Protein 4M1N (pdb70)

Structure (mmCIF, N/CA/C/O backbone):
data_4M1N
#
_entry.id   4M1N
#
_cell.length_a   85.190
_cell.length_b   90.770
_cell.length_c   122.740
_cell.angle_alpha   90.00
_cell.angle_beta   90.00
_cell.angle_gamma   90.00
#
_symmetry.space_group_name_H-M   'C 2 2 21'
#
loop_
_entity.id
_entity.type
_entity.pdbx_description
1 polymer 'Ubiquitin conjugating enzyme UBC9'
2 non-polymer 'SODIUM ION'
3 water water
#
loop_
_atom_site.group_PDB
_atom_site.id
_atom_site.type_symbol
_atom_site.label_atom_id
_atom_site.label_alt_id
_atom_site.label_comp_id
_atom_site.label_asym_id
_atom_site.label_entity_id
_atom_site.label_seq_id
_atom_site.pdbx_PDB_ins_code
_atom_site.Cartn_x
_atom_site.Cartn_y
_atom_site.Cartn_z
_atom_site.occupancy
_atom_site.B_iso_or_equiv
_atom_site.auth_seq_id
_atom_site.auth_comp_id
_atom_site.auth_asym_id
_atom_site.auth_atom_id
_atom_site.pdbx_PDB_model_num
ATOM 1 N N . SER A 1 3 ? -1.589 -8.974 26.330 1.00 47.92 2 SER A N 1
ATOM 2 C CA . SER A 1 3 ? -2.337 -10.222 26.462 1.00 41.46 2 SER A CA 1
ATOM 3 C C . SER A 1 3 ? -1.510 -11.413 25.987 1.00 33.62 2 SER A C 1
ATOM 4 O O . SER A 1 3 ? -1.169 -11.500 24.802 1.00 31.06 2 SER A O 1
ATOM 7 N N . ILE A 1 4 ? -1.183 -12.321 26.906 1.00 33.03 3 ILE A N 1
ATOM 8 C CA . ILE A 1 4 ? -0.430 -13.520 26.550 1.00 30.68 3 ILE A CA 1
ATOM 9 C C . ILE A 1 4 ? -1.247 -14.343 25.562 1.00 24.69 3 ILE A C 1
ATOM 10 O O . ILE A 1 4 ? -0.708 -14.865 24.585 1.00 25.34 3 ILE A O 1
ATOM 15 N N . ALA A 1 5 ? -2.559 -14.401 25.789 1.00 23.58 4 ALA A N 1
ATOM 16 C CA . ALA A 1 5 ? -3.443 -15.187 24.937 1.00 19.68 4 ALA A CA 1
ATOM 17 C C . ALA A 1 5 ? -3.443 -14.668 23.502 1.00 19.20 4 ALA A C 1
ATOM 18 O O . ALA A 1 5 ? -3.275 -15.442 22.555 1.00 19.17 4 ALA A O 1
ATOM 20 N N . LYS A 1 6 ? -3.614 -13.361 23.335 1.00 19.78 5 LYS A N 1
ATOM 21 C CA . LYS A 1 6 ? -3.673 -12.795 21.992 1.00 19.48 5 LYS A CA 1
ATOM 22 C C . LYS A 1 6 ? -2.316 -12.815 21.292 1.00 19.85 5 LYS A C 1
ATOM 23 O O . LYS A 1 6 ? -2.256 -12.969 20.070 1.00 21.72 5 LYS A O 1
ATOM 29 N N . LYS A 1 7 ? -1.233 -12.678 22.050 1.00 21.69 6 LYS A N 1
ATOM 30 C CA . LYS A 1 7 ? 0.105 -12.790 21.470 1.00 22.11 6 LYS A CA 1
ATOM 31 C C . LYS A 1 7 ? 0.343 -14.187 20.914 1.00 21.61 6 LYS A C 1
ATOM 32 O O . LYS A 1 7 ? 0.863 -14.351 19.808 1.00 23.51 6 LYS A O 1
ATOM 38 N N . ARG A 1 8 ? -0.058 -15.193 21.684 1.00 20.31 7 ARG A N 1
ATOM 39 C CA . ARG A 1 8 ? 0.098 -16.578 21.268 1.00 20.73 7 ARG A CA 1
ATOM 40 C C . ARG A 1 8 ? -0.788 -16.898 20.075 1.00 21.63 7 ARG A C 1
ATOM 41 O O . ARG A 1 8 ? -0.367 -17.594 19.152 1.00 18.86 7 ARG A O 1
ATOM 49 N N . LEU A 1 9 ? -2.018 -16.394 20.104 1.00 17.63 8 LEU A N 1
ATOM 50 C CA . LEU A 1 9 ? -2.964 -16.642 19.023 1.00 17.32 8 LEU A CA 1
ATOM 51 C C . LEU A 1 9 ? -2.493 -16.006 17.727 1.00 17.41 8 LEU A C 1
ATOM 52 O O . LEU A 1 9 ? -2.643 -16.584 16.656 1.00 16.29 8 LEU A O 1
ATOM 57 N N . ALA A 1 10 ? -1.908 -14.822 17.820 1.00 17.87 9 ALA A N 1
ATOM 58 C CA . ALA A 1 10 ? -1.365 -14.190 16.626 1.00 18.31 9 ALA A CA 1
ATOM 59 C C . ALA A 1 10 ? -0.197 -14.997 16.076 1.00 18.54 9 ALA A C 1
ATOM 60 O O . ALA A 1 10 ? -0.056 -15.150 14.862 1.00 19.08 9 ALA A O 1
ATOM 62 N N . GLN A 1 11 ? 0.632 -15.529 16.972 1.00 18.98 10 GLN A N 1
ATOM 63 C CA . GLN A 1 11 ? 1.738 -16.388 16.563 1.00 19.80 10 GLN A CA 1
ATOM 64 C C . GLN A 1 11 ? 1.238 -17.687 15.931 1.00 18.30 10 GLN A C 1
ATOM 65 O O . GLN A 1 11 ? 1.780 -18.131 14.918 1.00 20.94 10 GLN A O 1
ATOM 71 N N . GLU A 1 12 ? 0.213 -18.297 16.527 1.00 17.35 11 GLU A N 1
ATOM 72 C CA . GLU A 1 12 ? -0.374 -19.520 15.971 1.00 16.37 11 GLU A CA 1
ATOM 73 C C . GLU A 1 12 ? -0.935 -19.271 14.580 1.00 19.59 11 GLU A C 1
ATOM 74 O O . GLU A 1 12 ? -0.713 -20.068 13.666 1.00 17.67 11 GLU A O 1
ATOM 80 N N . ARG A 1 13 ? -1.659 -18.163 14.422 1.00 15.89 12 ARG A N 1
ATOM 81 C CA . ARG A 1 13 ? -2.225 -17.804 13.121 1.00 15.63 12 ARG A CA 1
ATOM 82 C C . ARG A 1 13 ? -1.150 -17.556 12.072 1.00 17.49 12 ARG A C 1
ATOM 83 O O . ARG A 1 13 ? -1.269 -18.026 10.938 1.00 17.51 12 ARG A O 1
ATOM 91 N N . ALA A 1 14 ? -0.099 -16.833 12.448 1.00 17.53 13 ALA A N 1
ATOM 92 C CA . ALA A 1 14 ? 0.985 -16.556 11.517 1.00 18.55 13 ALA A CA 1
ATOM 93 C C . ALA A 1 14 ? 1.691 -17.830 11.092 1.00 18.61 13 ALA A C 1
ATOM 94 O O . ALA A 1 14 ? 1.983 -18.029 9.913 1.00 21.28 13 ALA A O 1
ATOM 96 N N . GLU A 1 15 ? 1.962 -18.699 12.055 1.00 18.77 14 GLU A N 1
ATOM 97 C CA . GLU A 1 15 ? 2.637 -19.946 11.746 1.00 19.09 14 GLU A CA 1
ATOM 98 C C . GLU A 1 15 ? 1.735 -20.870 10.929 1.00 22.53 14 GLU A C 1
ATOM 99 O O . GLU A 1 15 ? 2.217 -21.566 10.034 1.00 21.08 14 GLU A O 1
ATOM 105 N N . TRP A 1 16 ? 0.435 -20.874 11.225 1.00 18.53 15 TRP A N 1
ATOM 106 C CA . TRP A 1 16 ? -0.524 -21.627 10.427 1.00 16.99 15 TRP A CA 1
ATOM 107 C C . TRP A 1 16 ? -0.535 -21.193 8.959 1.00 18.25 15 TRP A C 1
ATOM 108 O O . TRP A 1 16 ? -0.496 -22.037 8.061 1.00 17.28 15 TRP A O 1
ATOM 119 N N . ARG A 1 17 ? -0.562 -19.885 8.713 1.00 16.35 16 ARG A N 1
ATOM 120 C CA . ARG A 1 17 ? -0.545 -19.378 7.340 1.00 17.18 16 ARG A CA 1
ATOM 121 C C . ARG A 1 17 ? 0.722 -19.763 6.582 1.00 26.57 16 ARG A C 1
ATOM 122 O O . ARG A 1 17 ? 0.688 -19.949 5.370 1.00 27.48 16 ARG A O 1
ATOM 130 N N . LYS A 1 18 ? 1.838 -19.874 7.292 1.00 23.91 17 LYS A N 1
ATOM 131 C CA . LYS A 1 18 ? 3.096 -20.275 6.670 1.00 26.52 17 LYS A CA 1
ATOM 132 C C . LYS A 1 18 ? 3.111 -21.734 6.250 1.00 26.21 17 LYS A C 1
ATOM 133 O O . LYS A 1 18 ? 3.620 -22.087 5.180 1.00 27.02 17 LYS A O 1
ATOM 139 N N . ASP A 1 19 ? 2.522 -22.574 7.090 1.00 18.80 18 ASP A N 1
ATOM 140 C CA . ASP A 1 19 ? 2.589 -24.012 6.896 1.00 20.71 18 ASP A CA 1
ATOM 141 C C . ASP A 1 19 ? 1.458 -24.701 7.645 1.00 26.05 18 ASP A C 1
ATOM 142 O O . ASP A 1 19 ? 1.425 -24.725 8.881 1.00 22.44 18 ASP A O 1
ATOM 147 N N . HIS A 1 20 ? 0.531 -25.269 6.881 1.00 16.47 19 HIS A N 1
ATOM 148 C CA . HIS A 1 20 ? -0.568 -26.031 7.448 1.00 15.11 19 HIS A CA 1
ATOM 149 C C . HIS A 1 20 ? -0.955 -27.177 6.524 1.00 16.21 19 HIS A C 1
ATOM 150 O O . HIS A 1 20 ? -0.650 -27.147 5.327 1.00 17.14 19 HIS A O 1
ATOM 157 N N . PRO A 1 21 ? -1.618 -28.202 7.072 1.00 16.62 20 PRO A N 1
ATOM 158 C CA . PRO A 1 21 ? -1.996 -29.336 6.227 1.00 17.13 20 PRO A CA 1
ATOM 159 C C . PRO A 1 21 ? -3.054 -28.963 5.187 1.00 17.64 20 PRO A C 1
ATOM 160 O O . PRO A 1 21 ? -3.974 -28.189 5.465 1.00 14.67 20 PRO A O 1
ATOM 164 N N . ALA A 1 22 ? -2.907 -29.511 3.987 1.00 15.80 21 ALA A N 1
ATOM 165 C CA . ALA A 1 22 ? -3.829 -29.235 2.889 1.00 15.79 21 ALA A CA 1
ATOM 166 C C . ALA A 1 22 ? -5.260 -29.596 3.244 1.00 14.16 21 ALA A C 1
ATOM 167 O O . ALA A 1 22 ? -5.514 -30.620 3.890 1.00 12.83 21 ALA A O 1
ATOM 169 N N . GLY A 1 23 ? -6.191 -28.739 2.842 1.00 14.44 22 GLY A N 1
ATOM 170 C CA . GLY A 1 23 ? -7.599 -29.024 3.012 1.00 14.02 22 GLY A CA 1
ATOM 171 C C . GLY A 1 23 ? -8.155 -28.540 4.336 1.00 11.92 22 GLY A C 1
ATOM 172 O O . GLY A 1 23 ? -9.371 -28.560 4.537 1.00 14.64 22 GLY A O 1
ATOM 173 N N . PHE A 1 24 ? -7.270 -28.109 5.232 1.00 11.33 23 PHE A N 1
ATOM 174 C CA . PHE A 1 24 ? -7.679 -27.539 6.517 1.00 10.77 23 PHE A CA 1
ATOM 175 C C . PHE A 1 24 ? -7.780 -26.016 6.441 1.00 11.44 23 PHE A C 1
ATOM 176 O O . PHE A 1 24 ? -7.075 -25.363 5.661 1.00 13.84 23 PHE A O 1
ATOM 184 N N . SER A 1 25 ? -8.630 -25.450 7.289 1.00 10.34 24 SER A N 1
ATOM 185 C CA . SER A 1 25 ? -8.732 -23.997 7.419 1.00 9.74 24 SER A CA 1
ATOM 186 C C . SER A 1 25 ? -8.779 -23.634 8.890 1.00 9.37 24 SER A C 1
ATOM 187 O O . SER A 1 25 ? -9.334 -24.382 9.697 1.00 10.05 24 SER A O 1
ATOM 190 N N . ALA A 1 26 ? -8.168 -22.504 9.245 1.00 11.56 25 ALA A N 1
ATOM 191 C CA . ALA A 1 26 ? -8.213 -22.006 10.619 1.00 9.46 25 ALA A CA 1
ATOM 192 C C . ALA A 1 26 ? -8.047 -20.495 10.594 1.00 10.87 25 ALA A C 1
ATOM 193 O O . ALA A 1 26 ? -6.930 -19.992 10.458 1.00 15.68 25 ALA A O 1
ATOM 195 N N . LYS A 1 27 ? -9.155 -19.781 10.782 1.00 9.72 26 LYS A N 1
ATOM 196 C CA . LYS A 1 27 ? -9.191 -18.324 10.626 1.00 13.64 26 LYS A CA 1
ATOM 197 C C . LYS A 1 27 ? -9.852 -17.662 11.822 1.00 11.19 26 LYS A C 1
ATOM 198 O O . LYS A 1 27 ? -10.661 -18.295 12.491 1.00 12.27 26 LYS A O 1
ATOM 204 N N . TYR A 1 28 ? -9.573 -16.379 12.051 1.00 12.29 27 TYR A N 1
ATOM 205 C CA . TYR A 1 28 ? -10.365 -15.605 12.996 1.00 13.15 27 TYR A CA 1
ATOM 206 C C . TYR A 1 28 ? -11.780 -15.473 12.440 1.00 17.93 27 TYR A C 1
ATOM 207 O O . TYR A 1 28 ? -11.963 -15.280 11.233 1.00 16.96 27 TYR A O 1
ATOM 216 N N . SER A 1 29 ? -12.777 -15.584 13.309 1.00 15.91 28 SER A N 1
ATOM 217 C CA . SER A 1 29 ? -14.162 -15.449 12.879 1.00 15.58 28 SER A CA 1
ATOM 218 C C . SER A 1 29 ? -14.541 -13.971 12.854 1.00 20.87 28 SER A C 1
ATOM 219 O O . SER A 1 29 ? -13.962 -13.161 13.579 1.00 25.82 28 SER A O 1
ATOM 222 N N . PRO A 1 30 ? -15.504 -13.606 12.001 1.00 20.50 29 PRO A N 1
ATOM 223 C CA . PRO A 1 30 ? -15.925 -12.203 11.926 1.00 25.22 29 PRO A CA 1
ATOM 224 C C . PRO A 1 30 ? -16.556 -11.720 13.229 1.00 31.30 29 PRO A C 1
ATOM 225 O O . PRO A 1 30 ? -17.316 -12.476 13.829 1.00 31.31 29 PRO A O 1
ATOM 229 N N . MET A 1 31 ? -16.216 -10.507 13.667 1.00 26.59 30 MET A N 1
ATOM 230 C CA . MET A 1 31 ? -16.922 -9.856 14.770 1.00 33.39 30 MET A CA 1
ATOM 231 C C . MET A 1 31 ? -18.416 -9.779 14.490 1.00 38.94 30 MET A C 1
ATOM 232 O O . MET A 1 31 ? -18.836 -9.624 13.341 1.00 43.37 30 MET A O 1
ATOM 237 N N . SER A 1 32 ? -19.220 -9.912 15.539 1.00 40.85 31 SER A N 1
ATOM 238 C CA . SER A 1 32 ? -20.663 -9.941 15.359 1.00 45.97 31 SER A CA 1
ATOM 239 C C . SER A 1 32 ? -21.204 -8.595 14.878 1.00 53.45 31 SER A C 1
ATOM 240 O O . SER A 1 32 ? -22.214 -8.549 14.172 1.00 55.36 31 SER A O 1
ATOM 243 N N . ASP A 1 33 ? -20.523 -7.506 15.231 1.00 55.12 32 ASP A N 1
ATOM 244 C CA . ASP A 1 33 ? -20.948 -6.178 14.798 1.00 58.19 32 ASP A CA 1
ATOM 245 C C . ASP A 1 33 ? -20.468 -5.845 13.384 1.00 54.54 32 ASP A C 1
ATOM 246 O O . ASP A 1 33 ? -20.862 -4.827 12.815 1.00 56.74 32 ASP A O 1
ATOM 251 N N . GLY A 1 34 ? -19.624 -6.703 12.817 1.00 48.92 33 GLY A N 1
ATOM 252 C CA . GLY A 1 34 ? -19.189 -6.521 11.444 1.00 47.77 33 GLY A CA 1
ATOM 253 C C . GLY A 1 34 ? -17.833 -5.852 11.295 1.00 50.01 33 GLY A C 1
ATOM 254 O O . GLY A 1 34 ? -17.280 -5.795 10.196 1.00 55.91 33 GLY A O 1
ATOM 255 N N . LYS A 1 35 ? -17.291 -5.336 12.393 1.00 46.41 34 LYS A N 1
ATOM 256 C CA . LYS A 1 35 ? -16.035 -4.591 12.332 1.00 44.99 34 LYS A CA 1
ATOM 257 C C . LYS A 1 35 ? -14.862 -5.408 12.844 1.00 41.56 34 LYS A C 1
ATOM 258 O O . LYS A 1 35 ? -14.674 -5.566 14.052 1.00 40.61 34 LYS A O 1
ATOM 264 N N . GLY A 1 36 ? -14.061 -5.909 11.912 1.00 36.72 35 GLY A N 1
ATOM 265 C CA . GLY A 1 36 ? -12.853 -6.619 12.267 1.00 30.13 35 GLY A CA 1
ATOM 266 C C . GLY A 1 36 ? -13.086 -8.084 12.564 1.00 30.38 35 GLY A C 1
ATOM 267 O O . GLY A 1 36 ? -14.156 -8.650 12.314 1.00 25.40 35 GLY A O 1
ATOM 268 N N . LEU A 1 37 ? -12.045 -8.712 13.083 1.00 22.15 36 LEU A N 1
ATOM 269 C CA . LEU A 1 37 ? -12.037 -10.149 13.283 1.00 20.13 36 LEU A CA 1
ATOM 270 C C . LEU A 1 37 ? -11.863 -10.452 14.759 1.00 20.74 36 LEU A C 1
ATOM 271 O O . LEU A 1 37 ? -11.281 -9.645 15.490 1.00 23.39 36 LEU A O 1
ATOM 276 N N . ASP A 1 38 ? -12.343 -11.616 15.190 1.00 20.58 37 ASP A N 1
ATOM 277 C CA . ASP A 1 38 ? -12.298 -11.986 16.601 1.00 22.83 37 ASP A CA 1
ATOM 278 C C . ASP A 1 38 ? -11.222 -13.024 16.787 1.00 19.64 37 ASP A C 1
ATOM 279 O O . ASP A 1 38 ? -11.401 -14.200 16.449 1.00 16.80 37 ASP A O 1
ATOM 284 N N . ILE A 1 39 ? -10.096 -12.576 17.324 1.00 17.12 38 ILE A N 1
ATOM 285 C CA . ILE A 1 39 ? -8.954 -13.446 17.539 1.00 16.73 38 ILE A CA 1
ATOM 286 C C . ILE A 1 39 ? -9.284 -14.539 18.556 1.00 18.66 38 ILE A C 1
ATOM 287 O O . ILE A 1 39 ? -8.633 -15.574 18.573 1.00 15.74 38 ILE A O 1
ATOM 292 N N . MET A 1 40 ? -10.311 -14.323 19.376 1.00 19.34 39 MET A N 1
ATOM 293 C CA . MET A 1 40 ? -10.636 -15.280 20.442 1.00 16.08 39 MET A CA 1
ATOM 294 C C . MET A 1 40 ? -11.582 -16.380 19.982 1.00 18.52 39 MET A C 1
ATOM 295 O O . MET A 1 40 ? -11.804 -17.359 20.694 1.00 15.38 39 MET A O 1
ATOM 300 N N . LYS A 1 41 ? -12.120 -16.248 18.781 1.00 14.75 40 LYS A N 1
ATOM 301 C CA . LYS A 1 41 ? -13.000 -17.272 18.253 1.00 14.79 40 LYS A CA 1
ATOM 302 C C . LYS A 1 41 ? -12.652 -17.562 16.807 1.00 12.89 40 LYS A C 1
ATOM 303 O O . LYS A 1 41 ? -12.831 -16.721 15.934 1.00 15.19 40 LYS A O 1
ATOM 309 N N . TRP A 1 42 ? -12.108 -18.744 16.565 1.00 11.61 41 TRP A N 1
ATOM 310 C CA . TRP A 1 42 ? -11.714 -19.116 15.228 1.00 10.93 41 TRP A CA 1
ATOM 311 C C . TRP A 1 42 ? -12.761 -19.977 14.543 1.00 10.94 41 TRP A C 1
ATOM 312 O O . TRP A 1 42 ? -13.414 -20.800 15.186 1.00 10.13 41 TRP A O 1
ATOM 323 N N . ILE A 1 43 ? -12.899 -19.798 13.235 1.00 10.25 42 ILE A N 1
ATOM 324 C CA . ILE A 1 43 ? -13.697 -20.698 12.411 1.00 9.82 42 ILE A CA 1
ATOM 325 C C . ILE A 1 43 ? -12.732 -21.550 11.592 1.00 8.85 42 ILE A C 1
ATOM 326 O O . ILE A 1 43 ? -11.835 -21.044 10.904 1.00 9.55 42 ILE A O 1
ATOM 331 N N . CYS A 1 44 ? -12.887 -22.865 11.731 1.00 9.14 43 CYS A N 1
ATOM 332 C CA . CYS A 1 44 ? -11.964 -23.828 11.143 1.00 10.19 43 CYS A CA 1
ATOM 333 C C . CYS A 1 44 ? -12.694 -24.835 10.270 1.00 10.00 43 CYS A C 1
ATOM 334 O O . CYS A 1 44 ? -13.922 -24.944 10.322 1.00 9.87 43 CYS A O 1
ATOM 337 N N . LYS A 1 45 ? -11.938 -25.541 9.439 1.00 8.25 44 LYS A N 1
ATOM 338 C CA . LYS A 1 45 ? -12.505 -26.618 8.626 1.00 9.42 44 LYS A CA 1
ATOM 339 C C . LYS A 1 45 ? -11.546 -27.799 8.632 1.00 10.74 44 LYS A C 1
ATOM 340 O O . LYS A 1 45 ? -10.330 -27.629 8.498 1.00 11.04 44 LYS A O 1
ATOM 346 N N . ILE A 1 46 ? -12.101 -28.987 8.843 1.00 8.02 45 ILE A N 1
ATOM 347 C CA . ILE A 1 46 ? -11.331 -30.225 8.839 1.00 8.26 45 ILE A CA 1
ATOM 348 C C . ILE A 1 46 ? -11.792 -31.112 7.683 1.00 7.35 45 ILE A C 1
ATOM 349 O O . ILE A 1 46 ? -12.979 -31.414 7.569 1.00 8.53 45 ILE A O 1
ATOM 354 N N . PRO A 1 47 ? -10.864 -31.524 6.809 1.00 6.99 46 PRO A N 1
ATOM 355 C CA . PRO A 1 47 ? -11.220 -32.500 5.769 1.00 8.88 46 PRO A CA 1
ATOM 356 C C . PRO A 1 47 ? -11.227 -33.914 6.335 1.00 7.10 46 PRO A C 1
ATOM 357 O O . PRO A 1 47 ? -10.415 -34.231 7.213 1.00 8.54 46 PRO A O 1
ATOM 361 N N . GLY A 1 48 ? -12.138 -34.761 5.864 1.00 8.66 47 GLY A N 1
ATOM 362 C CA . GLY A 1 48 ? -12.067 -36.166 6.241 1.00 8.71 47 GLY A CA 1
ATOM 363 C C . GLY A 1 48 ? -10.748 -36.770 5.776 1.00 9.17 47 GLY A C 1
ATOM 364 O O . GLY A 1 48 ? -10.299 -36.529 4.653 1.00 11.14 47 GLY A O 1
ATOM 365 N N . LYS A 1 49 ? -10.117 -37.566 6.638 1.00 9.69 48 LYS A N 1
ATOM 366 C 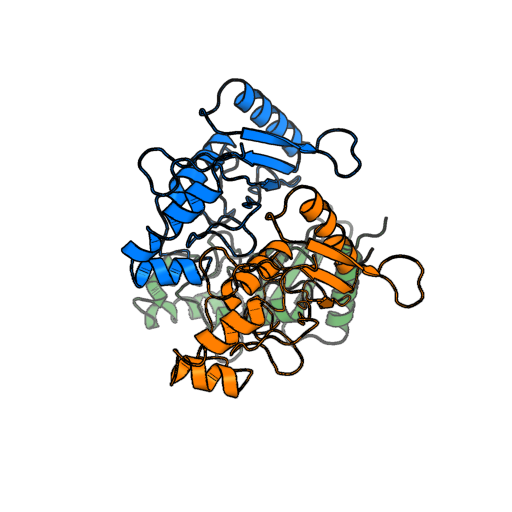CA . LYS A 1 49 ? -8.857 -38.201 6.261 1.00 10.46 48 LYS A CA 1
ATOM 367 C C . LYS A 1 49 ? -9.049 -39.211 5.129 1.00 14.84 48 LYS A C 1
ATOM 368 O O . LYS A 1 49 ? -9.992 -40.010 5.137 1.00 13.80 48 LYS A O 1
ATOM 374 N N . LYS A 1 50 ? -8.149 -39.175 4.152 1.00 13.39 49 LYS A N 1
ATOM 375 C CA . LYS A 1 50 ? -8.243 -40.100 3.033 1.00 15.93 49 LYS A CA 1
ATOM 376 C C . LYS A 1 50 ? -8.207 -41.550 3.496 1.00 15.07 49 LYS A C 1
ATOM 377 O O . LYS A 1 50 ? -7.412 -41.912 4.367 1.00 17.10 49 LYS A O 1
ATOM 383 N N . GLY A 1 51 ? -9.098 -42.370 2.938 1.00 13.51 50 GLY A N 1
ATOM 384 C CA . GLY A 1 51 ? -9.128 -43.790 3.260 1.00 15.46 50 GLY A CA 1
ATOM 385 C C . GLY A 1 51 ? -10.071 -44.143 4.395 1.00 13.85 50 GLY A C 1
ATOM 386 O O . GLY A 1 51 ? -10.352 -45.327 4.629 1.00 17.30 50 GLY A O 1
ATOM 387 N N . GLY A 1 52 ? -10.553 -43.128 5.107 1.00 11.54 51 GLY A N 1
ATOM 388 C CA . GLY A 1 52 ? -11.469 -43.349 6.214 1.00 12.55 51 GLY A CA 1
ATOM 389 C C . GLY A 1 52 ? -12.912 -43.039 5.853 1.00 10.27 51 GLY A C 1
ATOM 390 O O . GLY A 1 52 ? -13.195 -42.574 4.741 1.00 12.84 51 GLY A O 1
ATOM 391 N N . LEU A 1 53 ? -13.821 -43.260 6.803 1.00 8.99 52 LEU A N 1
ATOM 392 C CA . LEU A 1 53 ? -15.259 -43.123 6.548 1.00 8.94 52 LEU A CA 1
ATOM 393 C C . LEU A 1 53 ? -15.704 -41.708 6.241 1.00 7.41 52 LEU A C 1
ATOM 394 O O . LEU A 1 53 ? -16.762 -41.513 5.632 1.00 8.23 52 LEU A O 1
ATOM 399 N N . TRP A 1 54 ? -14.910 -40.723 6.663 1.00 8.81 53 TRP A N 1
ATOM 400 C CA . TRP A 1 54 ? -15.306 -39.319 6.562 1.00 7.91 53 TRP A CA 1
ATOM 401 C C . TRP A 1 54 ? -14.726 -38.657 5.312 1.00 7.84 53 TRP A C 1
ATOM 402 O O . TRP A 1 54 ? -14.926 -37.448 5.080 1.00 8.75 53 TRP A O 1
ATOM 413 N N . GLU A 1 55 ? -14.008 -39.440 4.500 1.00 8.48 54 GLU A N 1
ATOM 414 C CA . GLU A 1 55 ? -13.347 -38.896 3.314 1.00 9.47 54 GLU A CA 1
ATOM 415 C C . GLU A 1 55 ? -14.324 -38.168 2.391 1.00 11.30 54 GLU A C 1
ATOM 416 O O . GLU A 1 55 ? -15.448 -38.632 2.161 1.00 11.39 54 GLU A O 1
ATOM 422 N N . GLY A 1 56 ? -13.886 -37.022 1.868 1.00 11.32 55 GLY A N 1
ATOM 423 C CA . GLY A 1 56 ? -14.672 -36.227 0.937 1.00 11.13 55 GLY A CA 1
ATOM 424 C C . GLY A 1 56 ? -15.435 -35.101 1.598 1.00 10.40 55 GLY A C 1
ATOM 425 O O . GLY A 1 56 ? -15.751 -34.087 0.968 1.00 12.24 55 GLY A O 1
ATOM 426 N N . GLY A 1 57 ? -15.711 -35.251 2.883 1.00 10.07 56 GLY A N 1
ATOM 427 C CA . GLY A 1 57 ? -16.429 -34.223 3.610 1.00 9.92 56 GLY A CA 1
ATOM 428 C C . GLY A 1 57 ? -15.495 -33.149 4.122 1.00 10.08 56 GLY A C 1
ATOM 429 O O . GLY A 1 57 ? -14.293 -33.372 4.307 1.00 10.20 56 GLY A O 1
ATOM 430 N N . GLU A 1 58 ? -16.066 -31.967 4.316 1.00 8.67 57 GLU A N 1
ATOM 431 C CA . GLU A 1 58 ? -15.390 -30.841 4.924 1.00 9.41 57 GLU A CA 1
ATOM 432 C C . GLU A 1 58 ? -16.214 -30.441 6.136 1.00 7.90 57 GLU A C 1
ATOM 433 O O . GLU A 1 58 ? -17.380 -30.090 5.982 1.00 12.37 57 GLU A O 1
ATOM 439 N N . TYR A 1 59 ? -15.613 -30.501 7.323 1.00 6.94 58 TYR A N 1
ATOM 440 C CA . TYR A 1 59 ? -16.368 -30.386 8.577 1.00 6.73 58 TYR A CA 1
ATOM 441 C C . TYR A 1 59 ? -16.002 -29.111 9.308 1.00 7.12 58 TYR A C 1
ATOM 442 O O . TYR A 1 59 ? -14.902 -28.993 9.852 1.00 9.17 58 TYR A O 1
ATOM 451 N N . PRO A 1 60 ? -16.910 -28.119 9.306 1.00 6.24 59 PRO A N 1
ATOM 452 C CA . PRO A 1 60 ? -16.620 -26.845 9.970 1.00 8.74 59 PRO A CA 1
ATOM 453 C C . PRO A 1 60 ? -16.691 -26.936 11.482 1.00 7.02 59 PRO A C 1
ATOM 454 O O . PRO A 1 60 ? -17.541 -27.637 12.051 1.00 6.90 59 PRO A O 1
ATOM 458 N N . LEU A 1 61 ? -15.794 -26.209 12.135 1.00 6.93 60 LEU A N 1
ATOM 459 C CA A LEU A 1 61 ? -15.806 -26.182 13.585 0.45 6.45 60 LEU A CA 1
ATOM 460 C CA B LEU A 1 61 ? -15.666 -26.251 13.582 0.55 6.50 60 LEU A CA 1
ATOM 461 C C . LEU A 1 61 ? -15.203 -24.901 14.111 1.00 6.95 60 LEU A C 1
ATOM 462 O O . LEU A 1 61 ? -14.340 -24.266 13.487 1.00 10.15 60 LEU A O 1
ATOM 471 N N . THR A 1 62 ? -15.724 -24.487 15.257 1.00 6.95 61 THR A N 1
ATOM 472 C CA . THR A 1 62 ? -15.204 -23.310 15.910 1.00 8.61 61 THR A CA 1
ATOM 473 C C . THR A 1 62 ? -14.241 -23.685 17.030 1.00 7.28 61 THR A C 1
ATOM 474 O O . THR A 1 62 ? -14.352 -24.755 17.635 1.00 7.85 61 THR A O 1
ATOM 478 N N . MET A 1 63 ? -13.297 -22.785 17.292 1.00 7.82 62 MET A N 1
ATOM 479 C CA . MET A 1 63 ? -12.418 -22.862 18.452 1.00 8.54 62 MET A CA 1
ATOM 480 C C . MET A 1 63 ? -12.574 -21.595 19.253 1.00 10.26 62 MET A C 1
ATOM 481 O O . MET A 1 63 ? -12.279 -20.509 18.758 1.00 11.45 62 MET A O 1
ATOM 486 N N . GLU A 1 64 ? -13.014 -21.733 20.500 1.00 10.56 63 GLU A N 1
ATOM 487 C CA . GLU A 1 64 ? -13.222 -20.585 21.369 1.00 10.76 63 GLU A CA 1
ATOM 488 C C . GLU A 1 64 ? -12.183 -20.547 22.467 1.00 13.74 63 GLU A C 1
ATOM 489 O O . GLU A 1 64 ? -12.075 -21.487 23.257 1.00 12.73 63 GLU A O 1
ATOM 495 N N . PHE A 1 65 ? -11.436 -19.453 22.508 1.00 11.85 64 PHE A N 1
ATOM 496 C CA . PHE A 1 65 ? -10.361 -19.250 23.470 1.00 11.70 64 PHE A CA 1
ATOM 497 C C . PHE A 1 65 ? -10.801 -18.244 24.512 1.00 17.51 64 PHE A C 1
ATOM 498 O O . PHE A 1 65 ? -11.696 -17.437 24.264 1.00 18.01 64 PHE A O 1
ATOM 506 N N . THR A 1 66 ? -10.172 -18.293 25.681 1.00 16.04 65 THR A N 1
ATOM 507 C CA . THR A 1 66 ? -10.349 -17.254 26.692 1.00 17.40 65 THR A CA 1
ATOM 508 C C . THR A 1 66 ? -9.003 -16.617 27.012 1.00 18.81 65 THR A C 1
ATOM 509 O O . THR A 1 66 ? -7.972 -17.037 26.480 1.00 18.09 65 THR A O 1
ATOM 513 N N . GLU A 1 67 ? -9.002 -15.615 27.883 1.00 19.93 66 GLU A N 1
ATOM 514 C CA . GLU A 1 67 ? -7.747 -14.980 28.271 1.00 22.29 66 GLU A CA 1
ATOM 515 C C . GLU A 1 67 ? -6.838 -15.882 29.100 1.00 23.11 66 GLU A C 1
ATOM 516 O O . GLU A 1 67 ? -5.683 -15.534 29.353 1.00 24.50 66 GLU A O 1
ATOM 522 N N . ASP A 1 68 ? -7.349 -17.038 29.519 1.00 19.34 67 ASP A N 1
ATOM 523 C CA . ASP A 1 68 ? -6.520 -18.014 30.211 1.00 26.38 67 ASP A CA 1
ATOM 524 C C . ASP A 1 68 ? -5.779 -18.938 29.246 1.00 17.99 67 ASP A C 1
ATOM 525 O O . ASP A 1 68 ? -4.973 -19.765 29.665 1.00 23.64 67 ASP A O 1
ATOM 530 N N . TYR A 1 69 ? -6.054 -18.806 27.955 1.00 16.29 68 TYR A N 1
ATOM 531 C CA . TYR A 1 69 ? -5.265 -19.507 26.957 1.00 18.81 68 TYR A CA 1
ATOM 532 C C . TYR A 1 69 ? -3.852 -18.922 27.015 1.00 23.87 68 TYR A C 1
ATOM 533 O O . TYR A 1 69 ? -3.697 -17.708 27.107 1.00 20.32 68 TYR A O 1
ATOM 542 N N . PRO A 1 70 ? -2.810 -19.771 26.955 1.00 16.22 69 PRO A N 1
ATOM 543 C CA . PRO A 1 70 ? -2.799 -21.214 26.681 1.00 17.73 69 PRO A CA 1
ATOM 544 C C . PRO A 1 70 ? -2.828 -22.155 27.887 1.00 17.09 69 PRO A C 1
ATOM 545 O O . PRO A 1 70 ? -2.627 -23.363 27.699 1.00 17.03 69 PRO A O 1
ATOM 549 N N . SER A 1 71 ? -3.064 -21.641 29.088 1.00 18.13 70 SER A N 1
ATOM 550 C CA . SER A 1 71 ? -3.231 -22.528 30.233 1.00 21.22 70 SER A CA 1
ATOM 551 C C . SER A 1 71 ? -4.503 -23.354 30.110 1.00 19.22 70 SER A C 1
ATOM 552 O O . SER A 1 71 ? -4.551 -24.500 30.552 1.00 25.63 70 SER A O 1
ATOM 555 N N . LYS A 1 72 ? -5.536 -22.738 29.547 1.00 16.34 71 LYS A N 1
ATOM 556 C CA . LYS A 1 72 ? -6.825 -23.374 29.309 1.00 22.12 71 LYS A CA 1
ATOM 557 C C . LYS A 1 72 ? -6.994 -23.699 27.833 1.00 17.53 71 LYS A C 1
ATOM 558 O O . LYS A 1 72 ? -6.760 -22.840 26.981 1.00 17.25 71 LYS A O 1
ATOM 564 N N . PRO A 1 73 ? -7.409 -24.934 27.517 1.00 14.70 72 PRO A N 1
ATOM 565 C CA . PRO A 1 73 ? -7.614 -25.277 26.104 1.00 14.98 72 PRO A CA 1
ATOM 566 C C . PRO A 1 73 ? -8.827 -24.570 25.512 1.00 12.02 72 PRO A C 1
ATOM 567 O O . PRO A 1 73 ? -9.743 -24.210 26.255 1.00 15.94 72 PRO A O 1
ATOM 571 N N . PRO A 1 74 ? -8.853 -24.395 24.188 1.00 10.82 73 PRO A N 1
ATOM 572 C CA . PRO A 1 74 ? -10.068 -23.893 23.536 1.00 11.03 73 PRO A CA 1
ATOM 573 C C . PRO A 1 74 ? -11.207 -24.903 23.614 1.00 7.95 73 PRO A C 1
ATOM 574 O O . PRO A 1 74 ? -10.967 -26.125 23.696 1.00 10.64 73 PRO A O 1
ATOM 578 N N . LYS A 1 75 ? -12.439 -24.407 23.604 1.00 10.03 74 LYS A N 1
ATOM 579 C CA . LYS A 1 75 ? -13.578 -25.274 23.344 1.00 9.46 74 LYS A CA 1
ATOM 580 C C . LYS A 1 75 ? -13.730 -25.439 21.830 1.00 8.69 74 LYS A C 1
ATOM 581 O O . LYS A 1 75 ? -13.860 -24.448 21.100 1.00 9.54 74 LYS A O 1
ATOM 587 N N . CYS A 1 76 ? -13.690 -26.682 21.360 1.00 6.83 75 CYS A N 1
ATOM 588 C CA . CYS A 1 76 ? -13.752 -26.982 19.936 1.00 6.60 75 CYS A CA 1
ATOM 589 C C . CYS A 1 76 ? -15.100 -27.593 19.645 1.00 8.06 75 CYS A C 1
ATOM 590 O O . CYS A 1 76 ? -15.458 -28.607 20.238 1.00 7.77 75 CYS A O 1
ATOM 593 N N A LYS A 1 77 ? -15.836 -26.989 18.718 0.56 5.04 76 LYS A N 1
ATOM 594 N N B LYS A 1 77 ? -15.857 -26.966 18.748 0.44 7.29 76 LYS A N 1
ATOM 595 C CA A LYS A 1 77 ? -17.224 -27.369 18.490 0.56 7.24 76 LYS A CA 1
ATOM 596 C CA B LYS A 1 77 ? -17.232 -27.384 18.478 0.44 6.86 76 LYS A CA 1
ATOM 597 C C A LYS A 1 77 ? -17.570 -27.452 17.009 0.56 7.38 76 LYS A C 1
ATOM 598 C C B LYS A 1 77 ? -17.527 -27.470 16.997 0.44 7.41 76 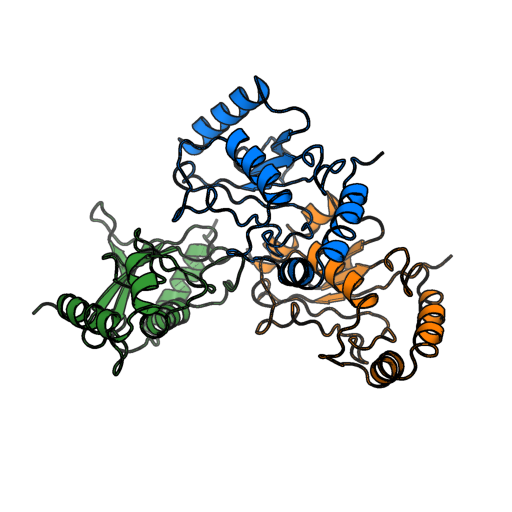LYS A C 1
ATOM 599 O O A LYS A 1 77 ? -17.498 -26.454 16.292 0.56 8.33 76 LYS A O 1
ATOM 600 O O B LYS A 1 77 ? -17.370 -26.492 16.267 0.44 7.98 76 LYS A O 1
ATOM 611 N N . PHE A 1 78 ? -17.980 -28.631 16.551 1.00 5.10 77 PHE A N 1
ATOM 612 C CA . PHE A 1 78 ? -18.473 -28.733 15.187 1.00 6.19 77 PHE A CA 1
ATOM 613 C C . PHE A 1 78 ? -19.780 -27.956 15.075 1.00 6.60 77 PHE A C 1
ATOM 614 O O . PHE A 1 78 ? -20.658 -28.062 15.944 1.00 7.68 77 PHE A O 1
ATOM 622 N N . THR A 1 79 ? -19.913 -27.147 14.028 1.00 6.62 78 THR A N 1
ATOM 623 C CA . THR A 1 79 ? -21.065 -26.263 13.909 1.00 7.00 78 THR A CA 1
ATOM 624 C C . THR A 1 79 ? -22.313 -27.005 13.445 1.00 9.03 78 THR A C 1
ATOM 625 O O . THR A 1 79 ? -23.436 -26.520 13.632 1.00 11.91 78 THR A O 1
ATOM 629 N N . THR A 1 80 ? -22.115 -28.163 12.825 1.00 10.10 79 THR A N 1
ATOM 630 C CA . THR A 1 80 ? -23.197 -29.129 12.663 1.00 10.68 79 THR A CA 1
ATOM 631 C C . THR A 1 80 ? -22.714 -30.387 13.354 1.00 10.07 79 THR A C 1
ATOM 632 O O . THR A 1 80 ? -21.576 -30.837 13.128 1.00 12.06 79 THR A O 1
ATOM 636 N N . VAL A 1 81 ? -23.539 -30.922 14.246 1.00 9.44 80 VAL A N 1
ATOM 637 C CA . VAL A 1 81 ? -23.142 -32.097 14.999 1.00 9.94 80 VAL A CA 1
ATOM 638 C C . VAL A 1 81 ? -22.938 -33.269 14.041 1.00 11.04 80 VAL A C 1
ATOM 639 O O . VAL A 1 81 ? -23.771 -33.542 13.166 1.00 15.43 80 VAL A O 1
ATOM 643 N N . LEU A 1 82 ? -21.830 -33.972 14.219 1.00 7.50 81 LEU A N 1
ATOM 644 C CA . LEU A 1 82 ? -21.529 -35.117 13.378 1.00 6.27 81 LEU A CA 1
ATOM 645 C C . LEU A 1 82 ? -21.993 -36.376 14.069 1.00 6.97 81 LEU A C 1
ATOM 646 O O . LEU A 1 82 ? -22.058 -36.432 15.296 1.00 6.43 81 LEU A O 1
ATOM 651 N N . PHE A 1 83 ? -22.315 -37.384 13.270 1.00 6.50 82 PHE A N 1
ATOM 652 C CA . PHE A 1 83 ? -22.736 -38.689 13.793 1.00 6.14 82 PHE A CA 1
ATOM 653 C C . PHE A 1 83 ? -21.518 -39.504 14.229 1.00 6.59 82 PHE A C 1
ATOM 654 O O . PHE A 1 83 ? -21.028 -40.366 13.498 1.00 7.36 82 PHE A O 1
ATOM 662 N N . HIS A 1 84 ? -21.033 -39.200 15.430 1.00 6.05 83 HIS A N 1
ATOM 663 C CA . HIS A 1 84 ? -19.790 -39.753 15.941 1.00 5.54 83 HIS A CA 1
ATOM 664 C C . HIS A 1 84 ? -19.894 -39.903 17.458 1.00 6.11 83 HIS A C 1
ATOM 665 O O . HIS A 1 84 ? -20.389 -38.992 18.129 1.00 5.49 83 HIS A O 1
ATOM 672 N N . PRO A 1 85 ? -19.410 -41.029 18.007 1.00 6.21 84 PRO A N 1
ATOM 673 C CA . PRO A 1 85 ? -19.600 -41.288 19.442 1.00 6.07 84 PRO A CA 1
ATOM 674 C C . PRO A 1 85 ? -18.970 -40.260 20.383 1.00 7.47 84 PRO A C 1
ATOM 675 O O . PRO A 1 85 ? -19.413 -40.169 21.526 1.00 8.87 84 PRO A O 1
ATOM 679 N N . ASN A 1 86 ? -17.959 -39.523 19.934 1.00 6.69 85 ASN A N 1
ATOM 680 C CA . ASN A 1 86 ? -17.227 -38.640 20.840 1.00 5.52 85 ASN A CA 1
ATOM 681 C C . ASN A 1 86 ? -17.495 -37.166 20.588 1.00 7.12 85 ASN A C 1
ATOM 682 O O . ASN A 1 86 ? -16.739 -36.312 21.059 1.00 7.37 85 ASN A O 1
ATOM 687 N N . ILE A 1 87 ? -18.556 -36.862 19.844 1.00 4.99 86 ILE A N 1
ATOM 688 C CA . ILE A 1 87 ? -18.992 -35.480 19.634 1.00 5.68 86 ILE A CA 1
ATOM 689 C C . ILE A 1 87 ? -20.276 -35.246 20.411 1.00 5.60 86 ILE A C 1
ATOM 690 O O . ILE A 1 87 ? -21.276 -35.926 20.171 1.00 7.36 86 ILE A O 1
ATOM 695 N N . TYR A 1 88 ? -20.247 -34.327 21.370 1.00 5.54 87 TYR A N 1
ATOM 696 C CA . TYR A 1 88 ? -21.427 -34.035 22.172 1.00 7.31 87 TYR A CA 1
ATOM 697 C C . TYR A 1 88 ? -22.568 -33.483 21.317 1.00 7.31 87 TYR A C 1
ATOM 698 O O . TYR A 1 88 ? -22.331 -32.954 20.224 1.00 7.66 87 TYR A O 1
ATOM 707 N N . PRO A 1 89 ? -23.816 -33.588 21.810 1.00 9.33 88 PRO A N 1
ATOM 708 C CA . PRO A 1 89 ? -24.961 -33.025 21.088 1.00 9.16 88 PRO A CA 1
ATOM 709 C C . PRO A 1 89 ? -24.854 -31.530 20.859 1.00 10.64 88 PRO A C 1
ATOM 710 O O . PRO A 1 89 ? -25.607 -30.983 20.065 1.00 11.19 88 PRO A O 1
ATOM 714 N N . SER A 1 90 ? -23.995 -30.864 21.623 1.00 7.68 89 SER A N 1
ATOM 715 C CA . SER A 1 90 ? -23.685 -29.460 21.422 1.00 7.00 89 SER A CA 1
ATOM 716 C C . SER A 1 90 ? -22.765 -29.224 20.235 1.00 7.99 89 SER A C 1
ATOM 717 O O . SER A 1 90 ? -22.639 -28.093 19.753 1.00 7.82 89 SER A O 1
ATOM 720 N N . GLY A 1 91 ? -22.081 -30.283 19.814 1.00 6.83 90 GLY A N 1
ATOM 721 C CA . GLY A 1 91 ? -21.024 -30.161 18.822 1.00 7.56 90 GLY A CA 1
ATOM 722 C C . GLY A 1 91 ? -19.628 -30.226 19.419 1.00 4.94 90 GLY A C 1
ATOM 723 O O . GLY A 1 91 ? -18.647 -30.413 18.701 1.00 5.96 90 GLY A O 1
ATOM 724 N N . THR A 1 92 ? -19.529 -30.097 20.740 1.00 5.78 91 THR A N 1
ATOM 725 C CA . THR A 1 92 ? -18.225 -30.095 21.378 1.00 5.03 91 THR A CA 1
ATOM 726 C C . THR A 1 92 ? -17.501 -31.422 21.210 1.00 4.86 91 THR A C 1
ATOM 727 O O . THR A 1 92 ? -18.077 -32.495 21.390 1.00 5.99 91 THR A O 1
ATOM 731 N N . VAL A 1 93 ? -16.231 -31.318 20.852 1.00 5.70 92 VAL A N 1
ATOM 732 C CA . VAL A 1 93 ? -15.361 -32.463 20.696 1.00 5.67 92 VAL A CA 1
ATOM 733 C C . VAL A 1 93 ? -14.884 -32.959 22.062 1.00 6.63 92 VAL A C 1
ATOM 734 O O . VAL A 1 93 ? -14.338 -32.198 22.867 1.00 8.98 92 VAL A O 1
ATOM 738 N N . CYS A 1 94 ? -15.099 -34.245 22.332 1.00 7.54 93 CYS A N 1
ATOM 739 C CA . CYS A 1 94 ? -14.612 -34.878 23.547 1.00 9.75 93 CYS A CA 1
ATOM 740 C C . CYS A 1 94 ? -13.314 -35.606 23.216 1.00 8.80 93 CYS A C 1
ATOM 741 O O . CYS A 1 94 ? -13.321 -36.604 22.505 1.00 12.18 93 CYS A O 1
ATOM 744 N N . LEU A 1 95 ? -12.203 -35.065 23.710 1.00 9.65 94 LEU A N 1
ATOM 745 C CA . LEU A 1 95 ? -10.854 -35.515 23.352 1.00 8.44 94 LEU A CA 1
ATOM 746 C C . LEU A 1 95 ? -9.891 -35.141 24.469 1.00 10.47 94 LEU A C 1
ATOM 747 O O . LEU A 1 95 ? -9.904 -34.004 24.935 1.00 10.49 94 LEU A O 1
ATOM 752 N N . SER A 1 96 ? -9.058 -36.090 24.890 1.00 13.10 95 SER A N 1
ATOM 753 C CA . SER A 1 96 ? -8.224 -35.903 26.075 1.00 9.76 95 SER A CA 1
ATOM 754 C C . SER A 1 96 ? -7.237 -34.737 25.951 1.00 10.59 95 SER A C 1
ATOM 755 O O . SER A 1 96 ? -7.014 -34.028 26.936 1.00 12.33 95 SER A O 1
ATOM 758 N N . ILE A 1 97 ? -6.683 -34.476 24.764 1.00 11.50 96 ILE A N 1
ATOM 759 C CA . ILE A 1 97 ? -5.797 -33.308 24.654 1.00 15.16 96 ILE A CA 1
ATOM 760 C C . ILE A 1 97 ? -6.533 -31.976 24.764 1.00 15.13 96 ILE A C 1
ATOM 761 O O . ILE A 1 97 ? -5.893 -30.929 24.879 1.00 13.99 96 ILE A O 1
ATOM 766 N N . LEU A 1 98 ? -7.863 -32.001 24.746 1.00 10.57 97 LEU A N 1
ATOM 767 C CA . LEU A 1 98 ? -8.645 -30.770 24.899 1.00 10.04 97 LEU A CA 1
ATOM 768 C C . LEU A 1 98 ? -9.203 -30.603 26.314 1.00 11.71 97 LEU A C 1
ATOM 769 O O . LEU A 1 98 ? -10.036 -29.737 26.575 1.00 13.92 97 LEU A O 1
ATOM 774 N N . ASN A 1 99 ? -8.731 -31.444 27.227 1.00 9.55 98 ASN A N 1
ATOM 775 C CA . ASN A 1 99 ? -9.192 -31.436 28.610 1.00 10.55 98 ASN A CA 1
ATOM 776 C C . ASN A 1 99 ? -8.075 -30.992 29.529 1.00 12.26 98 ASN A C 1
ATOM 777 O O . ASN A 1 99 ? -7.025 -31.627 29.580 1.00 14.17 98 ASN A O 1
ATOM 782 N N . GLU A 1 100 ? -8.302 -29.875 30.228 1.00 11.47 99 GLU A N 1
ATOM 783 C CA . GLU A 1 100 ? -7.329 -29.264 31.115 1.00 14.40 99 GLU A CA 1
ATOM 784 C C . GLU A 1 100 ? -6.793 -30.246 32.159 1.00 15.22 99 GLU A C 1
ATOM 785 O O . GLU A 1 100 ? -5.620 -30.189 32.530 1.00 17.33 99 GLU A O 1
ATOM 791 N N . ASP A 1 101 ? -7.654 -31.154 32.610 1.00 14.80 100 ASP A N 1
ATOM 792 C CA . ASP A 1 101 ? -7.313 -32.032 33.718 1.00 15.24 100 ASP A CA 1
ATOM 793 C C . ASP A 1 101 ? -6.797 -33.370 33.224 1.00 21.11 100 ASP A C 1
ATOM 794 O O . ASP A 1 101 ? -6.454 -34.240 34.022 1.00 22.20 100 ASP A O 1
ATOM 799 N N . GLU A 1 102 ? -6.729 -33.514 31.906 1.00 18.12 101 GLU A N 1
ATOM 800 C CA . GLU A 1 102 ? -6.203 -34.720 31.280 1.00 16.13 101 GLU A CA 1
ATOM 801 C C . GLU A 1 102 ? -4.938 -34.423 30.479 1.00 16.63 101 GLU A C 1
ATOM 802 O O . GLU A 1 102 ? -3.867 -34.276 31.070 1.00 23.15 101 GLU A O 1
ATOM 808 N N . ASP A 1 103 ? -5.036 -34.340 29.154 1.00 15.78 102 ASP A N 1
ATOM 809 C CA . ASP A 1 103 ? -3.830 -34.246 28.335 1.00 13.88 102 ASP A CA 1
ATOM 810 C C . ASP A 1 103 ? -3.565 -32.895 27.642 1.00 16.27 102 ASP A C 1
ATOM 811 O O . ASP A 1 103 ? -2.639 -32.792 26.836 1.00 18.04 102 ASP A O 1
ATOM 816 N N . TRP A 1 104 ? -4.337 -31.855 27.944 1.00 13.45 103 TRP A N 1
ATOM 817 C CA . TRP A 1 104 ? -3.983 -30.526 27.436 1.00 14.10 103 TRP A CA 1
ATOM 818 C C . TRP A 1 104 ? -2.633 -30.050 27.979 1.00 15.63 103 TRP A C 1
ATOM 819 O O . TRP A 1 104 ? -2.333 -30.226 29.155 1.00 17.74 103 TRP A O 1
ATOM 830 N N . LYS A 1 105 ? -1.841 -29.446 27.096 1.00 15.55 104 LYS A N 1
ATOM 831 C CA . LYS A 1 105 ? -0.594 -28.761 27.438 1.00 20.68 104 LYS A CA 1
ATOM 832 C C . LYS A 1 105 ? -0.575 -27.430 26.736 1.00 16.53 104 LYS A C 1
ATOM 833 O O . LYS A 1 105 ? -1.017 -27.351 25.600 1.00 15.32 104 LYS A O 1
ATOM 839 N N . PRO A 1 106 ? -0.097 -26.374 27.412 1.00 16.48 105 PRO A N 1
ATOM 840 C CA . PRO A 1 106 ? -0.005 -25.059 26.761 1.00 17.09 105 PRO A CA 1
ATOM 841 C C . PRO A 1 106 ? 0.746 -25.068 25.420 1.00 18.82 105 PRO A C 1
ATOM 842 O O . PRO A 1 106 ? 0.484 -24.215 24.575 1.00 18.12 105 PRO A O 1
ATOM 846 N N . SER A 1 107 ? 1.666 -26.010 25.238 1.00 16.28 106 SER A N 1
ATOM 847 C CA . SER A 1 107 ? 2.479 -26.062 24.022 1.00 18.85 106 SER A CA 1
ATOM 848 C C . SER A 1 107 ? 1.755 -26.683 22.829 1.00 19.45 106 SER A C 1
ATOM 849 O O . SER A 1 107 ? 2.280 -26.682 21.712 1.00 20.37 106 SER A O 1
ATOM 852 N N . ILE A 1 108 ? 0.571 -27.240 23.054 1.00 14.71 107 ILE A N 1
ATOM 853 C CA . ILE A 1 108 ? -0.168 -27.815 21.936 1.00 16.05 107 ILE A CA 1
ATOM 854 C C . ILE A 1 108 ? -0.580 -26.713 20.952 1.00 19.38 107 ILE A C 1
ATOM 855 O O . ILE A 1 108 ? -1.083 -25.658 21.339 1.00 16.22 107 ILE A O 1
ATOM 860 N N . THR A 1 109 ? -0.334 -26.963 19.671 1.00 14.63 108 THR A N 1
ATOM 861 C CA . THR A 1 109 ? -0.624 -25.994 18.615 1.00 13.25 108 THR A CA 1
ATOM 862 C C . THR A 1 109 ? -1.998 -26.189 17.983 1.00 12.32 108 THR A C 1
ATOM 863 O O . THR A 1 109 ? -2.635 -27.231 18.166 1.00 12.53 108 THR A O 1
ATOM 867 N N . ILE A 1 110 ? -2.446 -25.185 17.235 1.00 13.27 109 ILE A N 1
ATOM 868 C CA . ILE A 1 110 ? -3.710 -25.290 16.511 1.00 16.62 109 ILE A CA 1
ATOM 869 C C . ILE A 1 110 ? -3.675 -26.454 15.526 1.00 11.75 109 ILE A C 1
ATOM 870 O O . ILE A 1 110 ? -4.629 -27.228 15.435 1.00 10.72 109 ILE A O 1
ATOM 875 N N . LYS A 1 111 ? -2.560 -26.601 14.814 1.00 12.18 110 LYS A N 1
ATOM 876 C CA . LYS A 1 111 ? -2.396 -27.724 13.904 1.00 10.18 110 LYS A CA 1
ATOM 877 C C . LYS A 1 111 ? -2.499 -29.052 14.653 1.00 10.73 110 LYS A C 1
ATOM 878 O O . LYS A 1 111 ? -3.154 -29.982 14.183 1.00 10.64 110 LYS A O 1
ATOM 884 N N . GLN A 1 112 ? -1.884 -29.146 15.825 1.00 10.35 111 GLN A N 1
ATOM 885 C CA . GLN A 1 112 ? -1.967 -30.412 16.546 1.00 10.16 111 GLN A CA 1
ATOM 886 C C . GLN A 1 112 ? -3.404 -30.701 16.983 1.00 10.24 111 GLN A C 1
ATOM 887 O O . GLN A 1 112 ? -3.855 -31.847 16.943 1.00 8.79 111 GLN A O 1
ATOM 893 N N . ILE A 1 113 ? -4.136 -29.667 17.376 1.00 9.41 112 ILE A N 1
ATOM 894 C CA . ILE A 1 113 ? -5.545 -29.846 17.714 1.00 7.62 112 ILE A CA 1
ATOM 895 C C . ILE A 1 113 ? -6.375 -30.332 16.524 1.00 7.95 112 ILE A C 1
ATOM 896 O O . ILE A 1 113 ? -7.137 -31.292 16.650 1.00 7.82 112 ILE A O 1
ATOM 901 N N . LEU A 1 114 ? -6.238 -29.674 15.372 1.00 7.02 113 LEU A N 1
ATOM 902 C CA . LEU A 1 114 ? -7.046 -30.034 14.217 1.00 7.29 113 LEU A CA 1
ATOM 903 C C . LEU A 1 114 ? -6.687 -31.431 13.694 1.00 8.26 113 LEU A C 1
ATOM 904 O O . LEU A 1 114 ? -7.573 -32.193 13.294 1.00 7.73 113 LEU A O 1
ATOM 909 N N . LEU A 1 115 ? -5.400 -31.770 13.713 1.00 8.32 114 LEU A N 1
ATOM 910 C CA . LEU A 1 115 ? -4.991 -33.108 13.301 1.00 9.03 114 LEU A CA 1
ATOM 911 C C . LEU A 1 115 ? -5.502 -34.149 14.285 1.00 8.71 114 LEU A C 1
ATOM 912 O O . LEU A 1 115 ? -5.914 -35.242 13.879 1.00 8.75 114 LEU A O 1
ATOM 917 N N . GLY A 1 116 ? -5.499 -33.810 15.574 1.00 7.27 115 GLY A N 1
ATOM 918 C CA . GLY A 1 116 ? -6.015 -34.720 16.584 1.00 7.42 115 GLY A CA 1
ATOM 919 C C . GLY A 1 116 ? -7.502 -34.971 16.429 1.00 8.30 115 GLY A C 1
ATOM 920 O O . GLY A 1 116 ? -7.975 -36.101 16.600 1.00 8.90 115 GLY A O 1
ATOM 921 N N . ILE A 1 117 ? -8.245 -33.922 16.112 1.00 6.49 116 ILE A N 1
ATOM 922 C CA . ILE A 1 117 ? -9.679 -34.071 15.868 1.00 5.86 116 ILE A CA 1
ATOM 923 C C . ILE A 1 117 ? -9.942 -34.867 14.590 1.00 6.79 116 ILE A C 1
ATOM 924 O O . ILE A 1 117 ? -10.814 -35.744 14.585 1.00 6.61 116 ILE A O 1
ATOM 929 N N . GLN A 1 118 ? -9.174 -34.609 13.530 1.00 6.35 117 GLN A N 1
ATOM 930 C CA . GLN A 1 118 ? -9.306 -35.403 12.304 1.00 5.18 117 GLN A CA 1
ATOM 931 C C . GLN A 1 118 ? -9.098 -36.891 12.591 1.00 7.64 117 GLN A C 1
ATOM 932 O O . GLN A 1 118 ? -9.839 -37.751 12.077 1.00 8.97 117 GLN A O 1
ATOM 938 N N . ASP A 1 119 ? -8.089 -37.194 13.401 1.00 8.17 118 ASP A N 1
ATOM 939 C CA . ASP A 1 119 ? -7.804 -38.580 13.731 1.00 10.59 118 ASP A CA 1
ATOM 940 C C . ASP A 1 119 ? -8.919 -39.185 14.565 1.00 7.87 118 ASP A C 1
ATOM 941 O O . ASP A 1 119 ? -9.267 -40.354 14.368 1.00 8.87 118 ASP A O 1
ATOM 946 N N . LEU A 1 120 ? -9.473 -38.403 15.487 1.00 6.20 119 LEU A N 1
ATOM 947 C CA . LEU A 1 120 ? -10.593 -38.860 16.310 1.00 6.67 119 LEU A CA 1
ATOM 948 C C . LEU A 1 120 ? -11.765 -39.303 15.450 1.00 6.62 119 LEU A C 1
ATOM 949 O O . LEU A 1 120 ? -12.409 -40.315 15.754 1.00 6.73 119 LEU A O 1
ATOM 954 N N . LEU A 1 121 ? -12.041 -38.566 14.376 1.00 7.84 120 LEU A N 1
ATOM 955 C CA . LEU A 1 121 ? -13.146 -38.937 13.504 1.00 8.00 120 LEU A CA 1
ATOM 956 C C . LEU A 1 121 ? -13.022 -40.378 13.046 1.00 8.96 120 LEU A C 1
ATOM 957 O O . LEU A 1 121 ? -13.997 -41.126 13.096 1.00 8.77 120 LEU A O 1
ATOM 962 N N . ASP A 1 122 ? -11.815 -40.770 12.633 1.00 8.52 121 ASP A N 1
ATOM 963 C CA . ASP A 1 122 ? -11.568 -42.135 12.151 1.00 8.27 121 ASP A CA 1
ATOM 964 C C . ASP A 1 122 ? -11.391 -43.164 13.257 1.00 13.78 121 ASP A C 1
ATOM 965 O O . ASP A 1 122 ? -11.436 -44.375 13.000 1.00 15.32 121 ASP A O 1
ATOM 970 N N . ASN A 1 123 ? -11.145 -42.694 14.473 1.00 9.87 122 ASN A N 1
ATOM 971 C CA A ASN A 1 123 ? -10.839 -43.576 15.593 0.73 10.89 122 ASN A CA 1
ATOM 972 C CA B ASN A 1 123 ? -10.841 -43.580 15.590 0.27 12.61 122 ASN A CA 1
ATOM 973 C C . ASN A 1 123 ? -11.664 -43.266 16.834 1.00 12.10 122 ASN A C 1
ATOM 974 O O . ASN A 1 123 ? -11.142 -42.714 17.807 1.00 14.11 122 ASN A O 1
ATOM 983 N N . PRO A 1 124 ? -12.957 -43.624 16.811 1.00 10.35 123 PRO A N 1
ATOM 984 C CA . PRO A 1 124 ? -13.809 -43.367 17.977 1.00 11.78 123 PRO A CA 1
ATOM 985 C C . PRO A 1 124 ? -13.258 -44.056 19.220 1.00 12.58 123 PRO A C 1
ATOM 986 O O . PRO A 1 124 ? -12.675 -45.147 19.157 1.00 14.88 123 PRO A O 1
ATOM 990 N N . ASN A 1 125 ? -13.482 -43.410 20.355 1.00 13.53 124 ASN A N 1
ATOM 991 C CA . ASN A 1 125 ? -13.003 -43.896 21.646 1.00 13.78 124 ASN A CA 1
ATOM 992 C C . ASN A 1 125 ? -14.149 -44.414 22.493 1.00 17.75 124 ASN A C 1
ATOM 993 O O . ASN A 1 125 ? -14.970 -43.643 22.956 1.00 14.08 124 ASN A O 1
ATOM 998 N N . PRO A 1 126 ? -14.208 -45.732 22.704 1.00 23.78 125 PRO A N 1
ATOM 999 C CA . PRO A 1 126 ? -15.346 -46.335 23.403 1.00 25.09 125 PRO A CA 1
ATOM 1000 C C . PRO A 1 126 ? -15.405 -45.971 24.878 1.00 22.06 125 PRO A C 1
ATOM 1001 O O . PRO A 1 126 ? -16.438 -46.206 25.502 1.00 23.55 125 PRO A O 1
ATOM 1005 N N . ASN A 1 127 ? -14.329 -45.400 25.418 1.00 20.49 126 ASN A N 1
ATOM 1006 C CA . ASN A 1 127 ? -14.266 -45.063 26.841 1.00 27.55 126 ASN A CA 1
ATOM 1007 C C . ASN A 1 127 ? -14.788 -43.668 27.141 1.00 25.58 126 ASN A C 1
ATOM 1008 O O . ASN A 1 127 ? -15.026 -43.319 28.302 1.00 29.22 126 ASN A O 1
ATOM 1013 N N . SER A 1 128 ? -14.982 -42.877 26.090 1.00 21.61 127 SER A N 1
ATOM 1014 C CA . SER A 1 128 ? -15.466 -41.514 26.258 1.00 18.31 127 SER A CA 1
ATOM 1015 C C . SER A 1 128 ? -16.724 -41.232 25.443 1.00 15.37 127 SER A C 1
ATOM 1016 O O . SER A 1 128 ? -16.724 -40.325 24.605 1.00 18.46 127 SER A O 1
ATOM 1019 N N . PRO A 1 129 ? -17.814 -41.985 25.696 1.00 16.81 128 PRO A N 1
ATOM 1020 C CA . PRO A 1 129 ? -19.014 -41.707 24.897 1.00 15.86 128 PRO A CA 1
ATOM 1021 C C . PRO A 1 129 ? -19.592 -40.339 25.215 1.00 16.46 128 PRO A C 1
ATOM 1022 O O . PRO A 1 129 ? -19.715 -39.959 26.393 1.00 18.40 128 PRO A O 1
ATOM 1026 N N . ALA A 1 130 ? -19.910 -39.598 24.166 1.00 9.47 129 ALA A N 1
ATOM 1027 C CA . ALA A 1 130 ? -20.468 -38.263 24.308 1.00 8.98 129 ALA A CA 1
ATOM 1028 C C . ALA A 1 130 ? -21.809 -38.095 23.614 1.00 10.06 129 ALA A C 1
ATOM 1029 O O . ALA A 1 130 ? -22.523 -37.128 23.876 1.00 12.98 129 ALA A O 1
ATOM 1031 N N . GLN A 1 131 ? -22.142 -39.016 22.708 1.00 8.52 130 GLN A N 1
ATOM 1032 C CA . GLN A 1 131 ? -23.386 -38.925 21.938 1.00 8.30 130 GLN A CA 1
ATOM 1033 C C . GLN A 1 131 ? -24.039 -40.290 21.871 1.00 9.08 130 GLN A C 1
ATOM 1034 O O . GLN A 1 131 ? -23.473 -41.235 21.319 1.00 10.76 130 GLN A O 1
ATOM 1040 N N . ALA A 1 132 ? -25.230 -40.399 22.437 1.00 11.54 131 ALA A N 1
ATOM 1041 C CA . ALA A 1 132 ? -25.861 -41.689 22.614 1.00 10.68 131 ALA A CA 1
ATOM 1042 C C . ALA A 1 132 ? -26.086 -42.477 21.323 1.00 8.47 131 ALA A C 1
ATOM 1043 O O . ALA A 1 132 ? -25.706 -43.650 21.253 1.00 10.32 131 ALA A O 1
ATOM 1045 N N . GLU A 1 133 ? -26.703 -41.867 20.313 1.00 9.81 132 GLU A N 1
ATOM 1046 C CA . GLU A 1 133 ? -27.101 -42.652 19.150 1.00 11.40 132 GLU A CA 1
ATOM 1047 C C . GLU A 1 133 ? -25.899 -43.232 18.378 1.00 10.35 132 GLU A C 1
ATOM 1048 O O . GLU A 1 133 ? -25.894 -44.420 18.068 1.00 10.62 132 GLU A O 1
ATOM 1054 N N . PRO A 1 134 ? -24.879 -42.417 18.062 1.00 8.91 133 PRO A N 1
ATOM 1055 C CA . PRO A 1 134 ? -23.758 -43.063 17.355 1.00 8.48 133 PRO A CA 1
ATOM 1056 C C . PRO A 1 134 ? -22.984 -44.038 18.238 1.00 8.73 133 PRO A C 1
ATOM 1057 O O . PRO A 1 134 ? -22.487 -45.037 17.726 1.00 8.08 133 PRO A O 1
ATOM 1061 N N . PHE A 1 135 ? -22.892 -43.774 19.536 1.00 8.09 134 PHE A N 1
ATOM 1062 C CA . PHE A 1 135 ? -22.224 -44.710 20.431 1.00 7.57 134 PHE A CA 1
ATOM 1063 C C . PHE A 1 135 ? -22.950 -46.048 20.413 1.00 11.40 134 PHE A C 1
ATOM 1064 O O . PHE A 1 135 ? -22.312 -47.111 20.353 1.00 10.68 134 PHE A O 1
ATOM 1072 N N . LEU A 1 136 ? -24.278 -46.004 20.486 1.00 8.08 135 LEU A N 1
ATOM 1073 C CA . LEU A 1 136 ? -25.065 -47.227 20.468 1.00 9.03 135 LEU A CA 1
ATOM 1074 C C . LEU A 1 136 ? -24.990 -47.934 19.112 1.00 10.38 135 LEU A C 1
ATOM 1075 O O . LEU A 1 136 ? -24.814 -49.146 19.065 1.00 9.31 135 LEU A O 1
ATOM 1080 N N . LEU A 1 137 ? -25.100 -47.195 18.010 1.00 9.75 136 LEU A N 1
ATOM 1081 C CA . LEU A 1 137 ? -25.077 -47.833 16.684 1.00 9.21 136 LEU A CA 1
ATOM 1082 C C . LEU A 1 137 ? -23.732 -48.462 16.382 1.00 8.83 136 LEU A C 1
ATOM 1083 O O . LEU A 1 137 ? -23.672 -49.545 15.781 1.00 8.58 136 LEU A O 1
ATOM 1088 N N . TYR A 1 138 ? -22.662 -47.786 16.786 1.00 7.99 137 TYR A N 1
ATOM 1089 C CA . TYR A 1 138 ? -21.310 -48.314 16.621 1.00 7.57 137 TYR A CA 1
ATOM 1090 C C . TYR A 1 138 ? -21.206 -49.718 17.201 1.00 8.69 137 TYR A C 1
ATOM 1091 O O . TYR A 1 138 ? -20.554 -50.607 16.634 1.00 11.04 137 TYR A O 1
ATOM 1100 N N . GLN A 1 139 ? -21.868 -49.915 18.331 1.00 8.58 138 GLN A N 1
ATOM 1101 C CA . GLN A 1 139 ? -21.883 -51.209 19.006 1.00 9.85 138 GLN A CA 1
ATOM 1102 C C . GLN A 1 139 ? -22.907 -52.189 18.468 1.00 11.04 138 GLN A C 1
ATOM 1103 O O . GLN A 1 139 ? -22.648 -53.388 18.422 1.00 11.68 138 GLN A O 1
ATOM 1109 N N . GLN A 1 140 ? -24.077 -51.684 18.089 1.00 10.04 139 GLN A N 1
ATOM 1110 C CA . GLN A 1 140 ? -25.175 -52.555 17.652 1.00 11.36 139 GLN A CA 1
ATOM 1111 C C . GLN A 1 140 ? -24.871 -53.209 16.299 1.00 10.96 139 GLN A C 1
ATOM 1112 O O . GLN A 1 140 ? -25.179 -54.380 16.072 1.00 12.29 139 GLN A O 1
ATOM 1118 N N . ASP A 1 141 ? -24.330 -52.413 15.380 1.00 9.95 140 ASP A N 1
ATOM 1119 C CA . ASP A 1 141 ? -24.042 -52.871 14.023 1.00 9.23 140 ASP A CA 1
ATOM 1120 C C . ASP A 1 141 ? -23.074 -51.927 13.330 1.00 8.08 140 ASP A C 1
ATOM 1121 O O . ASP A 1 141 ? -23.501 -50.914 12.772 1.00 8.15 140 ASP A O 1
ATOM 1126 N N . ARG A 1 142 ? -21.784 -52.228 13.391 1.00 9.15 141 ARG A N 1
ATOM 1127 C CA . ARG A 1 142 ? -20.766 -51.339 12.843 1.00 8.16 141 ARG A CA 1
ATOM 1128 C C . ARG A 1 142 ? -20.987 -51.126 11.341 1.00 11.01 141 ARG A C 1
ATOM 1129 O O . ARG A 1 142 ? -20.635 -50.065 10.816 1.00 9.84 141 ARG A O 1
ATOM 1137 N N . ASP A 1 143 ? -21.559 -52.115 10.644 1.00 10.06 142 ASP A N 1
ATOM 1138 C CA . ASP A 1 143 ? -21.842 -51.915 9.216 1.00 11.05 142 ASP A CA 1
ATOM 1139 C C . ASP A 1 143 ? -22.819 -50.768 9.030 1.00 11.73 142 ASP A C 1
ATOM 1140 O O . ASP A 1 143 ? -22.693 -49.964 8.097 1.00 10.84 142 ASP A O 1
ATOM 1145 N N . SER A 1 144 ? -23.824 -50.715 9.895 1.00 8.77 143 SER A N 1
ATOM 1146 C CA . SER A 1 144 ? -24.830 -49.656 9.811 1.00 8.25 143 SER A CA 1
ATOM 1147 C C . SER A 1 144 ? -24.264 -48.289 10.210 1.00 8.09 143 SER A C 1
ATOM 1148 O O . SER A 1 144 ? -24.619 -47.264 9.624 1.00 8.42 143 SER A O 1
ATOM 1151 N N . TYR A 1 145 ? -23.382 -48.284 11.205 1.00 8.51 144 TYR A N 1
ATOM 1152 C CA . TYR A 1 145 ? -22.648 -47.087 11.581 1.00 6.65 144 TYR A CA 1
ATOM 1153 C C . TYR A 1 145 ? -21.877 -46.558 10.368 1.00 7.30 144 TYR A C 1
ATOM 1154 O O . TYR A 1 145 ? -21.938 -45.356 10.048 1.00 8.71 144 TYR A O 1
ATOM 1163 N N . GLU A 1 146 ? -21.165 -47.454 9.687 1.00 7.84 145 GLU A N 1
ATOM 1164 C CA . GLU A 1 146 ? -20.389 -47.050 8.511 1.00 9.52 145 GLU A CA 1
ATOM 1165 C C . GLU A 1 146 ? -21.283 -46.477 7.415 1.00 10.40 145 GLU A C 1
ATOM 1166 O O . GLU A 1 146 ? -20.919 -45.493 6.758 1.00 9.05 145 GLU A O 1
ATOM 1172 N N . LYS A 1 147 ? -22.451 -47.074 7.222 1.00 7.59 146 LYS A N 1
ATOM 1173 C CA A LYS A 1 147 ? -23.385 -46.611 6.202 0.68 8.20 146 LYS A CA 1
ATOM 1174 C CA B LYS A 1 147 ? -23.387 -46.606 6.204 0.32 8.44 146 LYS A CA 1
ATOM 1175 C C . LYS A 1 147 ? -23.845 -45.188 6.520 1.00 10.11 146 LYS A C 1
ATOM 1176 O O . LYS A 1 147 ? -23.889 -44.317 5.630 1.00 10.77 146 LYS A O 1
ATOM 1187 N N . LYS A 1 148 ? -24.159 -44.936 7.791 1.00 9.19 147 LYS A N 1
ATOM 1188 C CA . LYS A 1 148 ? -24.614 -43.602 8.168 1.00 7.01 147 LYS A CA 1
ATOM 1189 C C . LYS A 1 148 ? -23.523 -42.560 8.054 1.00 7.80 147 LYS A C 1
ATOM 1190 O O . LYS A 1 148 ? -23.788 -41.442 7.588 1.00 9.22 147 LYS A O 1
ATOM 1196 N N . VAL A 1 149 ? -22.299 -42.910 8.440 1.00 8.42 148 VAL A N 1
ATOM 1197 C CA . VAL A 1 149 ? -21.207 -41.946 8.375 1.00 7.03 148 VAL A CA 1
ATOM 1198 C C . VAL A 1 149 ? -20.864 -41.627 6.922 1.00 6.67 148 VAL A C 1
ATOM 1199 O O . VAL A 1 149 ? -20.675 -40.449 6.567 1.00 9.36 148 VAL A O 1
ATOM 1203 N N . LYS A 1 150 ? -20.808 -42.640 6.062 1.00 8.06 149 LYS A N 1
ATOM 1204 C CA . LYS A 1 150 ? -20.500 -42.390 4.650 1.00 7.28 149 LYS A CA 1
ATOM 1205 C C . LYS A 1 150 ? -21.529 -41.466 4.005 1.00 8.86 149 LYS A C 1
ATOM 1206 O O . LYS A 1 150 ? -21.191 -40.632 3.139 1.00 9.62 149 LYS A O 1
ATOM 1212 N N . LYS A 1 151 ? -22.787 -41.629 4.407 1.00 9.63 150 LYS A N 1
ATOM 1213 C CA . LYS A 1 151 ? -23.870 -40.802 3.883 1.00 8.19 150 LYS A CA 1
ATOM 1214 C C . LYS A 1 151 ? -23.710 -39.365 4.354 1.00 8.91 150 LYS A C 1
ATOM 1215 O O . LYS A 1 151 ? -23.896 -38.422 3.581 1.00 11.04 150 LYS A O 1
ATOM 1221 N N . GLN A 1 152 ? -23.341 -39.193 5.617 1.00 8.21 151 GLN A N 1
ATOM 1222 C CA . GLN A 1 152 ? -23.129 -37.852 6.144 1.00 8.07 151 GLN A CA 1
ATOM 1223 C C . GLN A 1 152 ? -21.910 -37.196 5.490 1.00 8.53 151 GLN A C 1
ATOM 1224 O O . GLN A 1 152 ? -21.897 -35.966 5.255 1.00 9.86 151 GLN A O 1
ATOM 1230 N N . ALA A 1 153 ? -20.883 -37.992 5.199 1.00 8.21 152 ALA A N 1
ATOM 1231 C CA . ALA A 1 153 ? -19.692 -37.451 4.554 1.00 8.44 152 ALA A CA 1
ATOM 1232 C C . ALA A 1 153 ? -20.027 -36.852 3.193 1.00 8.67 152 ALA A C 1
ATOM 1233 O O . ALA A 1 153 ? -19.478 -35.811 2.810 1.00 11.51 152 ALA A O 1
ATOM 1235 N N . ILE A 1 154 ? -20.930 -37.499 2.458 1.00 8.69 153 ILE A N 1
ATOM 1236 C CA . ILE A 1 154 ? -21.360 -36.950 1.179 1.00 10.22 153 ILE A CA 1
ATOM 1237 C C . ILE A 1 154 ? -22.104 -35.631 1.382 1.00 10.30 153 ILE A C 1
ATOM 1238 O O . ILE A 1 154 ? -21.902 -34.672 0.625 1.00 10.93 153 ILE A O 1
ATOM 1243 N N . GLU A 1 155 ? -22.914 -35.551 2.434 1.00 10.49 154 GLU A N 1
ATOM 1244 C CA . GLU A 1 155 ? -23.652 -34.328 2.719 1.00 10.98 154 GLU A CA 1
ATOM 1245 C C . GLU A 1 155 ? -22.723 -33.176 3.100 1.00 10.45 154 GLU A C 1
ATOM 1246 O O . GLU A 1 155 ? -23.057 -32.002 2.868 1.00 11.93 154 GLU A O 1
ATOM 1252 N N . PHE A 1 156 ? -21.542 -33.514 3.616 1.00 11.64 155 PHE A N 1
ATOM 1253 C CA . PHE A 1 156 ? -20.567 -32.505 4.007 1.00 9.23 155 PHE A CA 1
ATOM 1254 C C . PHE A 1 156 ? -19.515 -32.236 2.940 1.00 10.09 155 PHE A C 1
ATOM 1255 O O . PHE A 1 156 ? -18.561 -31.502 3.193 1.00 11.15 155 PHE A O 1
ATOM 1263 N N . ARG A 1 157 ? -19.705 -32.760 1.735 1.00 11.30 156 ARG A N 1
ATOM 1264 C CA . ARG A 1 157 ? -18.828 -32.369 0.644 1.00 8.68 156 ARG A CA 1
ATOM 1265 C C . ARG A 1 157 ? -19.004 -30.869 0.434 1.00 12.39 156 ARG A C 1
ATOM 1266 O O . ARG A 1 157 ? -20.104 -30.344 0.621 1.00 12.66 156 ARG A O 1
ATOM 1274 N N . PRO A 1 158 ? -17.913 -30.170 0.076 1.00 12.44 157 PRO A N 1
ATOM 1275 C CA . PRO A 1 158 ? -18.059 -28.724 -0.112 1.00 17.87 157 PRO A CA 1
ATOM 1276 C C . PRO A 1 158 ? -19.198 -28.420 -1.076 1.00 12.74 157 PRO A C 1
ATOM 1277 O O . PRO A 1 158 ? -19.336 -29.082 -2.112 1.00 16.17 157 PRO A O 1
ATOM 1281 N N . LYS A 1 159 ? -19.999 -27.407 -0.755 1.00 18.57 158 LYS A N 1
ATOM 1282 C CA . LYS A 1 159 ? -21.150 -27.112 -1.596 1.00 16.90 158 LYS A CA 1
ATOM 1283 C C . LYS A 1 159 ? -20.729 -26.599 -2.957 1.00 18.77 158 LYS A C 1
ATOM 1284 O O . LYS A 1 159 ? -19.841 -25.748 -3.078 1.00 19.30 158 LYS A O 1
ATOM 1290 N N . ASP A 1 160 ? -21.401 -27.130 -3.973 1.00 17.17 159 ASP A N 1
ATOM 1291 C CA . ASP A 1 160 ? -21.181 -26.738 -5.355 1.00 17.69 159 ASP A CA 1
ATOM 1292 C C . ASP A 1 160 ? -21.983 -25.495 -5.681 1.00 19.77 159 ASP A C 1
ATOM 1293 O O . ASP A 1 160 ? -22.997 -25.213 -5.038 1.00 21.02 159 ASP A O 1
ATOM 1299 N N . ALA B 1 2 ? -28.669 -7.673 28.575 1.00 36.48 1 ALA B N 1
ATOM 1300 C CA . ALA B 1 2 ? -29.221 -8.422 29.703 1.00 46.92 1 ALA B CA 1
ATOM 1301 C C . ALA B 1 2 ? -30.145 -9.552 29.243 1.00 48.37 1 ALA B C 1
ATOM 1302 O O . ALA B 1 2 ? -30.668 -9.510 28.129 1.00 52.94 1 ALA B O 1
ATOM 1304 N N . SER B 1 3 ? -30.300 -10.551 30.119 1.00 42.03 2 SER B N 1
ATOM 1305 C CA . SER B 1 3 ? -31.110 -11.771 29.939 1.00 24.08 2 SER B CA 1
ATOM 1306 C C . SER B 1 3 ? -30.277 -12.786 29.177 1.00 16.23 2 SER B C 1
ATOM 1307 O O . SER B 1 3 ? -30.085 -12.666 27.961 1.00 14.60 2 SER B O 1
ATOM 1310 N N . ILE B 1 4 ? -29.815 -13.817 29.881 1.00 15.55 3 ILE B N 1
ATOM 1311 C CA . ILE B 1 4 ? -29.021 -14.836 29.210 1.00 15.28 3 ILE B CA 1
ATOM 1312 C C . ILE B 1 4 ? -29.903 -15.524 28.173 1.00 14.59 3 ILE B C 1
ATOM 1313 O O . ILE B 1 4 ? -29.408 -15.935 27.129 1.00 14.33 3 ILE B O 1
ATOM 1318 N N . ALA B 1 5 ? -31.198 -15.674 28.457 1.00 13.01 4 ALA B N 1
ATOM 1319 C CA . ALA B 1 5 ? -32.082 -16.331 27.506 1.00 10.96 4 ALA B CA 1
ATOM 1320 C C . ALA B 1 5 ? -32.155 -15.551 26.192 1.00 9.66 4 ALA B C 1
ATOM 1321 O O . ALA B 1 5 ? -31.999 -16.131 25.124 1.00 8.98 4 ALA B O 1
ATOM 1323 N N . LYS B 1 6 ? -32.371 -14.239 26.258 1.00 10.90 5 LYS B N 1
ATOM 1324 C CA . LYS B 1 6 ? -32.486 -13.472 25.026 1.00 10.50 5 LYS B CA 1
ATOM 1325 C C . LYS B 1 6 ? -31.142 -13.318 24.324 1.00 11.89 5 LYS B C 1
ATOM 1326 O O . LYS B 1 6 ? -31.085 -13.354 23.093 1.00 11.39 5 LYS B O 1
ATOM 1332 N N . LYS B 1 7 ? -30.059 -13.213 25.085 1.00 12.92 6 LYS B N 1
ATOM 1333 C CA . LYS B 1 7 ? -28.747 -13.157 24.455 1.00 13.53 6 LYS B CA 1
ATOM 1334 C C . LYS B 1 7 ? -28.460 -14.466 23.710 1.00 13.00 6 LYS B C 1
ATOM 1335 O O . LYS B 1 7 ? -27.948 -14.441 22.587 1.00 13.56 6 LYS B O 1
ATOM 1341 N N . ARG B 1 8 ? -28.796 -15.603 24.314 1.00 12.17 7 ARG B N 1
ATOM 1342 C CA . ARG B 1 8 ? -28.561 -16.888 23.653 1.00 11.48 7 ARG B CA 1
ATOM 1343 C C . ARG B 1 8 ? -29.428 -17.037 22.416 1.00 10.03 7 ARG B C 1
ATOM 1344 O O . ARG B 1 8 ? -28.951 -17.461 21.364 1.00 10.55 7 ARG B O 1
ATOM 1352 N N . LEU B 1 9 ? -30.698 -16.666 22.525 1.00 8.90 8 LEU B N 1
ATOM 1353 C CA . LEU B 1 9 ? -31.605 -16.778 21.387 1.00 9.04 8 LEU B CA 1
ATOM 1354 C C . LEU B 1 9 ? -31.209 -15.878 20.223 1.00 11.49 8 LEU B C 1
ATOM 1355 O O . LEU B 1 9 ? -31.276 -16.304 19.072 1.00 9.26 8 LEU B O 1
ATOM 1360 N N . ALA B 1 10 ? -30.753 -14.665 20.516 1.00 10.42 9 ALA B N 1
ATOM 1361 C CA . ALA B 1 10 ? -30.293 -13.763 19.461 1.00 10.32 9 ALA B CA 1
ATOM 1362 C C . ALA B 1 10 ? -29.072 -14.351 18.766 1.00 12.02 9 ALA B C 1
ATOM 1363 O O . ALA B 1 10 ? -28.921 -14.256 17.548 1.00 11.78 9 ALA B O 1
ATOM 1365 N N . GLN B 1 11 ? -28.214 -14.983 19.554 1.00 11.80 10 GLN B N 1
ATOM 1366 C CA A GLN B 1 11 ? -27.024 -15.637 19.033 0.03 18.32 10 GLN B CA 1
ATOM 1367 C CA B GLN B 1 11 ? -27.020 -15.643 19.031 0.97 12.93 10 GLN B CA 1
ATOM 1368 C C . GLN B 1 11 ? -27.400 -16.823 18.147 1.00 11.98 10 GLN B C 1
ATOM 1369 O O . GLN B 1 11 ? -26.835 -17.003 17.061 1.00 13.43 10 GLN B O 1
ATOM 1380 N N . GLU B 1 12 ? -28.358 -17.617 18.610 1.00 11.63 11 GLU B N 1
ATOM 1381 C CA . GLU B 1 12 ? -28.835 -18.773 17.842 1.00 12.59 11 GLU B CA 1
ATOM 1382 C C . GLU B 1 12 ? -29.398 -18.333 16.492 1.00 12.45 11 GLU B C 1
ATOM 1383 O O . GLU B 1 12 ? -29.083 -18.915 15.442 1.00 11.88 11 GLU B O 1
ATOM 1389 N N . ARG B 1 13 ? -30.211 -17.285 16.520 1.00 10.12 12 ARG B N 1
ATOM 1390 C CA . ARG B 1 13 ? -30.791 -16.736 15.297 1.00 10.05 12 ARG B CA 1
ATOM 1391 C C . ARG B 1 13 ? -29.746 -16.186 14.329 1.00 11.46 12 ARG B C 1
ATOM 1392 O O . ARG B 1 13 ? -29.831 -16.418 13.118 1.00 11.47 12 ARG B O 1
ATOM 1400 N N . ALA B 1 14 ? -28.758 -15.464 14.851 1.00 12.32 13 ALA B N 1
ATOM 1401 C CA . ALA B 1 14 ? -27.708 -14.914 14.001 1.00 13.53 13 ALA B CA 1
ATOM 1402 C C . ALA B 1 14 ? -26.894 -16.015 13.326 1.00 16.84 13 ALA B C 1
ATOM 1403 O O . ALA B 1 14 ? -26.607 -15.942 12.123 1.00 16.56 13 ALA B O 1
ATOM 1405 N N . GLU B 1 15 ? -26.541 -17.045 14.088 1.00 14.86 14 GLU B N 1
ATOM 1406 C CA . GLU B 1 15 ? -25.778 -18.164 13.537 1.00 16.70 14 GLU B CA 1
ATOM 1407 C C . GLU B 1 15 ? -26.611 -18.963 12.540 1.00 14.30 14 GLU B C 1
ATOM 1408 O O . GLU B 1 15 ? -26.081 -19.435 11.527 1.00 15.56 14 GLU B O 1
ATOM 1414 N N . TRP B 1 16 ? -27.902 -19.105 12.832 1.00 14.20 15 TRP B N 1
ATOM 1415 C CA . TRP B 1 16 ? -28.824 -19.774 11.920 1.00 11.75 15 TRP B CA 1
ATOM 1416 C C . TRP B 1 16 ? -28.833 -19.085 10.555 1.00 14.37 15 TRP B C 1
ATOM 1417 O O . TRP B 1 16 ? -28.740 -19.747 9.515 1.00 14.31 15 TRP B O 1
ATOM 1428 N N . ARG B 1 17 ? -28.905 -17.756 10.543 1.00 12.92 16 ARG B N 1
ATOM 1429 C CA . ARG B 1 17 ? -28.906 -17.044 9.270 1.00 14.44 16 ARG B CA 1
ATOM 1430 C C . ARG B 1 17 ? -27.627 -17.276 8.477 1.00 22.47 16 ARG B C 1
ATOM 1431 O O . ARG B 1 17 ? -27.648 -17.354 7.247 1.00 26.16 16 ARG B O 1
ATOM 1439 N N . LYS B 1 18 ? -26.515 -17.400 9.189 1.00 18.57 17 LYS B N 1
ATOM 1440 C CA . LYS B 1 18 ? -25.215 -17.582 8.555 1.00 23.66 17 LYS B CA 1
ATOM 1441 C C . LYS B 1 18 ? -25.013 -18.998 7.991 1.00 21.79 17 LYS B C 1
ATOM 1442 O O . LYS B 1 18 ? -24.327 -19.178 6.984 1.00 23.30 17 LYS B O 1
ATOM 1448 N N . ASP B 1 19 ? -25.583 -19.998 8.666 1.00 17.19 18 ASP B N 1
ATOM 1449 C CA . ASP B 1 19 ? -25.424 -21.403 8.272 1.00 18.11 18 ASP B CA 1
ATOM 1450 C C . ASP B 1 19 ? -26.539 -22.234 8.863 1.00 14.28 18 ASP B C 1
ATOM 1451 O O . ASP B 1 19 ? -26.616 -22.424 10.075 1.00 15.65 18 ASP B O 1
ATOM 1456 N N . HIS B 1 20 ? -27.396 -22.750 7.990 1.00 12.20 19 HIS B N 1
ATOM 1457 C CA . HIS B 1 20 ? -28.463 -23.641 8.410 1.00 13.07 19 HIS B CA 1
ATOM 1458 C C . HIS B 1 20 ? -28.736 -24.706 7.353 1.00 11.78 19 HIS B C 1
ATOM 1459 O O . HIS B 1 20 ?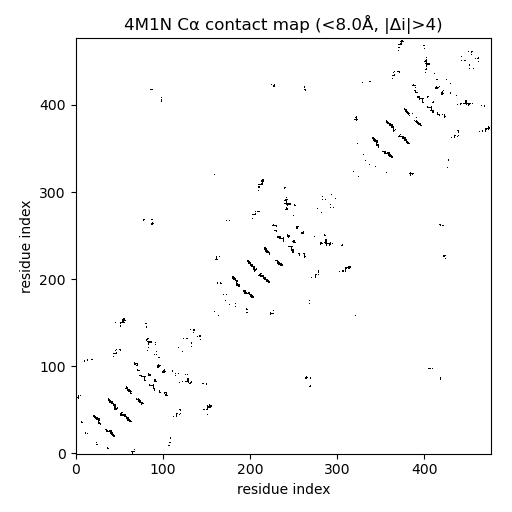 -28.368 -24.542 6.188 1.00 14.32 19 HIS B O 1
ATOM 1466 N N . PRO B 1 21 ? -29.347 -25.826 7.764 1.00 13.65 20 PRO B N 1
ATOM 1467 C CA . PRO B 1 21 ? -29.605 -26.874 6.773 1.00 13.31 20 PRO B CA 1
ATOM 1468 C C . PRO B 1 21 ? -30.647 -26.442 5.750 1.00 13.24 20 PRO B C 1
ATOM 1469 O O . PRO B 1 21 ? -31.638 -25.789 6.111 1.00 12.45 20 PRO B O 1
ATOM 1473 N N . ALA B 1 22 ? -30.418 -26.810 4.494 1.00 16.18 21 ALA B N 1
ATOM 1474 C CA . ALA B 1 22 ? -31.323 -26.469 3.407 1.00 15.71 21 ALA B CA 1
ATOM 1475 C C . ALA B 1 22 ? -32.738 -26.977 3.661 1.00 12.29 21 ALA B C 1
ATOM 1476 O O . ALA B 1 22 ? -32.940 -28.101 4.126 1.00 13.55 21 ALA B O 1
ATOM 1478 N N . GLY B 1 23 ? -33.717 -26.130 3.358 1.00 12.54 22 GLY B N 1
ATOM 1479 C CA . GLY B 1 23 ? -35.110 -26.522 3.441 1.00 12.75 22 GLY B CA 1
ATOM 1480 C C . GLY B 1 23 ? -35.723 -26.273 4.804 1.00 14.09 22 GLY B C 1
ATOM 1481 O O . GLY B 1 23 ? -36.941 -26.424 4.961 1.00 12.55 22 GLY B O 1
ATOM 1482 N N . PHE B 1 24 ? -34.885 -25.923 5.783 1.00 11.87 23 PHE B N 1
ATOM 1483 C CA . PHE B 1 24 ? -35.350 -25.577 7.126 1.00 10.20 23 PHE B CA 1
ATOM 1484 C C . PHE B 1 24 ? -35.536 -24.069 7.243 1.00 10.77 23 PHE B C 1
ATOM 1485 O O . PHE B 1 24 ? -34.847 -23.287 6.577 1.00 11.32 23 PHE B O 1
ATOM 1493 N N . SER B 1 25 ? -36.447 -23.668 8.123 1.00 9.53 24 SER B N 1
ATOM 1494 C CA . SER B 1 25 ? -36.633 -22.265 8.465 1.00 8.59 24 SER B CA 1
ATOM 1495 C C . SER B 1 25 ? -36.728 -22.151 9.983 1.00 7.68 24 SER B C 1
ATOM 1496 O O . SER B 1 25 ? -37.280 -23.037 10.644 1.00 8.68 24 SER B O 1
ATOM 1499 N N . ALA B 1 26 ? -36.188 -21.067 10.540 1.00 7.78 25 ALA B N 1
ATOM 1500 C CA . ALA B 1 26 ? -36.287 -20.820 11.978 1.00 7.85 25 ALA B CA 1
ATOM 1501 C C . ALA B 1 26 ? -36.278 -19.322 12.189 1.00 10.08 25 ALA B C 1
ATOM 1502 O O . ALA B 1 26 ? -35.225 -18.701 12.086 1.00 12.01 25 ALA B O 1
ATOM 1504 N N . LYS B 1 27 ? -37.446 -18.755 12.493 1.00 9.12 26 LYS B N 1
ATOM 1505 C CA . LYS B 1 27 ? -37.609 -17.308 12.616 1.00 11.07 26 LYS B CA 1
ATOM 1506 C C . LYS B 1 27 ? -38.327 -16.947 13.908 1.00 10.35 26 LYS B C 1
ATOM 1507 O O . LYS B 1 27 ? -39.048 -17.773 14.472 1.00 8.39 26 LYS B O 1
ATOM 1513 N N . TYR B 1 28 ? -38.165 -15.712 14.365 1.00 8.69 27 TYR B N 1
ATOM 1514 C CA . TYR B 1 28 ? -39.038 -15.190 15.422 1.00 8.68 27 TYR B CA 1
ATOM 1515 C C . TYR B 1 28 ? -40.455 -15.105 14.866 1.00 10.85 27 TYR B C 1
ATOM 1516 O O . TYR B 1 28 ? -40.648 -14.654 13.733 1.00 12.76 27 TYR B O 1
ATOM 1525 N N . SER B 1 29 ? -41.454 -15.499 15.654 1.00 10.71 28 SER B N 1
ATOM 1526 C CA . SER B 1 29 ? -42.832 -15.442 15.171 1.00 12.06 28 SER B CA 1
ATOM 1527 C C . SER B 1 29 ? -43.393 -14.021 15.346 1.00 18.07 28 SER B C 1
ATOM 1528 O O . SER B 1 29 ? -42.946 -13.245 16.211 1.00 16.36 28 SER B O 1
ATOM 1531 N N . PRO B 1 30 ? -44.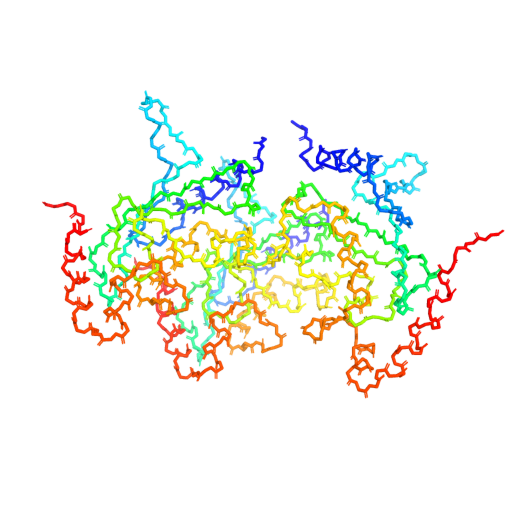347 -13.648 14.486 1.00 16.05 29 PRO B N 1
ATOM 1532 C CA . PRO B 1 30 ? -44.916 -12.306 14.589 1.00 21.97 29 PRO B CA 1
ATOM 1533 C C . PRO B 1 30 ? -45.696 -12.128 15.877 1.00 30.58 29 PRO B C 1
ATOM 1534 O O . PRO B 1 30 ? -46.439 -13.039 16.260 1.00 29.67 29 PRO B O 1
ATOM 1538 N N . MET B 1 31 ? -45.501 -10.994 16.547 1.00 26.50 30 MET B N 1
ATOM 1539 C CA . MET B 1 31 ? -46.368 -10.618 17.651 1.00 36.25 30 MET B CA 1
ATOM 1540 C C . MET B 1 31 ? -47.799 -10.580 17.123 1.00 39.62 30 MET B C 1
ATOM 1541 O O . MET B 1 31 ? -48.045 -10.132 15.997 1.00 40.12 30 MET B O 1
ATOM 1546 N N . SER B 1 32 ? -48.739 -11.058 17.931 1.00 42.25 31 SER B N 1
ATOM 1547 C CA . SER B 1 32 ? -50.136 -11.130 17.519 1.00 50.92 31 SER B CA 1
ATOM 1548 C C . SER B 1 32 ? -50.730 -9.735 17.405 1.00 53.62 31 SER B C 1
ATOM 1549 O O . SER B 1 32 ? -51.701 -9.519 16.677 1.00 52.11 31 SER B O 1
ATOM 1552 N N . ASP B 1 33 ? -50.134 -8.792 18.132 1.00 53.82 32 ASP B N 1
ATOM 1553 C CA . ASP B 1 33 ? -50.613 -7.417 18.142 1.00 56.31 32 ASP B CA 1
ATOM 1554 C C . ASP B 1 33 ? -50.168 -6.681 16.883 1.00 58.26 32 ASP B C 1
ATOM 1555 O O . ASP B 1 33 ? -50.583 -5.549 16.637 1.00 63.10 32 ASP B O 1
ATOM 1560 N N . GLY B 1 34 ? -49.323 -7.338 16.092 1.00 52.33 33 GLY B N 1
ATOM 1561 C CA . GLY B 1 34 ? -48.931 -6.834 14.789 1.00 50.81 33 GLY B CA 1
ATOM 1562 C C . GLY B 1 34 ? -47.615 -6.081 14.724 1.00 49.62 33 GLY B C 1
ATOM 1563 O O . GLY B 1 34 ? -47.090 -5.848 13.634 1.00 51.52 33 GLY B O 1
ATOM 1564 N N . LYS B 1 35 ? -47.058 -5.713 15.873 1.00 40.55 34 LYS B N 1
ATOM 1565 C CA . LYS B 1 35 ? -45.844 -4.909 15.852 1.00 43.15 34 LYS B CA 1
ATOM 1566 C C . LYS B 1 35 ? -44.605 -5.713 16.208 1.00 38.82 34 LYS B C 1
ATOM 1567 O O . LYS B 1 35 ? -44.345 -5.994 17.380 1.00 38.56 34 LYS B O 1
ATOM 1573 N N . GLY B 1 36 ? -43.835 -6.070 15.190 1.00 29.50 35 GLY B N 1
ATOM 1574 C CA . GLY B 1 36 ? -42.554 -6.699 15.423 1.00 21.19 35 GLY B CA 1
ATOM 1575 C C . GLY B 1 36 ? -42.677 -8.181 15.679 1.00 22.34 35 GLY B C 1
ATOM 1576 O O . GLY B 1 36 ? -43.760 -8.762 15.564 1.00 24.52 35 GLY B O 1
ATOM 1577 N N . LEU B 1 37 ? -41.556 -8.783 16.057 1.00 13.45 36 LEU B N 1
ATOM 1578 C CA . LEU B 1 37 ? -41.446 -10.224 16.178 1.00 14.16 36 LEU B CA 1
ATOM 1579 C C . LEU B 1 37 ? -41.118 -10.594 17.621 1.00 15.26 36 LEU B C 1
ATOM 1580 O O . LEU B 1 37 ? -40.647 -9.763 18.396 1.00 16.92 36 LEU B O 1
ATOM 1585 N N . ASP B 1 38 ? -41.409 -11.843 17.967 1.00 11.11 37 ASP B N 1
ATOM 1586 C CA . ASP B 1 38 ? -41.264 -12.363 19.328 1.00 12.57 37 ASP B CA 1
ATOM 1587 C C . ASP B 1 38 ? -40.069 -13.316 19.447 1.00 9.20 37 ASP B C 1
ATOM 1588 O O . ASP B 1 38 ? -40.119 -14.460 18.986 1.00 9.99 37 ASP B O 1
ATOM 1593 N N . ILE B 1 39 ? -38.991 -12.829 20.061 1.00 9.30 38 ILE B N 1
ATOM 1594 C CA . ILE B 1 39 ? -37.790 -13.634 20.233 1.00 8.78 38 ILE B CA 1
ATOM 1595 C C . ILE B 1 39 ? -38.055 -14.875 21.096 1.00 9.54 38 ILE B C 1
ATOM 1596 O O . ILE B 1 39 ? -37.322 -15.872 20.978 1.00 8.82 38 ILE B O 1
ATOM 1601 N N . MET B 1 40 ? -39.113 -14.846 21.910 1.00 8.17 39 MET B N 1
ATOM 1602 C CA . MET B 1 40 ? -39.390 -15.965 22.825 1.00 7.69 39 MET B CA 1
ATOM 1603 C C . MET B 1 40 ? -40.268 -17.048 22.222 1.00 11.78 39 MET B C 1
ATOM 1604 O O . MET B 1 40 ? -40.481 -18.087 22.842 1.00 9.40 39 MET B O 1
ATOM 1609 N N . LYS B 1 41 ? -40.799 -16.811 21.027 1.00 7.72 40 LYS B N 1
ATOM 1610 C CA . LYS B 1 41 ? -41.595 -17.825 20.349 1.00 7.89 40 LYS B CA 1
ATOM 1611 C C . LYS B 1 41 ? -41.217 -17.867 18.880 1.00 7.17 40 LYS B C 1
ATOM 1612 O O . LYS B 1 41 ? -41.530 -16.953 18.131 1.00 8.65 40 LYS B O 1
ATOM 1618 N N . TRP B 1 42 ? -40.543 -18.929 18.468 1.00 6.71 41 TRP B N 1
ATOM 1619 C CA . TRP B 1 42 ? -40.083 -19.040 17.093 1.00 7.21 41 TRP B CA 1
ATOM 1620 C C . TRP B 1 42 ? -41.051 -19.852 16.265 1.00 7.64 41 TRP B C 1
ATOM 1621 O O . TRP B 1 42 ? -41.715 -20.756 16.781 1.00 8.59 41 TRP B O 1
ATOM 1632 N N . ILE B 1 43 ? -41.151 -19.507 14.987 1.00 6.90 42 ILE B N 1
ATOM 1633 C CA . ILE B 1 43 ? -41.872 -20.329 14.037 1.00 7.90 42 ILE B CA 1
ATOM 1634 C C . ILE B 1 43 ? -40.835 -20.968 13.125 1.00 7.88 42 ILE B C 1
ATOM 1635 O O . ILE B 1 43 ? -40.013 -20.277 12.506 1.00 8.71 42 ILE B O 1
ATOM 1640 N N . CYS B 1 44 ? -40.865 -22.294 13.074 1.00 6.98 43 CYS B N 1
ATOM 1641 C CA . CYS B 1 44 ? -39.873 -23.062 12.332 1.00 7.33 43 CYS B CA 1
ATOM 1642 C C . CYS B 1 44 ? -40.558 -23.947 11.321 1.00 6.08 43 CYS B C 1
ATOM 1643 O O . CYS B 1 44 ? -41.750 -24.222 11.418 1.00 8.40 43 CYS B O 1
ATOM 1646 N N . LYS B 1 45 ? -39.784 -24.396 10.343 1.00 7.26 44 LYS B N 1
ATOM 1647 C CA . LYS B 1 45 ? -40.285 -25.337 9.353 1.00 6.66 44 LYS B CA 1
ATOM 1648 C C . LYS B 1 45 ? -39.241 -26.402 9.140 1.00 8.94 44 LYS B C 1
ATOM 1649 O O . LYS B 1 45 ? -38.059 -26.106 8.938 1.00 9.91 44 LYS B O 1
ATOM 1655 N N . ILE B 1 46 ? -39.707 -27.644 9.179 1.00 7.14 45 ILE B N 1
ATOM 1656 C CA . ILE B 1 46 ? -38.870 -28.819 9.000 1.00 8.35 45 ILE B CA 1
ATOM 1657 C C . ILE B 1 46 ? -39.277 -29.547 7.725 1.00 8.31 45 ILE B C 1
ATOM 1658 O O . ILE B 1 46 ? -40.435 -29.949 7.568 1.00 8.72 45 ILE B O 1
ATOM 1663 N N . PRO B 1 47 ? -38.326 -29.736 6.805 1.00 8.16 46 PRO B N 1
ATOM 1664 C CA . PRO B 1 47 ? -38.615 -30.553 5.621 1.00 8.47 46 PRO B CA 1
ATOM 1665 C C . PRO B 1 47 ? -38.534 -32.032 5.952 1.00 8.33 46 PRO B C 1
ATOM 1666 O O . PRO B 1 47 ? -37.681 -32.408 6.749 1.00 9.72 46 PRO B O 1
ATOM 1670 N N . GLY B 1 48 ? -39.387 -32.863 5.358 1.00 7.16 47 GLY B N 1
ATOM 1671 C CA . GLY B 1 48 ? -39.213 -34.296 5.496 1.00 9.00 47 GLY B CA 1
ATOM 1672 C C . GLY B 1 48 ? -37.862 -34.735 4.956 1.00 10.21 47 GLY B C 1
ATOM 1673 O O . GLY B 1 48 ? -37.417 -34.262 3.903 1.00 12.79 47 GLY B O 1
ATOM 1674 N N . LYS B 1 49 ? -37.193 -35.633 5.675 1.00 9.31 48 LYS B N 1
ATOM 1675 C CA . LYS B 1 49 ? -35.904 -36.115 5.210 1.00 11.79 48 LYS B CA 1
ATOM 1676 C C . LYS B 1 49 ? -36.063 -36.893 3.905 1.00 12.95 48 LYS B C 1
ATOM 1677 O O . LYS B 1 49 ? -36.985 -37.705 3.745 1.00 14.07 48 LYS B O 1
ATOM 1683 N N . LYS B 1 50 ? -35.153 -36.634 2.970 1.00 12.76 49 LYS B N 1
ATOM 1684 C CA . LYS B 1 50 ? -35.159 -37.303 1.685 1.00 14.10 49 LYS B CA 1
ATOM 1685 C C . LYS B 1 50 ? -35.095 -38.820 1.864 1.00 15.65 49 LYS B C 1
ATOM 1686 O O . LYS B 1 50 ? -34.295 -39.331 2.658 1.00 17.48 49 LYS B O 1
ATOM 1692 N N . GLY B 1 51 ? -35.962 -39.532 1.152 1.00 14.87 50 GLY B N 1
ATOM 1693 C CA . GLY B 1 51 ? -35.976 -40.984 1.210 1.00 16.81 50 GLY B CA 1
ATOM 1694 C C . GLY B 1 51 ? -36.914 -41.602 2.233 1.00 16.67 50 GLY B C 1
ATOM 1695 O O . GLY B 1 51 ? -37.157 -42.810 2.206 1.00 19.01 50 GLY B O 1
ATOM 1696 N N . GLY B 1 52 ? -37.447 -40.790 3.141 1.00 14.34 51 GLY B N 1
ATOM 1697 C CA . GLY B 1 52 ? -38.338 -41.310 4.163 1.00 13.81 51 GLY B CA 1
ATOM 1698 C C . GLY B 1 52 ? -39.805 -41.062 3.857 1.00 10.33 51 GLY B C 1
ATOM 1699 O O . GLY B 1 52 ? -40.151 -40.459 2.838 1.00 11.42 51 GLY B O 1
ATOM 1700 N N . LEU B 1 53 ? -40.676 -41.527 4.749 1.00 10.07 52 LEU B N 1
ATOM 1701 C CA . LEU B 1 53 ? -42.113 -41.447 4.499 1.00 11.12 52 LEU B CA 1
ATOM 1702 C C . LEU B 1 53 ? -42.631 -40.022 4.454 1.00 12.22 52 LEU B C 1
ATOM 1703 O O . LEU B 1 53 ? -43.687 -39.768 3.877 1.00 9.74 52 LEU B O 1
ATOM 1708 N N . TRP B 1 54 ? -41.888 -39.100 5.062 1.00 10.07 53 TRP B N 1
ATOM 1709 C CA . TRP B 1 54 ? -42.347 -37.725 5.217 1.00 9.20 53 TRP B CA 1
ATOM 1710 C C . TRP B 1 54 ? -41.793 -36.800 4.138 1.00 9.08 53 TRP B C 1
ATOM 1711 O O . TRP B 1 54 ? -42.054 -35.589 4.154 1.00 9.22 53 TRP B O 1
ATOM 1722 N N . GLU B 1 55 ? -41.022 -37.363 3.209 1.00 8.45 54 GLU B N 1
ATOM 1723 C CA . GLU B 1 55 ? -40.392 -36.574 2.152 1.00 10.54 54 GLU B CA 1
ATOM 1724 C C . GLU B 1 55 ? -41.407 -35.765 1.367 1.00 9.20 54 GLU B C 1
ATOM 1725 O O . GLU B 1 55 ? -42.501 -36.256 1.044 1.00 11.13 54 GLU B O 1
ATOM 1731 N N . GLY B 1 56 ? -41.040 -34.519 1.078 1.00 9.94 55 GLY B N 1
ATOM 1732 C CA . GLY B 1 56 ? -41.875 -33.627 0.287 1.00 9.31 55 GLY B CA 1
ATOM 1733 C C . GLY B 1 56 ? -42.695 -32.686 1.147 1.00 9.48 55 GLY B C 1
ATOM 1734 O O . GLY B 1 56 ? -43.037 -31.577 0.726 1.00 10.45 55 GLY B O 1
ATOM 1735 N N . GLY B 1 57 ? -42.960 -33.094 2.376 1.00 9.53 56 GLY B N 1
ATOM 1736 C CA . GLY B 1 57 ? -43.739 -32.245 3.257 1.00 7.84 56 GLY B CA 1
ATOM 1737 C C . GLY B 1 57 ? -42.861 -31.212 3.932 1.00 8.24 56 GLY B C 1
ATOM 1738 O O . GLY B 1 57 ? -41.642 -31.387 4.080 1.00 9.05 56 GLY B O 1
ATOM 1739 N N . GLU B 1 58 ? -43.490 -30.103 4.309 1.00 7.35 57 GLU B N 1
ATOM 1740 C CA . GLU B 1 58 ? -42.864 -29.062 5.120 1.00 6.69 57 GLU B CA 1
ATOM 1741 C C . GLU B 1 58 ? -43.692 -28.942 6.371 1.00 6.40 57 GLU B C 1
ATOM 1742 O O . GLU B 1 58 ? -44.872 -28.629 6.278 1.00 8.89 57 GLU B O 1
ATOM 1748 N N . TYR B 1 59 ? -43.083 -29.208 7.531 1.00 7.05 58 TYR B N 1
ATOM 1749 C CA . TYR B 1 59 ? -43.845 -29.359 8.766 1.00 9.22 58 TYR B CA 1
ATOM 1750 C C . TYR B 1 59 ? -43.551 -28.189 9.700 1.00 5.75 58 TYR B C 1
ATOM 1751 O O . TYR B 1 59 ? -42.480 -28.118 10.307 1.00 7.07 58 TYR B O 1
ATOM 1760 N N . PRO B 1 60 ? -44.498 -27.244 9.797 1.00 6.25 59 PRO B N 1
ATOM 1761 C CA . PRO B 1 60 ? -44.266 -26.079 10.666 1.00 6.03 59 PRO B CA 1
ATOM 1762 C C . PRO B 1 60 ? -44.432 -26.382 12.147 1.00 7.81 59 PRO B C 1
ATOM 1763 O O . PRO B 1 60 ? -45.311 -27.150 12.540 1.00 7.94 59 PRO B O 1
ATOM 1767 N N A LEU B 1 61 ? -43.573 -25.802 12.978 0.38 7.01 60 LEU B N 1
ATOM 1768 N N B LEU B 1 61 ? -43.598 -25.761 12.963 0.62 7.05 60 LEU B N 1
ATOM 1769 C CA A LEU B 1 61 ? -43.700 -25.995 14.419 0.38 8.75 60 LEU B CA 1
ATOM 1770 C CA B LEU B 1 61 ? -43.751 -25.929 14.389 0.62 9.50 60 LEU B CA 1
ATOM 1771 C C A LEU B 1 61 ? -43.201 -24.761 15.145 0.38 8.52 60 LEU B C 1
ATOM 1772 C C B LEU B 1 61 ? -43.254 -24.702 15.112 0.62 8.22 60 LEU B C 1
ATOM 1773 O O A LEU B 1 61 ? -42.269 -24.089 14.685 0.38 10.28 60 LEU B O 1
ATOM 1774 O O B LEU B 1 61 ? -42.387 -23.967 14.617 0.62 9.89 60 LEU B O 1
ATOM 1783 N N . THR B 1 62 ? -43.818 -24.475 16.288 1.00 8.03 61 THR B N 1
ATOM 1784 C CA . THR B 1 62 ? -43.364 -23.387 17.123 1.00 7.74 61 THR B CA 1
ATOM 1785 C C . THR B 1 62 ? -42.434 -23.911 18.192 1.00 8.03 61 THR B C 1
ATOM 1786 O O . THR B 1 62 ? -42.515 -25.066 18.602 1.00 7.53 61 THR B O 1
ATOM 1790 N N . MET B 1 63 ? -41.518 -23.040 18.610 1.00 6.72 62 MET B N 1
ATOM 1791 C CA . MET B 1 63 ? -40.660 -23.282 19.758 1.00 6.52 62 MET B CA 1
ATOM 1792 C C . MET B 1 63 ? -40.883 -22.156 20.736 1.00 7.19 62 MET B C 1
ATOM 1793 O O . MET B 1 63 ? -40.614 -20.990 20.424 1.00 8.06 62 MET B O 1
ATOM 1798 N N . GLU B 1 64 ? -41.354 -22.495 21.926 1.00 5.84 63 GLU B N 1
ATOM 1799 C CA . GLU B 1 64 ? -41.661 -21.491 22.942 1.00 6.18 63 GLU B CA 1
ATOM 1800 C C . GLU B 1 64 ? -40.640 -21.548 24.052 1.00 7.44 63 GLU B C 1
ATOM 1801 O O . GLU B 1 64 ? -40.489 -22.583 24.701 1.00 8.33 63 GLU B O 1
ATOM 1807 N N . PHE B 1 65 ? -39.962 -20.429 24.271 1.00 7.17 64 PHE B N 1
ATOM 1808 C CA . PHE B 1 65 ? -38.907 -20.311 25.271 1.00 6.59 64 PHE B CA 1
ATOM 1809 C C . PHE B 1 65 ? -39.376 -19.477 26.448 1.00 6.84 64 PHE B C 1
ATOM 1810 O O . PHE B 1 65 ? -40.250 -18.611 26.299 1.00 8.88 64 PHE B O 1
ATOM 1818 N N . THR B 1 66 ? -38.746 -19.679 27.604 1.00 7.61 65 THR B N 1
ATOM 1819 C CA . THR B 1 66 ? -38.945 -18.801 28.762 1.00 7.51 65 THR B CA 1
ATOM 1820 C C . THR B 1 66 ? -37.631 -18.150 29.134 1.00 7.68 65 THR B C 1
ATOM 1821 O O . THR B 1 66 ? -36.596 -18.456 28.544 1.00 7.81 65 THR B O 1
ATOM 1825 N N . GLU B 1 67 ? -37.652 -17.261 30.126 1.00 8.44 66 GLU B N 1
ATOM 1826 C CA . GLU B 1 67 ? -36.413 -16.656 30.597 1.00 8.27 66 GLU B CA 1
ATOM 1827 C C . GLU B 1 67 ? -35.508 -17.661 31.316 1.00 9.21 66 GLU B C 1
ATOM 1828 O O . GLU B 1 67 ? -34.353 -17.335 31.625 1.00 10.71 66 GLU B O 1
ATOM 1834 N N . ASP B 1 68 ? -36.022 -18.868 31.576 1.00 8.58 67 ASP B N 1
ATOM 1835 C CA . ASP B 1 68 ? -35.202 -19.943 32.146 1.00 8.60 67 ASP B CA 1
ATOM 1836 C C . ASP B 1 68 ? -34.453 -20.735 31.076 1.00 8.12 67 ASP B C 1
ATOM 1837 O O . ASP B 1 68 ? -33.702 -21.634 31.403 1.00 8.87 67 ASP B O 1
ATOM 1842 N N . TYR B 1 69 ? -34.653 -20.411 29.801 1.00 7.97 68 TYR B N 1
ATOM 1843 C CA . TYR B 1 69 ? -33.802 -20.960 28.749 1.00 7.19 68 TYR B CA 1
ATOM 1844 C C . TYR B 1 69 ? -32.390 -20.386 28.941 1.00 8.25 68 TYR B C 1
ATOM 1845 O O . TYR B 1 69 ? -32.252 -19.199 29.231 1.00 9.61 68 TYR B O 1
ATOM 1854 N N . PRO B 1 70 ? -31.326 -21.197 28.781 1.00 8.77 69 PRO B N 1
ATOM 1855 C CA . PRO B 1 70 ? -31.311 -22.578 28.288 1.00 7.52 69 PRO B CA 1
ATOM 1856 C C . PRO B 1 70 ? -31.347 -23.679 29.342 1.00 7.72 69 PRO B C 1
ATOM 1857 O O . PRO B 1 70 ? -31.165 -24.828 28.963 1.00 8.27 69 PRO B O 1
ATOM 1861 N N . SER B 1 71 ? -31.583 -23.380 30.613 1.00 7.97 70 SER B N 1
ATOM 1862 C CA A SER B 1 71 ? -31.810 -24.448 31.584 0.50 8.23 70 SER B CA 1
ATOM 1863 C CA B SER B 1 71 ? -31.810 -24.448 31.584 0.50 8.23 70 SER B CA 1
ATOM 1864 C C . SER B 1 71 ? -33.045 -25.252 31.198 1.00 8.04 70 SER B C 1
ATOM 1865 O O . SER B 1 71 ? -33.044 -26.484 31.277 1.00 8.16 70 SER B O 1
ATOM 1870 N N . LYS B 1 72 ? -34.092 -24.539 30.778 1.00 8.31 71 LYS B N 1
ATOM 1871 C CA . LYS B 1 72 ? -35.369 -25.134 30.397 1.00 7.23 71 LYS B CA 1
ATOM 1872 C C . LYS B 1 72 ? -35.455 -25.177 28.879 1.00 6.79 71 LYS B C 1
ATOM 1873 O O . LYS B 1 72 ? -35.280 -24.150 28.218 1.00 8.15 71 LYS B O 1
ATOM 1879 N N . PRO B 1 73 ? -35.730 -26.355 28.312 1.00 6.66 72 PRO B N 1
ATOM 1880 C CA . PRO B 1 73 ? -35.854 -26.461 26.855 1.00 6.45 72 PRO B CA 1
ATOM 1881 C C . PRO B 1 73 ? -37.125 -25.794 26.350 1.00 6.04 72 PRO B C 1
ATOM 1882 O O . PRO B 1 73 ? -38.101 -25.630 27.099 1.00 7.29 72 PRO B O 1
ATOM 1886 N N . PRO B 1 74 ? -37.123 -25.419 25.070 1.00 5.84 73 PRO B N 1
ATOM 1887 C CA . PRO B 1 74 ? -38.354 -24.949 24.459 1.00 7.27 73 PRO B CA 1
ATOM 1888 C C . PRO B 1 74 ? -39.415 -26.040 24.407 1.00 6.77 73 PRO B C 1
ATOM 1889 O O . PRO B 1 74 ? -39.112 -27.243 24.302 1.00 8.53 73 PRO B O 1
ATOM 1893 N N . LYS B 1 75 ? -40.664 -25.600 24.480 1.00 6.19 74 LYS B N 1
ATOM 1894 C CA . LYS B 1 75 ? -41.782 -26.447 24.098 1.00 5.72 74 LYS B CA 1
ATOM 1895 C C . LYS B 1 75 ? -41.890 -26.411 22.590 1.00 5.74 74 LYS B C 1
ATOM 1896 O O . LYS B 1 75 ? -42.009 -25.329 22.009 1.00 7.03 74 LYS B O 1
ATOM 1902 N N . CYS B 1 76 ? -41.827 -27.581 21.962 1.00 6.42 75 CYS B N 1
ATOM 1903 C CA . CYS B 1 76 ? -41.867 -27.694 20.508 1.00 6.75 75 CYS B CA 1
ATOM 1904 C C . CYS B 1 76 ? -43.192 -28.303 20.093 1.00 9.23 75 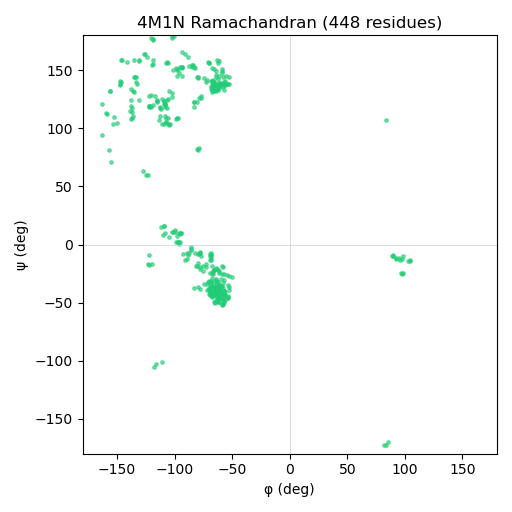CYS B C 1
ATOM 1905 O O . CYS B 1 76 ? -43.542 -29.395 20.540 1.00 9.98 75 CYS B O 1
ATOM 1908 N N . LYS B 1 77 ? -43.930 -27.598 19.239 1.00 7.45 76 LYS B N 1
ATOM 1909 C CA . LYS B 1 77 ? -45.291 -27.992 18.921 1.00 6.60 76 LYS B CA 1
ATOM 1910 C C . LYS B 1 77 ? -45.552 -27.835 17.431 1.00 7.04 76 LYS B C 1
ATOM 1911 O O . LYS B 1 77 ? -45.486 -26.734 16.921 1.00 8.38 76 LYS B O 1
ATOM 1917 N N . PHE B 1 78 ? -45.884 -28.921 16.749 1.00 6.15 77 PHE B N 1
ATOM 1918 C CA . PHE B 1 78 ? -46.303 -28.806 15.355 1.00 6.71 77 PHE B CA 1
ATOM 1919 C C . PHE B 1 78 ? -47.622 -28.047 15.284 1.00 6.10 77 PHE B C 1
ATOM 1920 O O . PHE B 1 78 ? -48.543 -28.306 16.066 1.00 8.97 77 PHE B O 1
ATOM 1928 N N . THR B 1 79 ? -47.724 -27.100 14.356 1.00 7.90 78 THR B N 1
ATOM 1929 C CA . THR B 1 79 ? -48.888 -26.223 14.347 1.00 9.26 78 THR B CA 1
ATOM 1930 C C . THR B 1 79 ? -50.110 -26.952 13.793 1.00 8.65 78 THR B C 1
ATOM 1931 O O . THR B 1 79 ? -51.255 -26.570 14.078 1.00 11.95 78 THR B O 1
ATOM 1935 N N . THR B 1 80 ? -49.861 -28.004 13.009 1.00 7.49 79 THR B N 1
ATOM 1936 C CA . THR B 1 80 ? -50.865 -29.019 12.704 1.00 9.20 79 THR B CA 1
ATOM 1937 C C . THR B 1 80 ? -50.300 -30.355 13.149 1.00 9.09 79 THR B C 1
ATOM 1938 O O . THR B 1 80 ? -49.182 -30.712 12.759 1.00 8.79 79 THR B O 1
ATOM 1942 N N . VAL B 1 81 ? -51.066 -31.092 13.949 1.00 10.61 80 VAL B N 1
ATOM 1943 C CA . VAL B 1 81 ? -50.601 -32.367 14.499 1.00 9.00 80 VAL B CA 1
ATOM 1944 C C . VAL B 1 81 ? -50.299 -33.368 13.387 1.00 9.83 80 VAL B C 1
ATOM 1945 O O . VAL B 1 81 ? -50.993 -33.407 12.366 1.00 13.26 80 VAL B O 1
ATOM 1949 N N . LEU B 1 82 ? -49.202 -34.102 13.557 1.00 8.00 81 LEU B N 1
ATOM 1950 C CA . LEU B 1 82 ? -48.807 -35.138 12.608 1.00 8.13 81 LEU B CA 1
ATOM 1951 C C . LEU B 1 82 ? -49.260 -36.493 13.111 1.00 7.56 81 LEU B C 1
ATOM 1952 O O . LEU B 1 82 ? -49.314 -36.731 14.315 1.00 8.28 81 LEU B O 1
ATOM 1957 N N . PHE B 1 83 ? -49.538 -37.393 12.170 1.00 7.08 82 PHE B N 1
ATOM 1958 C CA . PHE B 1 83 ? -49.898 -38.778 12.479 1.00 9.36 82 PHE B CA 1
ATOM 1959 C C . PHE B 1 83 ? -48.626 -39.577 12.764 1.00 9.26 82 PHE B C 1
ATOM 1960 O O . PHE B 1 83 ? -48.103 -40.274 11.893 1.00 9.66 82 PHE B O 1
ATOM 1968 N N . HIS B 1 84 ? -48.128 -39.471 13.987 1.00 8.08 83 HIS B N 1
ATOM 1969 C CA . HIS B 1 84 ? -46.817 -40.004 14.342 1.00 7.98 83 HIS B CA 1
ATOM 1970 C C . HIS B 1 84 ? -46.854 -40.473 15.780 1.00 8.47 83 HIS B C 1
ATOM 1971 O O . HIS B 1 84 ? -47.451 -39.800 16.624 1.00 9.12 83 HIS B O 1
ATOM 1978 N N . PRO B 1 85 ? -46.221 -41.621 16.073 1.00 9.64 84 PRO B N 1
ATOM 1979 C CA . PRO B 1 85 ? -46.329 -42.208 17.414 1.00 10.34 84 PRO B CA 1
ATOM 1980 C C . PRO B 1 85 ? -45.839 -41.317 18.544 1.00 10.62 84 PRO B C 1
ATOM 1981 O O . PRO B 1 85 ? -46.324 -41.485 19.672 1.00 10.03 84 PRO B O 1
ATOM 1985 N N . ASN B 1 86 ? -44.930 -40.384 18.260 1.00 8.67 85 ASN B N 1
ATOM 1986 C CA . ASN B 1 86 ? -44.319 -39.590 19.325 1.00 8.52 85 ASN B CA 1
ATOM 1987 C C . ASN B 1 86 ? -44.724 -38.129 19.309 1.00 8.35 85 ASN B C 1
ATOM 1988 O O . ASN B 1 86 ? -44.066 -37.296 19.933 1.00 8.23 85 ASN B O 1
ATOM 1993 N N . ILE B 1 87 ? -45.787 -37.811 18.572 1.00 7.61 86 ILE B N 1
ATOM 1994 C CA . ILE B 1 87 ? -46.346 -36.462 18.587 1.00 7.13 86 ILE B CA 1
ATOM 1995 C C . ILE B 1 87 ? -47.671 -36.519 19.332 1.00 9.11 86 ILE B C 1
ATOM 1996 O O . ILE B 1 87 ? -48.559 -37.285 18.968 1.00 8.82 86 ILE B O 1
ATOM 2001 N N . TYR B 1 88 ? -47.783 -35.767 20.419 1.00 8.25 87 TYR B N 1
ATOM 2002 C CA . TYR B 1 88 ? -49.024 -35.763 21.181 1.00 8.71 87 TYR B CA 1
ATOM 2003 C C . TYR B 1 88 ? -50.173 -35.257 20.309 1.00 8.10 87 TYR B C 1
ATOM 2004 O O . TYR B 1 88 ? -49.941 -34.515 19.340 1.00 8.05 87 TYR B O 1
ATOM 2013 N N . PRO B 1 89 ? -51.415 -35.605 20.663 1.00 8.56 88 PRO B N 1
ATOM 2014 C CA . PRO B 1 89 ? -52.559 -35.120 19.877 1.00 9.74 88 PRO B CA 1
ATOM 2015 C C . PRO B 1 89 ? -52.646 -33.599 19.758 1.00 10.27 88 PRO B C 1
ATOM 2016 O O . PRO B 1 89 ? -53.176 -33.105 18.761 1.00 10.58 88 PRO B O 1
ATOM 2020 N N . SER B 1 90 ? -52.070 -32.887 20.717 1.00 10.27 89 SER B N 1
ATOM 2021 C CA . SER B 1 90 ? -52.030 -31.428 20.697 1.00 8.35 89 SER B CA 1
ATOM 2022 C C . SER B 1 90 ? -51.062 -30.900 19.665 1.00 8.95 89 SER B C 1
ATOM 2023 O O . SER B 1 90 ? -51.101 -29.712 19.335 1.00 10.77 89 SER B O 1
ATOM 2026 N N . GLY B 1 91 ? -50.161 -31.756 19.190 1.00 8.15 90 GLY B N 1
ATOM 2027 C CA . GLY B 1 91 ? -49.072 -31.319 18.327 1.00 7.04 90 GLY B CA 1
ATOM 2028 C C . GLY B 1 91 ? -47.711 -31.252 19.010 1.00 7.16 90 GLY B C 1
ATOM 2029 O O . GLY B 1 91 ? -46.675 -31.146 18.344 1.00 9.31 90 GLY B O 1
ATOM 2030 N N . THR B 1 92 ? -47.700 -31.316 20.339 1.00 7.75 91 THR B N 1
ATOM 2031 C CA . THR B 1 92 ? -46.447 -31.220 21.087 1.00 8.45 91 THR B CA 1
ATOM 2032 C C . THR B 1 92 ? -45.541 -32.417 20.834 1.00 7.72 91 THR B C 1
ATOM 2033 O O . THR B 1 92 ? -45.996 -33.567 20.810 1.00 7.45 91 THR B O 1
ATOM 2037 N N . VAL B 1 93 ? -44.260 -32.139 20.610 1.00 7.67 92 VAL B N 1
ATOM 2038 C CA . VAL B 1 93 ? -43.276 -33.189 20.382 1.00 7.12 92 VAL B CA 1
ATOM 2039 C C . VAL B 1 93 ? -42.883 -33.868 21.688 1.00 9.76 92 VAL B C 1
ATOM 2040 O O . VAL B 1 93 ? -42.552 -33.201 22.668 1.00 10.64 92 VAL B O 1
ATOM 2044 N N . CYS B 1 94 ? -42.977 -35.193 21.712 1.00 9.03 93 CYS B N 1
ATOM 2045 C CA . CYS B 1 94 ? -42.524 -35.992 22.842 1.00 11.83 93 CYS B CA 1
ATOM 2046 C C . CYS B 1 94 ? -41.141 -36.546 22.534 1.00 13.97 93 CYS B C 1
ATOM 2047 O O . CYS B 1 94 ? -40.987 -37.438 21.696 1.00 14.19 93 CYS B O 1
ATOM 2050 N N . LEU B 1 95 ? -40.132 -36.003 23.200 1.00 13.11 94 LEU B N 1
ATOM 2051 C CA . LEU B 1 95 ? -38.747 -36.325 22.886 1.00 13.47 94 LEU B CA 1
ATOM 2052 C C . LEU B 1 95 ? -37.942 -36.087 24.160 1.00 16.54 94 LEU B C 1
ATOM 2053 O O . LEU B 1 95 ? -38.114 -35.058 24.817 1.00 14.94 94 LEU B O 1
ATOM 2058 N N A SER B 1 96 ? -37.083 -37.040 24.512 0.50 15.38 95 SER B N 1
ATOM 2059 N N B SER B 1 96 ? -37.079 -37.034 24.519 0.50 15.34 95 SER B N 1
ATOM 2060 C CA A SER B 1 96 ? -36.385 -37.003 25.794 0.50 14.41 95 SER B CA 1
ATOM 2061 C CA B SER B 1 96 ? -36.397 -36.988 25.811 0.50 14.24 95 SER B CA 1
ATOM 2062 C C A SER B 1 96 ? -35.470 -35.786 25.952 0.50 13.16 95 SER B C 1
ATOM 2063 C C B SER B 1 96 ? -35.465 -35.784 25.957 0.50 13.19 95 SER B C 1
ATOM 2064 O O A SER B 1 96 ? -35.317 -35.262 27.059 0.50 13.72 95 SER B O 1
ATOM 2065 O O B SER B 1 96 ? -35.296 -35.264 27.063 0.50 13.48 95 SER B O 1
ATOM 2070 N N . ILE B 1 97 ? -34.862 -35.332 24.859 1.00 14.55 96 ILE B N 1
ATOM 2071 C CA . ILE B 1 97 ? -34.022 -34.126 24.921 1.00 17.70 96 ILE B CA 1
ATOM 2072 C C . ILE B 1 97 ? -34.844 -32.862 25.123 1.00 22.53 96 ILE B C 1
ATOM 2073 O O . ILE B 1 97 ? -34.296 -31.797 25.392 1.00 24.65 96 ILE B O 1
ATOM 2078 N N . LEU B 1 98 ? -36.162 -32.969 25.032 1.00 10.77 97 LEU B N 1
ATOM 2079 C CA . LEU B 1 98 ? -37.008 -31.805 25.255 1.00 13.45 97 LEU B CA 1
ATOM 2080 C C . LEU B 1 98 ? -37.598 -31.820 26.664 1.00 11.92 97 LEU B C 1
ATOM 2081 O O . LEU B 1 98 ? -38.488 -31.036 26.994 1.00 12.35 97 LEU B O 1
ATOM 2086 N N . ASN B 1 99 ? -37.090 -32.721 27.504 1.00 11.67 98 ASN B N 1
ATOM 2087 C CA . ASN B 1 99 ? -37.514 -32.783 28.889 1.00 9.32 98 ASN B CA 1
ATOM 2088 C C . ASN B 1 99 ? -36.340 -32.375 29.765 1.00 9.74 98 ASN B C 1
ATOM 2089 O O . ASN B 1 99 ? -35.322 -33.061 29.793 1.00 8.78 98 ASN B O 1
ATOM 2094 N N . GLU B 1 100 ? -36.494 -31.275 30.504 1.00 8.93 99 GLU B N 1
ATOM 2095 C CA . GLU B 1 100 ? -35.400 -30.724 31.297 1.00 8.39 99 GLU B CA 1
ATOM 2096 C C . GLU B 1 100 ? -34.737 -31.725 32.228 1.00 10.03 99 GLU B C 1
ATOM 2097 O O . GLU B 1 100 ? -33.515 -31.693 32.423 1.00 11.61 99 GLU B O 1
ATOM 2103 N N . ASP B 1 101 ? -35.534 -32.620 32.799 1.00 10.13 100 ASP B N 1
ATOM 2104 C CA . ASP B 1 101 ? -35.017 -33.556 33.794 1.00 12.27 100 ASP B CA 1
ATOM 2105 C C . ASP B 1 101 ? -34.690 -34.929 33.234 1.00 11.37 100 ASP B C 1
ATOM 2106 O O . ASP B 1 101 ? -34.365 -35.836 33.993 1.00 16.26 100 ASP B O 1
ATOM 2111 N N . GLU B 1 102 ? -34.763 -35.072 31.917 1.00 11.74 101 GLU B N 1
ATOM 2112 C CA . GLU B 1 102 ? -34.355 -36.318 31.275 1.00 16.40 101 GLU B CA 1
ATOM 2113 C C . GLU B 1 102 ? -33.084 -36.049 30.476 1.00 13.67 101 GLU B C 1
ATOM 2114 O O . GLU B 1 102 ? -32.002 -35.983 31.071 1.00 20.63 101 GLU B O 1
ATOM 2120 N N . ASP B 1 103 ? -33.184 -35.894 29.163 1.00 13.78 102 ASP B N 1
ATOM 2121 C CA . ASP B 1 103 ? -31.974 -35.813 28.337 1.00 13.63 102 ASP B CA 1
ATOM 2122 C C . ASP B 1 103 ? -31.669 -34.425 27.763 1.00 14.02 102 ASP B C 1
ATOM 2123 O O . ASP B 1 103 ? -30.765 -34.277 26.943 1.00 15.71 102 ASP B O 1
ATOM 2128 N N . TRP B 1 104 ? -32.384 -33.393 28.203 1.00 9.10 103 TRP B N 1
ATOM 2129 C CA . TRP B 1 104 ? -32.047 -32.038 27.777 1.00 9.76 103 TRP B CA 1
ATOM 2130 C C . TRP B 1 104 ? -30.651 -31.621 28.206 1.00 10.53 103 TRP B C 1
ATOM 2131 O O . TRP B 1 104 ? -30.212 -31.896 29.316 1.00 12.93 103 TRP B O 1
ATOM 2142 N N . LYS B 1 105 ? -29.965 -30.954 27.284 1.00 11.89 104 LYS B N 1
ATOM 2143 C CA . LYS B 1 105 ? -28.710 -30.308 27.600 1.00 13.42 104 LYS B CA 1
ATOM 2144 C C . LYS B 1 105 ? -28.799 -28.905 27.066 1.00 12.82 104 LYS B C 1
ATOM 2145 O O . LYS B 1 105 ? -29.023 -28.704 25.878 1.00 10.81 104 LYS B O 1
ATOM 2151 N N . PRO B 1 106 ? -28.577 -27.917 27.941 1.00 10.80 105 PRO B N 1
ATOM 2152 C CA . PRO B 1 106 ? -28.628 -26.511 27.540 1.00 8.51 105 PRO B CA 1
ATOM 2153 C C . PRO B 1 106 ? -27.726 -26.176 26.370 1.00 11.40 105 PRO B C 1
ATOM 2154 O O . PRO B 1 106 ? -28.018 -25.222 25.651 1.00 10.16 105 PRO B O 1
ATOM 2158 N N . SER B 1 107 ? -26.658 -26.949 26.196 1.00 10.95 106 SER B N 1
ATOM 2159 C CA . SER B 1 107 ? -25.673 -26.663 25.166 1.00 9.80 106 SER B CA 1
ATOM 2160 C C . SER B 1 107 ? -26.126 -27.062 23.750 1.00 10.03 106 SER B C 1
ATOM 2161 O O . SER B 1 107 ? -25.450 -26.739 22.763 1.00 11.55 106 SER B O 1
ATOM 2164 N N . ILE B 1 108 ? -27.243 -27.780 23.652 1.00 8.77 107 ILE B N 1
ATOM 2165 C CA . ILE B 1 108 ? -27.806 -28.160 22.360 1.00 9.99 107 ILE B CA 1
ATOM 2166 C C . ILE B 1 108 ? -28.331 -26.919 21.627 1.00 15.08 107 ILE B C 1
ATOM 2167 O O . ILE B 1 108 ? -28.967 -26.055 22.247 1.00 14.81 107 ILE B O 1
ATOM 2172 N N . THR B 1 109 ? -28.049 -26.816 20.324 1.00 11.90 108 THR B N 1
ATOM 2173 C CA . THR B 1 109 ? -28.481 -25.651 19.550 1.00 12.55 108 THR B CA 1
ATOM 2174 C C . THR B 1 109 ? -29.876 -25.875 18.991 1.00 8.88 108 THR B C 1
ATOM 2175 O O . THR B 1 109 ? -30.349 -27.020 18.898 1.00 9.57 108 THR B O 1
ATOM 2179 N N . ILE B 1 110 ? -30.531 -24.786 18.606 1.00 9.91 109 ILE B N 1
ATOM 2180 C CA . ILE B 1 110 ? -31.838 -24.881 17.974 1.00 8.25 109 ILE B CA 1
ATOM 2181 C C . ILE B 1 110 ? -31.724 -25.692 16.685 1.00 10.55 109 ILE B C 1
ATOM 2182 O O . ILE B 1 110 ? -32.611 -26.499 16.370 1.00 9.32 109 ILE B O 1
ATOM 2187 N N . LYS B 1 111 ? -30.620 -25.520 15.955 1.00 8.93 110 LYS B N 1
ATOM 2188 C CA . LYS B 1 111 ? -30.391 -26.322 14.752 1.00 9.96 110 LYS B CA 1
ATOM 2189 C C . LYS B 1 111 ? -30.446 -27.817 15.053 1.00 7.50 110 LYS B C 1
ATOM 2190 O O . LYS B 1 111 ? -31.089 -28.582 14.329 1.00 8.87 110 LYS B O 1
ATOM 2196 N N . GLN B 1 112 ? -29.764 -28.230 16.122 1.00 8.76 111 GLN B N 1
ATOM 2197 C CA . GLN B 1 112 ? -29.719 -29.645 16.460 1.00 9.61 111 GLN B CA 1
ATOM 2198 C C . GLN B 1 112 ? -31.076 -30.142 16.948 1.00 8.73 111 GLN B C 1
ATOM 2199 O O . GLN B 1 112 ? -31.440 -31.301 16.713 1.00 9.44 111 GLN B O 1
ATOM 2205 N N . ILE B 1 113 ? -31.824 -29.292 17.647 1.00 9.64 112 ILE B N 1
ATOM 2206 C CA . ILE B 1 113 ? -33.194 -29.660 18.010 1.00 7.76 112 ILE B CA 1
ATOM 2207 C C . ILE B 1 113 ? -34.010 -29.935 16.748 1.00 7.73 112 ILE B C 1
ATOM 2208 O O . ILE B 1 113 ? -34.702 -30.954 16.664 1.00 8.60 112 ILE B O 1
ATOM 2213 N N . LEU B 1 114 ? -33.927 -29.047 15.757 1.00 6.68 113 LEU B N 1
ATOM 2214 C CA . LEU B 1 114 ? -34.696 -29.241 14.541 1.00 5.96 113 LEU B CA 1
ATOM 2215 C C . LEU B 1 114 ? -34.249 -30.487 13.773 1.00 6.72 113 LEU B C 1
ATOM 2216 O O . LEU B 1 114 ? -35.099 -31.227 13.263 1.00 7.33 113 LEU B O 1
ATOM 2221 N N . LEU B 1 115 ? -32.942 -30.741 13.714 1.00 7.39 114 LEU B N 1
ATOM 2222 C CA . LEU B 1 115 ? -32.450 -31.953 13.066 1.00 7.63 114 LEU B CA 1
ATOM 2223 C C . LEU B 1 115 ? -32.889 -33.196 13.841 1.00 8.89 114 LEU B C 1
ATOM 2224 O O . LEU B 1 115 ? -33.219 -34.218 13.230 1.00 10.29 114 LEU B O 1
ATOM 2229 N N . GLY B 1 116 ? -32.920 -33.113 15.170 1.00 9.50 115 GLY B N 1
ATOM 2230 C CA . GLY B 1 116 ? -33.399 -34.218 15.985 1.00 10.32 115 GLY B CA 1
ATOM 2231 C C . GLY B 1 116 ? -34.868 -34.519 15.759 1.00 10.36 115 GLY B C 1
ATOM 2232 O O . GLY B 1 116 ? -35.259 -35.693 15.677 1.00 11.00 115 GLY B O 1
ATOM 2233 N N . ILE B 1 117 ? -35.682 -33.477 15.641 1.00 7.94 116 ILE B N 1
ATOM 2234 C CA . ILE B 1 117 ? -37.098 -33.670 15.356 1.00 8.65 116 ILE B CA 1
ATOM 2235 C C . ILE B 1 117 ? -37.303 -34.217 13.941 1.00 9.73 116 ILE B C 1
ATOM 2236 O O . ILE B 1 117 ? -38.145 -35.100 13.743 1.00 8.96 116 ILE B O 1
ATOM 2241 N N . GLN B 1 118 ? -36.542 -33.725 12.957 1.00 8.35 117 GLN B N 1
ATOM 2242 C CA . GLN B 1 118 ? -36.607 -34.306 11.609 1.00 7.36 117 GLN B CA 1
ATOM 2243 C C . GLN B 1 118 ? -36.293 -35.811 11.637 1.00 8.33 117 GLN B C 1
ATOM 2244 O O . GLN B 1 118 ? -36.976 -36.616 10.985 1.00 9.91 117 GLN B O 1
ATOM 2250 N N . ASP B 1 119 ? -35.271 -36.197 12.398 1.00 9.76 118 ASP B N 1
ATOM 2251 C CA . ASP B 1 119 ? -34.907 -37.607 12.498 1.00 10.32 118 ASP B CA 1
ATOM 2252 C C . ASP B 1 119 ? -35.988 -38.411 13.203 1.00 11.77 118 ASP B C 1
ATOM 2253 O O . ASP B 1 119 ? -36.277 -39.538 12.799 1.00 9.92 118 ASP B O 1
ATOM 2258 N N . LEU B 1 120 ? -36.597 -37.827 14.233 1.00 9.83 119 LEU B N 1
ATOM 2259 C CA . LEU B 1 120 ? -37.694 -38.472 14.948 1.00 10.67 119 LEU B CA 1
ATOM 2260 C C . LEU B 1 120 ? -38.834 -38.844 14.012 1.00 9.07 119 LEU B C 1
ATOM 2261 O O . LEU B 1 120 ? -39.424 -39.927 14.136 1.00 10.31 119 LEU B O 1
ATOM 2266 N N . LEU B 1 121 ? -39.149 -37.955 13.072 1.00 9.04 120 LEU B N 1
ATOM 2267 C CA . LEU B 1 121 ? -40.231 -38.240 12.132 1.00 8.35 120 LEU B CA 1
ATOM 2268 C C . LEU B 1 121 ? -40.009 -39.572 11.436 1.00 9.52 120 LEU B C 1
ATOM 2269 O O . LEU B 1 121 ? -40.924 -40.394 11.379 1.00 10.64 120 LEU B O 1
ATOM 2274 N N . ASP B 1 122 ? -38.789 -39.813 10.959 1.00 8.96 121 ASP B N 1
ATOM 2275 C CA . ASP B 1 122 ? -38.498 -41.063 10.251 1.00 9.88 121 ASP B CA 1
ATOM 2276 C C . ASP B 1 122 ? -38.249 -42.245 11.170 1.00 10.30 121 ASP B C 1
ATOM 2277 O O . ASP B 1 122 ? -38.323 -43.395 10.743 1.00 13.61 121 ASP B O 1
ATOM 2282 N N . ASN B 1 123 ? -37.947 -41.969 12.432 1.00 10.72 122 ASN B N 1
ATOM 2283 C CA A ASN B 1 123 ? -37.584 -43.027 13.367 0.00 12.45 122 ASN B CA 1
ATOM 2284 C CA B ASN B 1 123 ? -37.574 -43.026 13.366 1.00 12.16 122 ASN B CA 1
ATOM 2285 C C . ASN B 1 123 ? -38.341 -42.928 14.683 1.00 10.15 122 ASN B C 1
ATOM 2286 O O . ASN B 1 123 ? -37.802 -42.456 15.686 1.00 13.94 122 ASN B O 1
ATOM 2295 N N . PRO B 1 124 ? -39.601 -43.382 14.685 1.00 11.30 123 PRO B N 1
ATOM 2296 C CA . PRO B 1 124 ? -40.415 -43.365 15.905 1.00 12.66 123 PRO B CA 1
ATOM 2297 C C . PRO B 1 124 ? -39.787 -44.162 17.040 1.00 11.95 123 PRO B C 1
ATOM 2298 O O . PRO B 1 124 ? -39.051 -45.131 16.814 1.00 15.50 123 PRO B O 1
ATOM 2302 N N . ASN B 1 125 ? -40.077 -43.736 18.263 1.00 13.95 124 ASN B N 1
ATOM 2303 C CA . ASN B 1 125 ? -39.561 -44.378 19.458 1.00 19.63 124 ASN B CA 1
ATOM 2304 C C . ASN B 1 125 ? -40.666 -45.171 20.122 1.00 20.56 124 ASN B C 1
ATOM 2305 O O . ASN B 1 125 ? -41.580 -44.604 20.703 1.00 18.29 124 ASN B O 1
ATOM 2310 N N . PRO B 1 126 ? -40.575 -46.501 20.044 1.00 22.43 125 PRO B N 1
ATOM 2311 C CA . PRO B 1 126 ? -41.645 -47.365 20.542 1.00 27.85 125 PRO B CA 1
ATOM 2312 C C . PRO B 1 126 ? -41.781 -47.328 22.061 1.00 19.90 125 PRO B C 1
ATOM 2313 O O . PRO B 1 126 ? -42.778 -47.823 22.585 1.00 29.89 125 PRO B O 1
ATOM 2317 N N . ASN B 1 127 ? -40.804 -46.740 22.747 1.00 19.34 126 ASN B N 1
ATOM 2318 C CA . ASN B 1 127 ? -40.817 -46.690 24.204 1.00 26.15 126 ASN B CA 1
ATOM 2319 C C . ASN B 1 127 ? -41.484 -45.449 24.798 1.00 31.84 126 ASN B C 1
ATOM 2320 O O . ASN B 1 127 ? -41.768 -45.414 25.992 1.00 33.69 126 ASN B O 1
ATOM 2325 N N . SER B 1 128 ? -41.732 -44.433 23.975 1.00 30.94 127 SER B N 1
ATOM 2326 C CA . SER B 1 128 ? -42.384 -43.213 24.458 1.00 31.86 127 SER B CA 1
ATOM 2327 C C . SER B 1 128 ? -43.598 -42.832 23.618 1.00 23.10 127 SER B C 1
ATOM 2328 O O . SER B 1 128 ? -43.600 -41.779 22.973 1.00 28.27 127 SER B O 1
ATOM 2331 N N . PRO B 1 129 ? -44.629 -43.693 23.602 1.00 21.52 128 PRO B N 1
ATOM 2332 C CA . PRO B 1 129 ? -45.809 -43.400 22.788 1.00 21.89 128 PRO B CA 1
ATOM 2333 C C . PRO B 1 129 ? -46.568 -42.181 23.292 1.00 18.85 128 PRO B C 1
ATOM 2334 O O . PRO B 1 129 ? -46.837 -42.061 24.487 1.00 24.03 128 PRO B O 1
ATOM 2338 N N . ALA B 1 130 ? -46.920 -41.300 22.368 1.00 12.64 129 ALA B N 1
ATOM 2339 C CA . ALA B 1 130 ? -47.656 -40.094 22.702 1.00 10.89 129 ALA B CA 1
ATOM 2340 C C . ALA B 1 130 ? -48.997 -40.028 21.984 1.00 9.64 129 ALA B C 1
ATOM 2341 O O . ALA B 1 130 ? -49.861 -39.226 22.357 1.00 13.36 129 ALA B O 1
ATOM 2343 N N . GLN B 1 131 ? -49.160 -40.845 20.943 1.00 10.47 130 GLN B N 1
ATOM 2344 C CA . GLN B 1 131 ? -50.389 -40.825 20.159 1.00 9.11 130 GLN B CA 1
ATOM 2345 C C . GLN B 1 131 ? -50.780 -42.253 19.828 1.00 9.44 130 GLN B C 1
ATOM 2346 O O . GLN B 1 131 ? -50.067 -42.937 19.092 1.00 11.86 130 GLN B O 1
ATOM 2352 N N . ALA B 1 132 ? -51.921 -42.680 20.359 1.00 11.81 131 ALA B N 1
ATOM 2353 C CA . ALA B 1 132 ? -52.323 -44.081 20.342 1.00 12.08 131 ALA B CA 1
ATOM 2354 C C . ALA B 1 132 ? -52.445 -44.711 18.957 1.00 13.99 131 ALA B C 1
ATOM 2355 O O . ALA B 1 132 ? -51.871 -45.779 18.732 1.00 15.66 131 ALA B O 1
ATOM 2357 N N . GLU B 1 133 ? -53.190 -44.094 18.039 1.00 10.76 132 GLU B N 1
ATOM 2358 C CA . GLU B 1 133 ? -53.446 -44.754 16.753 1.00 15.47 132 GLU B CA 1
ATOM 2359 C C . GLU B 1 133 ? -52.182 -44.936 15.898 1.00 14.78 132 GLU B C 1
ATOM 2360 O O . GLU B 1 133 ? -51.935 -46.042 15.419 1.00 13.86 132 GLU B O 1
ATOM 2366 N N . PRO B 1 134 ? -51.368 -43.877 15.708 1.00 9.06 133 PRO B N 1
ATOM 2367 C CA . PRO B 1 134 ? -50.160 -44.131 14.910 1.00 9.51 133 PRO B CA 1
ATOM 2368 C C . PRO B 1 134 ? -49.204 -45.084 15.618 1.00 11.46 133 PRO B C 1
ATOM 2369 O O . PRO B 1 134 ? -48.548 -45.865 14.930 1.00 12.55 133 PRO B O 1
ATOM 2373 N N . PHE B 1 135 ? -49.143 -45.056 16.945 1.00 10.40 134 PHE B N 1
ATOM 2374 C CA . PHE B 1 135 ? -48.342 -46.027 17.671 1.00 11.95 134 PHE B CA 1
ATOM 2375 C C . PHE B 1 135 ? -48.813 -47.453 17.389 1.00 15.41 134 PHE B C 1
ATOM 2376 O O . PHE B 1 135 ? -48.001 -48.344 17.106 1.00 16.44 134 PHE B O 1
ATOM 2384 N N . LEU B 1 136 ? -50.125 -47.668 17.430 1.00 13.87 135 LEU B N 1
ATOM 2385 C CA . LEU B 1 136 ? -50.674 -48.999 17.185 1.00 15.82 135 LEU B CA 1
ATOM 2386 C C . LEU B 1 136 ? -50.366 -49.491 15.775 1.00 13.54 135 LEU B C 1
ATOM 2387 O O . LEU B 1 136 ? -49.970 -50.645 15.582 1.00 14.06 135 LEU B O 1
ATOM 2392 N N . LEU B 1 137 ? -50.563 -48.627 14.784 1.00 13.23 136 LEU B N 1
ATOM 2393 C CA . LEU B 1 137 ? -50.311 -49.025 13.402 1.00 11.44 136 LEU B CA 1
ATOM 2394 C C . LEU B 1 137 ? -48.818 -49.216 13.156 1.00 14.78 136 LEU B C 1
ATOM 2395 O O . LEU B 1 137 ? -48.414 -50.169 12.500 1.00 12.00 136 LEU B O 1
ATOM 2400 N N . TYR B 1 138 ? -47.988 -48.328 13.692 1.00 15.04 137 TYR B N 1
ATOM 2401 C CA . TYR B 1 138 ? -46.552 -48.505 13.532 1.00 11.10 137 TYR B CA 1
ATOM 2402 C C . TYR B 1 138 ? -46.090 -49.856 14.080 1.00 14.19 137 TYR B C 1
ATOM 2403 O O . TYR B 1 138 ? -45.276 -50.557 13.468 1.00 15.65 137 TYR B O 1
ATOM 2412 N N . GLN B 1 139 ? -46.659 -50.256 15.206 1.00 13.14 138 GLN B N 1
ATOM 2413 C CA . GLN B 1 139 ? -46.287 -51.515 15.825 1.00 15.70 138 GLN B CA 1
ATOM 2414 C C . GLN B 1 139 ? -46.926 -52.753 15.212 1.00 14.87 138 GLN B C 1
ATOM 2415 O O . GLN B 1 139 ? -46.291 -53.814 15.161 1.00 18.88 138 GLN B O 1
ATOM 2421 N N . GLN B 1 140 ? -48.184 -52.655 14.787 1.00 14.28 139 GLN B N 1
ATOM 2422 C CA . GLN B 1 140 ? -48.893 -53.884 14.435 1.00 15.26 139 GLN B CA 1
ATOM 2423 C C . GLN B 1 140 ? -49.429 -53.949 13.006 1.00 15.12 139 GLN B C 1
ATOM 2424 O O . GLN B 1 140 ? -49.870 -55.009 12.563 1.00 16.08 139 GLN B O 1
ATOM 2430 N N . ASP B 1 141 ? -49.379 -52.836 12.284 1.00 14.11 140 ASP B N 1
ATOM 2431 C CA . ASP B 1 141 ? -49.921 -52.786 10.928 1.00 14.81 140 ASP B CA 1
ATOM 2432 C C . ASP B 1 141 ? -49.198 -51.672 10.189 1.00 13.41 140 ASP B C 1
ATOM 2433 O O . ASP B 1 141 ? -49.767 -50.622 9.853 1.00 12.60 140 ASP B O 1
ATOM 2438 N N . ARG B 1 142 ? -47.930 -51.936 9.890 1.00 12.71 141 ARG B N 1
ATOM 2439 C CA . ARG B 1 142 ? -47.069 -50.915 9.318 1.00 11.93 141 ARG B CA 1
ATOM 2440 C C . ARG B 1 142 ? -47.545 -50.469 7.945 1.00 11.46 141 ARG B C 1
ATOM 2441 O O . ARG B 1 142 ? -47.336 -49.315 7.560 1.00 12.04 141 ARG B O 1
ATOM 2449 N N . ASP B 1 143 ? -48.200 -51.366 7.218 1.00 12.87 142 ASP B N 1
ATOM 2450 C CA . ASP B 1 143 ? -48.713 -51.005 5.898 1.00 13.18 142 ASP B CA 1
ATOM 2451 C C . ASP B 1 143 ? -49.724 -49.878 5.997 1.00 12.11 142 ASP B C 1
ATOM 2452 O O . ASP B 1 143 ? -49.704 -48.935 5.199 1.00 12.95 142 ASP B O 1
ATOM 2457 N N . SER B 1 144 ? -50.603 -49.961 6.989 1.00 11.92 143 SER B N 1
ATOM 2458 C CA A SER B 1 144 ? -51.595 -48.914 7.210 0.57 10.73 143 SER B CA 1
ATOM 2459 C CA B SER B 1 144 ? -51.600 -48.911 7.212 0.43 10.75 143 SER B CA 1
ATOM 2460 C C . SER B 1 144 ? -50.960 -47.616 7.700 1.00 11.24 143 SER B C 1
ATOM 2461 O O . SER B 1 144 ? -51.365 -46.522 7.300 1.00 10.84 143 SER B O 1
ATOM 2466 N N . TYR B 1 145 ? -49.959 -47.739 8.564 1.00 8.92 144 TYR B N 1
ATOM 2467 C CA . TYR B 1 145 ? -49.223 -46.585 9.036 1.00 9.05 144 TYR B CA 1
ATOM 2468 C C . TYR B 1 145 ? -48.603 -45.831 7.874 1.00 8.54 144 TYR B C 1
ATOM 2469 O O . TYR B 1 145 ? -48.806 -44.619 7.748 1.00 9.68 144 TYR B O 1
ATOM 2478 N N . GLU B 1 146 ? -47.883 -46.550 7.015 1.00 9.17 145 GLU B N 1
ATOM 2479 C CA . GLU B 1 146 ? -47.205 -45.898 5.893 1.00 9.37 145 GLU B CA 1
ATOM 2480 C C . GLU B 1 146 ? -48.195 -45.247 4.934 1.00 10.03 145 GLU B C 1
ATOM 2481 O O . GLU B 1 146 ? -47.954 -44.143 4.448 1.00 9.79 145 GLU B O 1
ATOM 2487 N N . LYS B 1 147 ? -49.316 -45.908 4.685 1.00 9.01 146 LYS B N 1
ATOM 2488 C CA . LYS B 1 147 ? -50.349 -45.346 3.815 1.00 9.18 146 LYS B CA 1
ATOM 2489 C C . LYS B 1 147 ? -50.849 -43.995 4.351 1.00 8.74 146 LYS B C 1
ATOM 2490 O O . LYS B 1 147 ? -50.994 -43.017 3.602 1.00 10.99 146 LYS B O 1
ATOM 2496 N N . LYS B 1 148 ? -51.100 -43.929 5.647 1.00 10.00 147 LYS B N 1
ATOM 2497 C CA . LYS B 1 148 ? -51.623 -42.700 6.245 1.00 10.29 147 LYS B CA 1
ATOM 2498 C C . LYS B 1 148 ? -50.569 -41.587 6.252 1.00 8.87 147 LYS B C 1
ATOM 2499 O O . LYS B 1 148 ? -50.892 -40.409 6.023 1.00 9.50 147 LYS B O 1
ATOM 2505 N N . VAL B 1 149 ? -49.315 -41.945 6.511 1.00 8.40 148 VAL B N 1
ATOM 2506 C CA . VAL B 1 149 ? -48.241 -40.963 6.544 1.00 7.81 148 VAL B CA 1
ATOM 2507 C C . VAL B 1 149 ? -47.964 -40.418 5.143 1.00 8.16 148 VAL B C 1
ATOM 2508 O O . VAL B 1 149 ? -47.822 -39.202 4.970 1.00 10.14 148 VAL B O 1
ATOM 2512 N N . LYS B 1 150 ? -47.929 -41.285 4.129 1.00 8.79 149 LYS B N 1
ATOM 2513 C CA . LYS B 1 150 ? -47.660 -40.801 2.765 1.00 7.48 149 LYS B CA 1
ATOM 2514 C C . LYS B 1 150 ? -48.747 -39.810 2.354 1.00 9.47 149 LYS B C 1
ATOM 2515 O O . LYS B 1 150 ? -48.468 -38.791 1.723 1.00 10.78 149 LYS B O 1
ATOM 2521 N N . LYS B 1 151 ? -49.988 -40.093 2.734 1.00 8.11 150 LYS B N 1
ATOM 2522 C CA . LYS B 1 151 ? -51.089 -39.191 2.411 1.00 9.77 150 LYS B CA 1
ATOM 2523 C C . LYS B 1 151 ? -50.955 -37.855 3.118 1.00 9.38 150 LYS B C 1
ATOM 2524 O O . LYS B 1 151 ? -51.183 -36.796 2.525 1.00 10.65 150 LYS B O 1
ATOM 2530 N N . GLN B 1 152 ? -50.571 -37.903 4.385 1.00 9.24 151 GLN B N 1
ATOM 2531 C CA . GLN B 1 152 ? -50.397 -36.677 5.141 1.00 7.73 151 GLN B CA 1
ATOM 2532 C C . GLN B 1 152 ? -49.209 -35.860 4.636 1.00 9.19 151 GLN B C 1
ATOM 2533 O O . GLN B 1 152 ? -49.262 -34.629 4.619 1.00 9.63 151 GLN B O 1
ATOM 2539 N N . ALA B 1 153 ? -48.136 -36.529 4.221 1.00 8.61 152 ALA B N 1
ATOM 2540 C CA . ALA B 1 153 ? -46.977 -35.805 3.698 1.00 7.83 152 ALA B CA 1
ATOM 2541 C C . ALA B 1 153 ? -47.350 -34.960 2.488 1.00 7.54 152 ALA B C 1
ATOM 2542 O O . ALA B 1 153 ? -46.804 -33.870 2.286 1.00 10.62 152 ALA B O 1
ATOM 2544 N N . ILE B 1 154 ? -48.269 -35.464 1.665 1.00 6.53 153 ILE B N 1
ATOM 2545 C CA . ILE B 1 154 ? -48.746 -34.700 0.516 1.00 6.56 153 ILE B CA 1
ATOM 2546 C C . ILE B 1 154 ? -49.457 -33.425 0.974 1.00 9.41 153 ILE B C 1
ATOM 2547 O O . ILE B 1 154 ? -49.266 -32.341 0.390 1.00 9.64 153 ILE B O 1
ATOM 2552 N N A GLU B 1 155 ? -50.242 -33.535 2.044 0.41 7.76 154 GLU B N 1
ATOM 2553 N N B GLU B 1 155 ? -50.251 -33.545 2.029 0.59 7.72 154 GLU B N 1
ATOM 2554 C CA A GLU B 1 155 ? -50.988 -32.392 2.570 0.41 9.67 154 GLU B CA 1
ATOM 2555 C CA B GLU B 1 155 ? -50.989 -32.405 2.542 0.59 9.08 154 GLU B CA 1
ATOM 2556 C C A GLU B 1 155 ? -50.083 -31.318 3.153 0.41 9.55 154 GLU B C 1
ATOM 2557 C C B GLU B 1 155 ? -50.054 -31.312 3.057 0.59 9.58 154 GLU B C 1
ATOM 2558 O O A GLU B 1 155 ? -50.472 -30.152 3.248 0.41 14.00 154 GLU B O 1
ATOM 2559 O O B GLU B 1 155 ? -50.393 -30.127 2.997 0.59 10.35 154 GLU B O 1
ATOM 2570 N N . PHE B 1 156 ? -48.873 -31.710 3.533 1.00 8.96 155 PHE B N 1
ATOM 2571 C CA . PHE B 1 156 ? -47.921 -30.754 4.090 1.00 9.67 155 PHE B CA 1
ATOM 2572 C C . PHE B 1 156 ? -46.917 -30.232 3.062 1.00 9.05 155 PHE B C 1
ATOM 2573 O O . PHE B 1 156 ? -46.010 -29.483 3.410 1.00 10.13 155 PHE B O 1
ATOM 2581 N N . ARG B 1 157 ? -47.106 -30.552 1.784 1.00 8.38 156 ARG B N 1
ATOM 2582 C CA . ARG B 1 157 ? -46.273 -29.906 0.781 1.00 9.72 156 ARG B CA 1
ATOM 2583 C C . ARG B 1 157 ? -46.513 -28.410 0.798 1.00 8.81 156 ARG B C 1
ATOM 2584 O O . ARG B 1 157 ? -47.649 -27.955 1.015 1.00 11.45 156 ARG B O 1
ATOM 2592 N N . PRO B 1 158 ? -45.447 -27.623 0.593 1.00 10.56 157 PRO B N 1
ATOM 2593 C CA . PRO B 1 158 ? -45.619 -26.173 0.520 1.00 12.83 15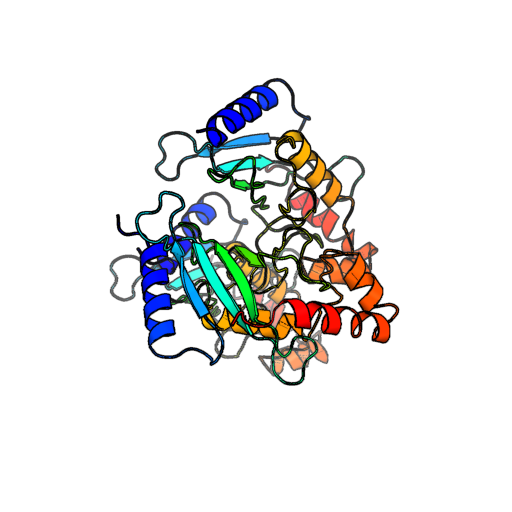7 PRO B CA 1
ATOM 2594 C C . PRO B 1 158 ? -46.689 -25.825 -0.511 1.00 12.02 157 PRO B C 1
ATOM 2595 O O . PRO B 1 158 ? -46.805 -26.516 -1.536 1.00 12.31 157 PRO B O 1
ATOM 2599 N N . LYS B 1 159 ? -47.469 -24.789 -0.242 1.00 11.43 158 LYS B N 1
ATOM 2600 C CA . LYS B 1 159 ? -48.546 -24.438 -1.152 1.00 11.62 158 LYS B CA 1
ATOM 2601 C C . LYS B 1 159 ? -47.973 -24.113 -2.511 1.00 11.50 158 LYS B C 1
ATOM 2602 O O . LYS B 1 159 ? -46.920 -23.479 -2.621 1.00 13.99 158 LYS B O 1
ATOM 2608 N N . ASP B 1 160 ? -48.649 -24.586 -3.552 1.00 13.64 159 ASP B N 1
ATOM 2609 C CA . ASP B 1 160 ? -48.253 -24.246 -4.910 1.00 11.55 159 ASP B CA 1
ATOM 2610 C C . ASP B 1 160 ? -49.454 -24.169 -5.839 1.00 13.64 159 ASP B C 1
ATOM 2611 O O . ASP B 1 160 ? -50.610 -24.276 -5.406 1.00 12.91 159 ASP B O 1
ATOM 2617 N N . MET C 1 1 ? -23.583 -2.348 31.690 1.00 51.15 0 MET C N 1
ATOM 2618 C CA . MET C 1 1 ? -22.208 -2.633 32.084 1.00 36.54 0 MET C CA 1
ATOM 2619 C C . MET C 1 1 ? -22.177 -3.537 33.317 1.00 22.29 0 MET C C 1
ATOM 2620 O O . MET C 1 1 ? -21.114 -4.022 33.717 1.00 27.09 0 MET C O 1
ATOM 2625 N N . ALA C 1 2 ? -23.338 -3.782 33.922 1.00 19.91 1 ALA C N 1
ATOM 2626 C CA . ALA C 1 2 ? -23.365 -4.666 35.073 1.00 16.55 1 ALA C CA 1
ATOM 2627 C C . ALA C 1 2 ? -22.955 -6.079 34.663 1.00 14.72 1 ALA C C 1
ATOM 2628 O O . ALA C 1 2 ? -23.266 -6.546 33.556 1.00 19.70 1 ALA C O 1
ATOM 2630 N N . SER C 1 3 ? -22.286 -6.757 35.577 1.00 12.50 2 SER C N 1
ATOM 2631 C CA . SER C 1 3 ? -21.843 -8.131 35.368 1.00 11.17 2 SER C CA 1
ATOM 2632 C C . SER C 1 3 ? -22.960 -9.103 35.672 1.00 11.28 2 SER C C 1
ATOM 2633 O O . SER C 1 3 ? -23.457 -9.145 36.805 1.00 11.43 2 SER C O 1
ATOM 2636 N N . ILE C 1 4 ? -23.369 -9.864 34.660 1.00 10.67 3 ILE C N 1
ATOM 2637 C CA . ILE C 1 4 ? -24.402 -10.877 34.859 1.00 11.78 3 ILE C CA 1
ATOM 2638 C C . ILE C 1 4 ? -23.914 -11.915 35.870 1.00 10.03 3 ILE C C 1
ATOM 2639 O O . ILE C 1 4 ? -24.666 -12.322 36.771 1.00 9.56 3 ILE C O 1
ATOM 2644 N N . ALA C 1 5 ? -22.636 -12.290 35.779 1.00 10.44 4 ALA C N 1
ATOM 2645 C CA . ALA C 1 5 ? -22.068 -13.301 36.666 1.00 8.59 4 ALA C CA 1
ATOM 2646 C C . ALA C 1 5 ? -22.098 -12.834 38.108 1.00 6.82 4 ALA C C 1
ATOM 2647 O O . ALA C 1 5 ? -22.518 -13.571 39.003 1.00 8.08 4 ALA C O 1
ATOM 2649 N N . LYS C 1 6 ? -21.659 -11.597 38.339 1.00 7.21 5 LYS C N 1
ATOM 2650 C CA . LYS C 1 6 ? -21.592 -11.086 39.697 1.00 8.33 5 LYS C CA 1
ATOM 2651 C C . LYS C 1 6 ? -22.990 -10.835 40.268 1.00 8.49 5 LYS C C 1
ATOM 2652 O O . LYS C 1 6 ? -23.197 -10.993 41.477 1.00 9.82 5 LYS C O 1
ATOM 2658 N N . LYS C 1 7 ? -23.953 -10.471 39.421 1.00 9.96 6 LYS C N 1
ATOM 2659 C CA . LYS C 1 7 ? -25.324 -10.336 39.908 1.00 9.34 6 LYS C CA 1
ATOM 2660 C C . LYS C 1 7 ? -25.842 -11.693 40.391 1.00 10.98 6 LYS C C 1
ATOM 2661 O O . LYS C 1 7 ? -26.417 -11.800 41.481 1.00 9.45 6 LYS C O 1
ATOM 2667 N N . ARG C 1 8 ? -25.5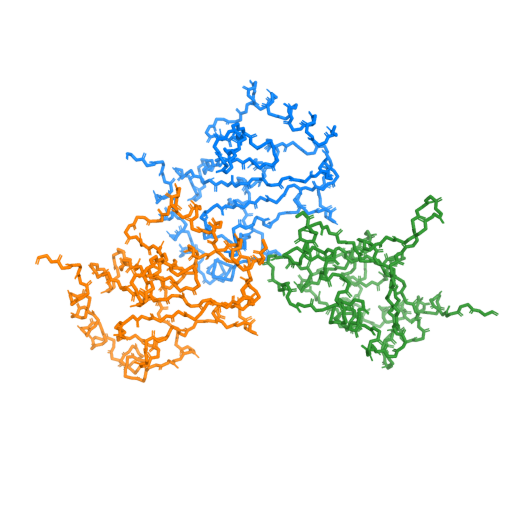90 -12.739 39.615 1.00 9.40 7 ARG C N 1
ATOM 2668 C CA . ARG C 1 8 ? -26.052 -14.063 40.003 1.00 6.68 7 ARG C CA 1
ATOM 2669 C C . ARG C 1 8 ? -25.322 -14.546 41.256 1.00 9.24 7 ARG C C 1
ATOM 2670 O O . ARG C 1 8 ? -25.934 -15.145 42.146 1.00 7.97 7 ARG C O 1
ATOM 2678 N N . LEU C 1 9 ? -24.018 -14.290 41.336 1.00 7.94 8 LEU C N 1
ATOM 2679 C CA . LEU C 1 9 ? -23.253 -14.737 42.501 1.00 6.38 8 LEU C CA 1
ATOM 2680 C C . LEU C 1 9 ? -23.733 -14.046 43.782 1.00 5.36 8 LEU C C 1
ATOM 2681 O O . LEU C 1 9 ? -23.762 -14.689 44.854 1.00 7.81 8 LEU C O 1
ATOM 2686 N N . ALA C 1 10 ? -24.113 -12.768 43.699 1.00 8.56 9 ALA C N 1
ATOM 2687 C CA . ALA C 1 10 ? -24.678 -12.096 44.873 1.00 6.80 9 ALA C CA 1
ATOM 2688 C C . ALA C 1 10 ? -26.004 -12.747 45.261 1.00 7.38 9 ALA C C 1
ATOM 2689 O O . ALA C 1 10 ? -26.321 -12.883 46.450 1.00 10.82 9 ALA C O 1
ATOM 2691 N N . GLN C 1 11 ? -26.789 -13.152 44.267 1.00 8.76 10 GLN C N 1
ATOM 2692 C CA . GLN C 1 11 ? -28.040 -13.842 44.564 1.00 9.50 10 GLN C CA 1
ATOM 2693 C C . GLN C 1 11 ? -27.763 -15.167 45.253 1.00 7.37 10 GLN C C 1
ATOM 2694 O O . GLN C 1 11 ? -28.429 -15.517 46.237 1.00 8.65 10 GLN C O 1
ATOM 2700 N N . GLU C 1 12 ? -26.763 -15.891 44.765 1.00 5.85 11 GLU C N 1
ATOM 2701 C CA . GLU C 1 12 ? -26.384 -17.166 45.398 1.00 6.12 11 GLU C CA 1
ATOM 2702 C C . GLU C 1 12 ? -25.949 -16.981 46.845 1.00 6.75 11 GLU C C 1
ATOM 2703 O O . GLU C 1 12 ? -26.296 -17.785 47.713 1.00 8.22 11 GLU C O 1
ATOM 2709 N N . ARG C 1 13 ? -25.156 -15.943 47.104 1.00 7.41 12 ARG C N 1
ATOM 2710 C CA . ARG C 1 13 ? -24.720 -15.645 48.461 1.00 6.61 12 ARG C CA 1
ATOM 2711 C C . ARG C 1 13 ? -25.923 -15.332 49.351 1.00 7.63 12 ARG C C 1
ATOM 2712 O O . ARG C 1 13 ? -25.987 -15.786 50.497 1.00 8.38 12 ARG C O 1
ATOM 2720 N N . ALA C 1 14 ? -26.880 -14.562 48.839 1.00 7.81 13 ALA C N 1
ATOM 2721 C CA . ALA C 1 14 ? -28.064 -14.237 49.619 1.00 8.59 13 ALA C CA 1
ATOM 2722 C C . ALA C 1 14 ? -28.869 -15.494 49.939 1.00 10.20 13 ALA C C 1
ATOM 2723 O O . ALA C 1 14 ? -29.345 -15.663 51.073 1.00 13.09 13 ALA C O 1
ATOM 2725 N N . GLU C 1 15 ? -29.022 -16.381 48.958 1.00 9.90 14 GLU C N 1
ATOM 2726 C CA . GLU C 1 15 ? -29.780 -17.606 49.199 1.00 11.50 14 GLU C CA 1
ATOM 2727 C C . GLU C 1 15 ? -29.060 -18.506 50.183 1.00 11.45 14 GLU C C 1
ATOM 2728 O O . GLU C 1 15 ? -29.692 -19.100 51.057 1.00 13.54 14 GLU C O 1
ATOM 2734 N N . TRP C 1 16 ? -27.740 -18.588 50.055 1.00 8.78 15 TRP C N 1
ATOM 2735 C CA . TRP C 1 16 ? -26.933 -19.389 50.966 1.00 10.34 15 TRP C CA 1
ATOM 2736 C C . TRP C 1 16 ? -27.102 -18.901 52.406 1.00 12.54 15 TRP C C 1
ATOM 2737 O O . TRP C 1 16 ? -27.279 -19.690 53.341 1.00 11.91 15 TRP C O 1
ATOM 2748 N N . ARG C 1 17 ? -27.051 -17.589 52.590 1.00 8.84 16 ARG C N 1
ATOM 2749 C CA . ARG C 1 17 ? -27.254 -16.995 53.905 1.00 10.13 16 ARG C CA 1
ATOM 2750 C C . ARG C 1 17 ? -28.646 -17.212 54.484 1.00 15.59 16 ARG C C 1
ATOM 2751 O O . ARG C 1 17 ? -28.811 -17.280 55.705 1.00 19.82 16 ARG C O 1
ATOM 2759 N N . LYS C 1 18 ? -29.651 -17.305 53.620 1.00 15.07 17 LYS C N 1
ATOM 2760 C CA . LYS C 1 18 ? -31.013 -17.510 54.096 1.00 14.02 17 LYS C CA 1
ATOM 2761 C C . LYS C 1 18 ? -31.157 -18.935 54.626 1.00 16.70 17 LYS C C 1
ATOM 2762 O O . LYS C 1 18 ? -31.807 -19.167 55.653 1.00 21.06 17 LYS C O 1
ATOM 2768 N N . ASP C 1 19 ? -30.535 -19.883 53.935 1.00 17.11 18 ASP C N 1
ATOM 2769 C CA . ASP C 1 19 ? -30.635 -21.283 54.326 1.00 23.42 18 ASP C CA 1
ATOM 2770 C C . ASP C 1 19 ? -29.540 -22.098 53.661 1.00 19.85 18 ASP C C 1
ATOM 2771 O O . ASP C 1 19 ? -29.444 -22.126 52.433 1.00 20.31 18 ASP C O 1
ATOM 2776 N N . HIS C 1 20 ? -28.697 -22.745 54.451 1.00 18.47 19 HIS C N 1
ATOM 2777 C CA . HIS C 1 20 ? -27.725 -23.649 53.857 1.00 15.91 19 HIS C CA 1
ATOM 2778 C C . HIS C 1 20 ? -27.564 -24.878 54.740 1.00 14.87 19 HIS C C 1
ATOM 2779 O O . HIS C 1 20 ? -27.887 -24.847 55.935 1.00 18.23 19 HIS C O 1
ATOM 2786 N N . PRO C 1 21 ? -27.094 -25.983 54.143 1.00 20.01 20 PRO C N 1
ATOM 2787 C CA . PRO C 1 21 ? -27.002 -27.212 54.934 1.00 19.24 20 PRO C CA 1
ATOM 2788 C C . PRO C 1 21 ? -25.975 -27.129 56.052 1.00 19.66 20 PRO C C 1
ATOM 2789 O O . PRO C 1 21 ? -24.904 -26.545 55.881 1.00 17.54 20 PRO C O 1
ATOM 2793 N N . ALA C 1 22 ? -26.317 -27.714 57.192 1.00 19.31 21 ALA C N 1
ATOM 2794 C CA . ALA C 1 22 ? -25.442 -27.724 58.355 1.00 18.48 21 ALA C CA 1
ATOM 2795 C C . ALA C 1 22 ? -24.078 -28.333 58.040 1.00 16.33 21 ALA C C 1
ATOM 2796 O O . ALA C 1 22 ? -23.968 -29.329 57.313 1.00 17.45 21 ALA C O 1
ATOM 2798 N N . GLY C 1 23 ? -23.029 -27.692 58.544 1.00 19.68 22 GLY C N 1
ATOM 2799 C CA . GLY C 1 23 ? -21.689 -28.224 58.404 1.00 17.08 22 GLY C CA 1
ATOM 2800 C C . GLY C 1 23 ? -20.988 -27.783 57.136 1.00 11.95 22 GLY C C 1
ATOM 2801 O O . GLY C 1 23 ? -19.790 -28.016 56.977 1.00 15.59 22 GLY C O 1
ATOM 2802 N N . PHE C 1 24 ? -21.731 -27.150 56.231 1.00 12.23 23 PHE C N 1
ATOM 2803 C CA . PHE C 1 24 ? -21.141 -26.632 55.003 1.00 12.23 23 PHE C CA 1
ATOM 2804 C C . PHE C 1 24 ? -20.747 -25.176 55.167 1.00 10.45 23 PHE C C 1
ATOM 2805 O O . PHE C 1 24 ? -21.355 -24.436 55.949 1.00 14.94 23 PHE C O 1
ATOM 2813 N N . SER C 1 25 ? -19.745 -24.762 54.405 1.00 9.84 24 SER C N 1
ATOM 2814 C CA . SER C 1 25 ? -19.359 -23.356 54.365 1.00 12.67 24 SER C CA 1
ATOM 2815 C C . SER C 1 25 ? -19.150 -22.946 52.916 1.00 9.99 24 SER C C 1
ATOM 2816 O O . SER C 1 25 ? -18.695 -23.741 52.090 1.00 10.37 24 SER C O 1
ATOM 2819 N N . ALA C 1 26 ? -19.512 -21.708 52.603 1.00 9.50 25 ALA C N 1
ATOM 2820 C CA . ALA C 1 26 ? -19.326 -21.159 51.263 1.00 7.87 25 ALA C CA 1
ATOM 2821 C C . ALA C 1 26 ? -19.181 -19.644 51.361 1.00 10.73 25 ALA C C 1
ATOM 2822 O O . ALA C 1 26 ? -20.127 -18.961 51.772 1.00 13.61 25 ALA C O 1
ATOM 2824 N N . LYS C 1 27 ? -17.972 -19.139 51.100 1.00 8.96 26 LYS C N 1
ATOM 2825 C CA . LYS C 1 27 ? -17.645 -17.713 51.242 1.00 9.07 26 LYS C CA 1
ATOM 2826 C C . LYS C 1 27 ? -16.857 -17.229 50.034 1.00 8.21 26 LYS C C 1
ATOM 2827 O O . LYS C 1 27 ? -16.209 -18.025 49.359 1.00 9.00 26 LYS C O 1
ATOM 2833 N N . TYR C 1 28 ? -16.862 -15.924 49.784 1.00 9.31 27 TYR C N 1
ATOM 2834 C CA . TYR C 1 28 ? -15.918 -15.360 48.816 1.00 8.52 27 TYR C CA 1
ATOM 2835 C C . TYR C 1 28 ? -14.522 -15.551 49.403 1.00 9.47 27 TYR C C 1
ATOM 2836 O O . TYR C 1 28 ? -14.319 -15.359 50.603 1.00 14.42 27 TYR C O 1
ATOM 2845 N N . SER C 1 29 ? -13.544 -15.915 48.581 1.00 9.59 28 SER C N 1
ATOM 2846 C CA . SER C 1 29 ? -12.200 -16.113 49.120 1.00 15.01 28 SER C CA 1
ATOM 2847 C C . SER C 1 29 ? -11.419 -14.795 49.244 1.00 14.37 28 SER C C 1
ATOM 2848 O O . SER C 1 29 ? -11.675 -13.827 48.528 1.00 15.66 28 SER C O 1
ATOM 2851 N N . PRO C 1 30 ? -10.476 -14.737 50.190 1.00 14.13 29 PRO C N 1
ATOM 2852 C CA . PRO C 1 30 ? -9.667 -13.522 50.321 1.00 16.82 29 PRO C CA 1
ATOM 2853 C C . PRO C 1 30 ? -8.768 -13.290 49.108 1.00 18.63 29 PRO C C 1
ATOM 2854 O O . PRO C 1 30 ? -8.173 -14.240 48.589 1.00 21.29 29 PRO C O 1
ATOM 2858 N N . MET C 1 31 ? -8.709 -12.044 48.650 1.00 16.44 30 MET C N 1
ATOM 2859 C CA . MET C 1 31 ? -7.728 -11.602 47.663 1.00 19.86 30 MET C CA 1
ATOM 2860 C C . MET C 1 31 ? -6.304 -11.842 48.162 1.00 24.05 30 MET C C 1
ATOM 2861 O O . MET C 1 31 ? -6.036 -11.706 49.355 1.00 24.90 30 MET C O 1
ATOM 2866 N N . SER C 1 32 ? -5.392 -12.200 47.261 1.00 19.87 31 SER C N 1
ATOM 2867 C CA . SER C 1 32 ? -4.017 -12.502 47.660 1.00 27.53 31 SER C CA 1
ATOM 2868 C C . SER C 1 32 ? -3.287 -11.245 48.153 1.00 37.90 31 SER C C 1
ATOM 2869 O O . SER C 1 32 ? -2.333 -11.338 48.929 1.00 51.30 31 SER C O 1
ATOM 2872 N N . ASP C 1 33 ? -3.746 -10.075 47.705 1.00 32.21 32 ASP C N 1
ATOM 2873 C CA . ASP C 1 33 ? -3.134 -8.801 48.088 1.00 39.70 32 ASP C CA 1
ATOM 2874 C C . ASP C 1 33 ? -3.557 -8.363 49.490 1.00 45.44 32 ASP C C 1
ATOM 2875 O O . ASP C 1 33 ? -3.058 -7.367 50.015 1.00 47.04 32 ASP C O 1
ATOM 2880 N N . GLY C 1 34 ? -4.492 -9.099 50.082 1.00 43.93 33 GLY C N 1
ATOM 2881 C CA . GLY C 1 34 ? -4.858 -8.886 51.470 1.00 50.68 33 GLY C CA 1
ATOM 2882 C C . GLY C 1 34 ? -6.067 -7.994 51.652 1.00 50.37 33 GLY C C 1
ATOM 2883 O O . GLY C 1 34 ? -6.645 -7.927 52.741 1.00 51.92 33 GLY C O 1
ATOM 2884 N N . LYS C 1 35 ? -6.461 -7.313 50.582 1.00 37.74 34 LYS C N 1
ATOM 2885 C CA . LYS C 1 35 ? -7.562 -6.368 50.669 1.00 38.14 34 LYS C CA 1
ATOM 2886 C C . LYS C 1 35 ? -8.841 -6.866 49.996 1.00 32.11 34 LYS C C 1
ATOM 2887 O O . LYS C 1 35 ? -8.954 -6.922 48.770 1.00 33.01 34 LYS C O 1
ATOM 2893 N N . GLY C 1 36 ? -9.792 -7.259 50.831 1.00 31.84 35 GLY C N 1
ATOM 2894 C CA . GLY C 1 36 ? -11.113 -7.618 50.368 1.00 25.23 35 GLY C CA 1
ATOM 2895 C C . GLY C 1 36 ? -11.244 -9.041 49.878 1.00 22.50 35 GLY C C 1
ATOM 2896 O O . GLY C 1 36 ? -10.323 -9.857 49.994 1.00 22.64 35 GLY C O 1
ATOM 2897 N N . LEU C 1 37 ? -12.412 -9.321 49.317 1.00 14.70 36 LEU C N 1
ATOM 2898 C CA . LEU C 1 37 ? -12.809 -10.667 48.944 1.00 13.16 36 LEU C CA 1
ATOM 2899 C C . LEU C 1 37 ? -13.051 -10.787 47.444 1.00 12.97 36 LEU C C 1
ATOM 2900 O O . LEU C 1 37 ? -13.342 -9.800 46.762 1.00 14.12 36 LEU C O 1
ATOM 2905 N N . ASP C 1 38 ? -12.919 -12.014 46.950 1.00 11.29 37 ASP C N 1
ATOM 2906 C CA . ASP C 1 38 ? -13.058 -12.317 45.528 1.00 10.55 37 ASP C CA 1
ATOM 2907 C C . ASP C 1 38 ? -14.351 -13.092 45.264 1.00 9.18 37 ASP C C 1
ATOM 2908 O O . ASP C 1 38 ? -14.439 -14.300 45.524 1.00 9.84 37 ASP C O 1
ATOM 2913 N N . ILE C 1 39 ? -15.352 -12.389 44.729 1.00 8.88 38 ILE C N 1
ATOM 2914 C CA . ILE C 1 39 ? -16.638 -12.999 44.395 1.00 8.04 38 ILE C CA 1
ATOM 2915 C C . ILE C 1 39 ? -16.493 -14.073 43.307 1.00 8.94 38 ILE C C 1
ATOM 2916 O O . ILE C 1 39 ? -17.337 -14.968 43.194 1.00 6.94 38 ILE C O 1
ATOM 2921 N N . MET C 1 40 ? -15.408 -14.021 42.535 1.00 7.86 39 MET C N 1
ATOM 2922 C CA . MET C 1 40 ? -15.239 -14.968 41.434 1.00 8.27 39 MET C CA 1
ATOM 2923 C C . MET C 1 40 ? -14.553 -16.263 41.876 1.00 10.40 39 MET C C 1
ATOM 2924 O O . MET C 1 40 ? -14.438 -17.198 41.091 1.00 10.13 39 MET C O 1
ATOM 2929 N N . LYS C 1 41 ? -14.076 -16.327 43.115 1.00 8.53 40 LYS C N 1
ATOM 2930 C CA . LYS C 1 41 ? -13.486 -17.571 43.609 1.00 8.45 40 LYS C CA 1
ATOM 2931 C C . LYS C 1 41 ? -13.964 -17.803 45.027 1.00 8.59 40 LYS C C 1
ATOM 2932 O O . LYS C 1 41 ? -13.534 -17.104 45.950 1.00 10.18 40 LYS C O 1
ATOM 2938 N N . TRP C 1 42 ? -14.843 -18.782 45.213 1.00 7.10 41 TRP C N 1
ATOM 2939 C CA . TRP C 1 42 ? -15.353 -19.043 46.549 1.00 8.00 41 TRP C CA 1
ATOM 2940 C C . TRP C 1 42 ? -14.535 -20.118 47.222 1.00 7.41 41 TRP C C 1
ATOM 2941 O O . TRP C 1 42 ? -14.078 -21.068 46.571 1.00 8.91 41 TRP C O 1
ATOM 2952 N N . ILE C 1 43 ? -14.377 -19.977 48.534 1.00 7.89 42 ILE C N 1
ATOM 2953 C CA . ILE C 1 43 ? -13.764 -21.012 49.347 1.00 8.61 42 ILE C CA 1
ATOM 2954 C C . ILE C 1 43 ? -14.878 -21.687 50.134 1.00 10.64 42 ILE C C 1
ATOM 2955 O O . ILE C 1 43 ? -15.694 -21.033 50.800 1.00 9.58 42 ILE C O 1
ATOM 2960 N N . CYS C 1 44 ? -14.952 -23.005 49.995 1.00 11.14 43 CYS C N 1
ATOM 2961 C CA . CYS C 1 44 ? -16.039 -23.776 50.570 1.00 10.36 43 CYS C CA 1
ATOM 2962 C C . CYS C 1 44 ? -15.488 -24.894 51.430 1.00 12.02 43 CYS C C 1
ATOM 2963 O O . CYS C 1 44 ? -14.307 -25.239 51.332 1.00 13.32 43 CYS C O 1
ATOM 2966 N N . LYS C 1 45 ? -16.355 -25.451 52.267 1.00 9.35 44 LYS C N 1
ATOM 2967 C CA . LYS C 1 45 ? -16.029 -26.625 53.076 1.00 12.31 44 LYS C CA 1
ATOM 2968 C C . LYS C 1 45 ? -17.205 -27.578 52.980 1.00 13.92 44 LYS C C 1
ATOM 2969 O O . LYS C 1 45 ? -18.363 -27.176 53.139 1.00 13.48 44 LYS C O 1
ATOM 2975 N N . ILE C 1 46 ? -16.904 -28.841 52.699 1.00 9.98 45 ILE C N 1
ATOM 2976 C CA . ILE C 1 46 ? -17.912 -29.884 52.618 1.00 10.47 45 ILE C CA 1
ATOM 2977 C C . ILE C 1 46 ? -17.641 -30.876 53.739 1.00 9.60 45 ILE C C 1
ATOM 2978 O O . ILE C 1 46 ? -16.532 -31.423 53.829 1.00 12.53 45 ILE C O 1
ATOM 2983 N N . PRO C 1 47 ? -18.640 -31.114 54.599 1.00 10.45 46 PRO C N 1
ATOM 2984 C CA . PRO C 1 47 ? -18.485 -32.153 55.621 1.00 11.27 46 PRO C CA 1
ATOM 2985 C C . PRO C 1 47 ? -18.726 -33.524 55.018 1.00 12.85 46 PRO C C 1
ATOM 2986 O O . PRO C 1 47 ? -19.580 -33.657 54.136 1.00 13.98 46 PRO C O 1
ATOM 2990 N N . GLY C 1 48 ? -17.981 -34.527 55.461 1.00 12.73 47 GLY C N 1
ATOM 2991 C CA . GLY C 1 48 ? -18.308 -35.881 55.064 1.00 17.61 47 GLY C CA 1
ATOM 2992 C C . GLY C 1 48 ? -19.707 -36.231 55.534 1.00 15.46 47 GLY C C 1
ATOM 2993 O O . GLY C 1 48 ? -20.086 -35.945 56.685 1.00 15.33 47 GLY C O 1
ATOM 2994 N N . LYS C 1 49 ? -20.481 -36.872 54.663 1.00 14.92 48 LYS C N 1
ATOM 2995 C CA . LYS C 1 49 ? -21.830 -37.279 55.041 1.00 16.53 48 LYS C CA 1
ATOM 2996 C C . LYS C 1 49 ? -21.779 -38.297 56.175 1.00 19.11 48 LYS C C 1
ATOM 2997 O O . LYS C 1 49 ? -20.990 -39.250 56.142 1.00 20.13 48 LYS C O 1
ATOM 3003 N N . LYS C 1 50 ? -22.620 -38.098 57.183 1.00 19.74 49 LYS C N 1
ATOM 3004 C CA . LYS C 1 50 ? -22.661 -39.015 58.304 1.00 19.79 49 LYS C CA 1
ATOM 3005 C C . LYS C 1 50 ? -23.055 -40.406 57.810 1.00 25.53 49 LYS C C 1
ATOM 3006 O O . LYS C 1 50 ? -23.972 -40.553 56.994 1.00 26.66 49 LYS C O 1
ATOM 3012 N N . GLY C 1 51 ? -22.341 -41.418 58.288 1.00 20.47 50 GLY C N 1
ATOM 3013 C CA . GLY C 1 51 ? -22.607 -42.794 57.908 1.00 21.94 50 GLY C CA 1
ATOM 3014 C C . GLY C 1 51 ? -21.755 -43.290 56.757 1.00 25.24 50 GLY C C 1
ATOM 3015 O O . GLY C 1 51 ? -21.732 -44.491 56.476 1.00 26.15 50 GLY C O 1
ATOM 3016 N N . GLY C 1 52 ? -21.062 -42.369 56.087 1.00 22.59 51 GLY C N 1
ATOM 3017 C CA . GLY C 1 52 ? -20.207 -42.716 54.961 1.00 19.44 51 GLY C CA 1
ATOM 3018 C C . GLY C 1 52 ? -18.725 -42.750 55.301 1.00 17.62 51 GLY C C 1
ATOM 3019 O O . GLY C 1 52 ? -18.328 -42.483 56.440 1.00 19.86 51 GLY C O 1
ATOM 3020 N N . LEU C 1 53 ? -17.897 -43.071 54.310 1.00 20.17 52 LEU C N 1
ATOM 3021 C CA . LEU C 1 53 ? -16.470 -43.253 54.554 1.00 21.10 52 LEU C CA 1
ATOM 3022 C C . LEU C 1 53 ? -15.761 -41.959 54.948 1.00 17.03 52 LEU C C 1
ATOM 3023 O O . LEU C 1 53 ? -14.695 -41.999 55.565 1.00 18.81 52 LEU C O 1
ATOM 3028 N N . TRP C 1 54 ? -16.345 -40.815 54.589 1.00 15.90 53 TRP C N 1
ATOM 3029 C CA . TRP C 1 54 ? -15.680 -39.528 54.769 1.00 15.05 53 TRP C CA 1
ATOM 3030 C C . TRP C 1 54 ? -16.145 -38.803 56.041 1.00 14.98 53 TRP C C 1
ATOM 3031 O O . TRP C 1 54 ? -15.713 -37.680 56.322 1.00 16.54 53 TRP C O 1
ATOM 3042 N N . GLU C 1 55 ? -17.023 -39.445 56.809 1.00 15.66 54 GLU C N 1
ATOM 3043 C CA . GLU C 1 55 ? -17.582 -38.839 58.022 1.00 15.88 54 GLU C CA 1
ATOM 3044 C C . GLU C 1 55 ? -16.495 -38.348 58.979 1.00 16.38 54 GLU C C 1
ATOM 3045 O O . GLU C 1 55 ? -15.474 -39.018 59.183 1.00 19.14 54 GLU C O 1
ATOM 3051 N N . GLY C 1 56 ? -16.712 -37.163 59.545 1.00 17.07 55 GLY C N 1
ATOM 3052 C CA . GLY C 1 56 ? -15.786 -36.596 60.508 1.00 22.45 55 GLY C CA 1
ATOM 3053 C C . GLY C 1 56 ? -14.841 -35.590 59.882 1.00 16.97 55 GLY C C 1
ATOM 3054 O O . GLY C 1 56 ? -14.328 -34.703 60.565 1.00 20.38 55 GLY C O 1
ATOM 3055 N N . GLY C 1 57 ? -14.607 -35.717 58.580 1.00 15.83 56 GLY C N 1
ATOM 3056 C CA . GLY C 1 57 ? -13.737 -34.774 57.905 1.00 14.81 56 GLY C CA 1
ATOM 3057 C C . GLY C 1 57 ? -14.461 -33.546 57.396 1.00 16.16 56 GLY C C 1
ATOM 3058 O O . GLY C 1 57 ? -15.654 -33.601 57.097 1.00 15.88 56 GLY C O 1
ATOM 3059 N N . GLU C 1 58 ? -13.718 -32.445 57.285 1.00 14.18 57 GLU C N 1
ATOM 3060 C CA . GLU C 1 58 ? -14.184 -31.218 56.648 1.00 16.69 57 GLU C CA 1
ATOM 3061 C C . GLU C 1 58 ? -13.245 -30.993 55.475 1.00 18.52 57 GLU C C 1
ATOM 3062 O O . GLU C 1 58 ? -12.032 -30.888 55.658 1.00 16.35 57 GLU C O 1
ATOM 3068 N N . TYR C 1 59 ? -13.796 -30.955 54.266 1.00 13.53 58 TYR C N 1
ATOM 3069 C CA . TYR C 1 59 ? -12.979 -30.978 53.048 1.00 12.80 58 TYR C CA 1
ATOM 3070 C C . TYR C 1 59 ? -13.062 -29.658 52.311 1.00 11.27 58 TYR C C 1
ATOM 3071 O O . TYR C 1 59 ? -14.114 -29.315 51.777 1.00 13.35 58 TYR C O 1
ATOM 3080 N N . PRO C 1 60 ? -11.956 -28.894 52.305 1.00 11.64 59 PRO C N 1
ATOM 3081 C CA . PRO C 1 60 ? -11.944 -27.585 51.640 1.00 10.52 59 PRO C CA 1
ATOM 3082 C C . PRO C 1 60 ? -11.942 -27.718 50.123 1.00 11.22 59 PRO C C 1
ATOM 3083 O O . PRO C 1 60 ? -11.247 -28.582 49.568 1.00 11.70 59 PRO C O 1
ATOM 3087 N N . LEU C 1 61 ? -12.704 -26.846 49.475 1.00 10.21 60 LEU C N 1
ATOM 3088 C CA . LEU C 1 61 ? -12.856 -26.854 48.029 1.00 10.33 60 LEU C CA 1
ATOM 3089 C C . LEU C 1 61 ? -13.056 -25.434 47.533 1.00 10.29 60 LEU C C 1
ATOM 3090 O O . LEU C 1 61 ? -13.747 -24.639 48.174 1.00 12.50 60 LEU C O 1
ATOM 3095 N N . THR C 1 62 ? -12.448 -25.115 46.394 1.00 8.76 61 THR C N 1
ATOM 3096 C CA . THR C 1 62 ? -12.690 -23.831 45.759 1.00 9.32 61 THR C CA 1
ATOM 3097 C C . THR C 1 62 ? -13.653 -23.972 44.593 1.00 8.68 61 THR C C 1
ATOM 3098 O O . THR C 1 62 ? -13.703 -25.016 43.938 1.00 9.82 61 THR C O 1
ATOM 3102 N N . MET C 1 63 ? -14.403 -22.900 44.339 1.00 9.28 62 MET C N 1
ATOM 3103 C CA . MET C 1 63 ? -15.247 -22.771 43.157 1.00 8.63 62 MET C CA 1
ATOM 3104 C C . MET C 1 63 ? -14.792 -21.549 42.411 1.00 8.41 62 MET C C 1
ATOM 3105 O O . MET C 1 63 ? -14.856 -20.439 42.946 1.00 10.92 62 MET C O 1
ATOM 3110 N N . GLU C 1 64 ? -14.352 -21.749 41.178 1.00 7.59 63 GLU C N 1
ATOM 3111 C CA . GLU C 1 64 ? -13.846 -20.645 40.378 1.00 8.52 63 GLU C CA 1
ATOM 3112 C C . GLU C 1 64 ? -14.828 -20.298 39.270 1.00 8.78 63 GLU C C 1
ATOM 3113 O O . GLU C 1 64 ? -15.128 -21.143 38.425 1.00 11.11 63 GLU C O 1
ATOM 3119 N N . PHE C 1 65 ? -15.314 -19.057 39.260 1.00 7.12 64 PHE C N 1
ATOM 3120 C CA . PHE C 1 65 ? -16.285 -18.606 38.265 1.00 6.09 64 PHE C CA 1
ATOM 3121 C C . PHE C 1 65 ? -15.619 -17.692 37.247 1.00 6.74 64 PHE C C 1
ATOM 3122 O O . PHE C 1 65 ? -14.615 -17.043 37.558 1.00 10.60 64 PHE C O 1
ATOM 3130 N N . THR C 1 66 ? -16.205 -17.609 36.050 1.00 7.41 65 THR C N 1
ATOM 3131 C CA . THR C 1 66 ? -15.807 -16.605 35.057 1.00 8.96 65 THR C CA 1
ATOM 3132 C C . THR C 1 66 ? -16.986 -15.684 34.734 1.00 8.49 65 THR C C 1
ATOM 3133 O O . THR C 1 66 ? -18.101 -15.892 35.222 1.00 6.76 65 THR C O 1
ATOM 3137 N N . GLU C 1 67 ? -16.758 -14.667 33.899 1.00 8.77 66 GLU C N 1
ATOM 3138 C CA . GLU C 1 67 ? -17.866 -13.789 33.507 1.00 6.54 66 GLU C CA 1
ATOM 3139 C C . GLU C 1 67 ? -18.877 -14.513 32.620 1.00 9.31 66 GLU C C 1
ATOM 3140 O O . GLU C 1 67 ? -19.931 -13.954 32.328 1.00 10.32 66 GLU C O 1
ATOM 3146 N N . ASP C 1 68 ? -18.569 -15.743 32.196 1.00 8.84 67 ASP C N 1
ATOM 3147 C CA . ASP C 1 68 ? -19.552 -16.536 31.462 1.00 8.29 67 ASP C CA 1
ATOM 3148 C C . ASP C 1 68 ? -20.495 -17.317 32.371 1.00 10.71 67 ASP C C 1
ATOM 3149 O O . ASP C 1 68 ? -21.405 -17.972 31.884 1.00 8.92 67 ASP C O 1
ATOM 3154 N N . TYR C 1 69 ? -20.280 -17.265 33.680 1.00 8.11 68 TYR C N 1
ATOM 3155 C CA . TYR C 1 69 ? -21.241 -17.818 34.622 1.00 8.26 68 TYR C CA 1
ATOM 3156 C C . TYR C 1 69 ? -22.517 -16.973 34.549 1.00 7.77 68 TYR C C 1
ATOM 3157 O O . TYR C 1 69 ? -22.432 -15.739 34.483 1.00 9.89 68 TYR C O 1
ATOM 3166 N N . PRO C 1 70 ? -23.703 -17.608 34.587 1.00 6.95 69 PRO C N 1
ATOM 3167 C CA . PRO C 1 70 ? -23.975 -19.022 34.850 1.00 5.69 69 PRO C CA 1
ATOM 3168 C C . PRO C 1 70 ? -24.130 -19.928 33.621 1.00 6.76 69 PRO C C 1
ATOM 3169 O O . PRO C 1 70 ? -24.536 -21.090 33.763 1.00 9.91 69 PRO C O 1
ATOM 3173 N N . SER C 1 71 ? -23.825 -19.420 32.434 1.00 9.58 70 SER C N 1
ATOM 3174 C CA A SER C 1 71 ? -23.821 -20.271 31.250 0.98 9.47 70 SER C CA 1
ATOM 3175 C CA B SER C 1 71 ? -23.804 -20.260 31.235 0.02 10.38 70 SER C CA 1
ATOM 3176 C C . SER C 1 71 ? -22.738 -21.341 31.387 1.00 7.53 70 SER C C 1
ATOM 3177 O O . SER C 1 71 ? -22.952 -22.509 31.039 1.00 11.98 70 SER C O 1
ATOM 3182 N N . LYS C 1 72 ? -21.592 -20.938 31.930 1.00 7.62 71 LYS C N 1
ATOM 3183 C CA . LYS C 1 72 ? -20.456 -21.816 32.207 1.00 9.93 71 LYS C CA 1
ATOM 3184 C C . LYS C 1 72 ? -20.396 -22.173 33.688 1.00 8.90 71 LYS C C 1
ATOM 3185 O O . LYS C 1 72 ? -20.452 -21.279 34.544 1.00 9.08 71 LYS C O 1
ATOM 3191 N N . PRO C 1 73 ? -20.274 -23.469 34.004 1.00 8.77 72 PRO C N 1
ATOM 3192 C CA . PRO C 1 73 ? -20.194 -23.878 35.411 1.00 8.04 72 PRO C CA 1
ATOM 3193 C C . PRO C 1 73 ? -18.885 -23.462 36.061 1.00 7.98 72 PRO C C 1
ATOM 3194 O O . PRO C 1 73 ? -17.871 -23.313 35.363 1.00 9.22 72 PRO C O 1
ATOM 3198 N N . PRO C 1 74 ? -18.890 -23.334 37.390 1.00 9.17 73 PRO C N 1
ATOM 3199 C CA . PRO C 1 74 ? -17.616 -23.126 38.080 1.00 8.97 73 PRO C CA 1
ATOM 3200 C C . PRO C 1 74 ? -16.697 -24.330 37.960 1.00 8.60 73 PRO C C 1
ATOM 3201 O O . PRO C 1 74 ? -17.161 -25.476 37.840 1.00 10.81 73 PRO C O 1
ATOM 3205 N N . LYS C 1 75 ? -15.392 -24.078 37.988 1.00 8.80 74 LYS C N 1
ATOM 3206 C CA . LYS C 1 75 ? -14.429 -25.153 38.192 1.00 8.83 74 LYS C CA 1
ATOM 3207 C C . LYS C 1 75 ? -14.317 -25.407 39.697 1.00 10.10 74 LYS C C 1
ATOM 3208 O O . LYS C 1 75 ? -14.018 -24.481 40.464 1.00 9.79 74 LYS C O 1
ATOM 3214 N N . CYS C 1 76 ? -14.582 -26.644 40.124 1.00 9.16 75 CYS C N 1
ATOM 3215 C CA . CYS C 1 76 ? -14.594 -27.001 41.541 1.00 9.77 75 CYS C CA 1
ATOM 3216 C C . CYS C 1 76 ? -13.422 -27.902 41.846 1.00 11.77 75 CYS C C 1
ATOM 3217 O O . CYS C 1 76 ? -13.240 -28.927 41.178 1.00 12.61 75 CYS C O 1
ATOM 3220 N N . LYS C 1 77 ? -12.619 -27.509 42.827 1.00 8.92 76 LYS C N 1
ATOM 3221 C CA . LYS C 1 77 ? -11.369 -28.202 43.128 1.00 8.86 76 LYS C CA 1
ATOM 3222 C C . LYS C 1 77 ? -11.143 -28.374 44.613 1.00 11.21 76 LYS C C 1
ATOM 3223 O O . LYS C 1 77 ? -11.182 -27.400 45.363 1.00 11.80 76 LYS C O 1
ATOM 3229 N N . PHE C 1 78 ? -10.950 -29.613 45.051 1.00 9.63 77 PHE C N 1
ATOM 3230 C CA . PHE C 1 78 ? -10.514 -29.844 46.420 1.00 10.81 77 PHE C CA 1
ATOM 3231 C C . PHE C 1 78 ? -9.074 -29.337 46.556 1.00 14.08 77 PHE C C 1
ATOM 3232 O O . PHE C 1 78 ? -8.229 -29.603 45.696 1.00 15.26 77 PHE C O 1
ATOM 3240 N N . THR C 1 79 ? -8.797 -28.586 47.618 1.00 12.68 78 THR C N 1
ATOM 3241 C CA . THR C 1 79 ? -7.491 -27.940 47.758 1.00 15.08 78 THR C CA 1
ATOM 3242 C C . THR C 1 79 ? -6.435 -28.941 48.226 1.00 15.31 78 THR C C 1
ATOM 3243 O O . THR C 1 79 ? -5.232 -28.715 48.069 1.00 18.53 78 THR C O 1
ATOM 3247 N N . THR C 1 80 ? -6.895 -30.049 48.803 1.00 14.48 79 THR C N 1
ATOM 3248 C CA . THR C 1 80 ? -6.061 -31.225 48.998 1.00 17.51 79 THR C CA 1
ATOM 3249 C C . THR C 1 80 ? -6.691 -32.338 48.185 1.00 24.17 79 THR C C 1
ATOM 3250 O O . THR C 1 80 ? -7.897 -32.581 48.305 1.00 20.32 79 THR C O 1
ATOM 3254 N N . VAL C 1 81 ? -5.901 -32.998 47.338 1.00 19.86 80 VAL C N 1
ATOM 3255 C CA . VAL C 1 81 ? -6.464 -34.044 46.497 1.00 18.64 80 VAL C CA 1
ATOM 3256 C C . VAL C 1 81 ? -6.961 -35.158 47.398 1.00 21.12 80 VAL C C 1
ATOM 3257 O O . VAL C 1 81 ? -6.254 -35.609 48.296 1.00 30.84 80 VAL C O 1
ATOM 3261 N N . LEU C 1 82 ? -8.180 -35.608 47.152 1.00 15.52 81 LEU C N 1
ATOM 3262 C CA . LEU C 1 82 ? -8.735 -36.687 47.946 1.00 17.55 81 LEU C CA 1
ATOM 3263 C C . LEU C 1 82 ? -8.545 -38.001 47.218 1.00 18.21 81 LEU C C 1
ATOM 3264 O O . LEU C 1 82 ? -8.524 -38.042 45.980 1.00 16.09 81 LEU C O 1
ATOM 3269 N N . PHE C 1 83 ? -8.425 -39.074 47.989 1.00 18.47 82 PHE C N 1
ATOM 3270 C CA . PHE C 1 83 ? -8.292 -40.416 47.436 1.00 16.46 82 PHE C CA 1
ATOM 3271 C C . PHE C 1 83 ? -9.658 -40.934 46.991 1.00 18.22 82 PHE C C 1
ATOM 3272 O O . PHE C 1 83 ? -10.335 -41.655 47.725 1.00 17.57 82 PHE C O 1
ATOM 3280 N N . HIS C 1 84 ? -10.056 -40.538 45.785 1.00 16.92 83 HIS C N 1
ATOM 3281 C CA . HIS C 1 84 ? -11.396 -40.796 45.268 1.00 16.23 83 HIS C CA 1
ATOM 3282 C C . HIS C 1 84 ? -11.327 -40.982 43.756 1.00 17.85 83 HIS C C 1
ATOM 3283 O O . HIS C 1 84 ? -10.626 -40.241 43.082 1.00 16.04 83 HIS C O 1
ATOM 3290 N N . PRO C 1 85 ? -12.064 -41.965 43.217 1.00 17.02 84 PRO C N 1
ATOM 3291 C CA . PRO C 1 85 ? -11.918 -42.266 41.785 1.00 17.42 84 PRO C CA 1
ATOM 3292 C C . PRO C 1 85 ? -12.278 -41.120 40.844 1.00 16.44 84 PRO C C 1
ATOM 3293 O O . PRO C 1 85 ? -11.756 -41.092 39.729 1.00 16.70 84 PRO C O 1
ATOM 3297 N N . ASN C 1 86 ? -13.128 -40.193 41.282 1.00 15.48 85 ASN C N 1
ATOM 3298 C CA . ASN C 1 86 ? -13.628 -39.156 40.386 1.00 16.13 85 ASN C CA 1
ATOM 3299 C C . ASN C 1 86 ? -13.072 -37.776 40.696 1.00 16.12 85 ASN C C 1
ATOM 3300 O O . ASN C 1 86 ? -13.622 -36.768 40.245 1.00 16.52 85 ASN C O 1
ATOM 3305 N N . ILE C 1 87 ? -12.002 -37.726 41.485 1.00 15.02 86 ILE C N 1
ATOM 3306 C CA . ILE C 1 87 ? -11.293 -36.468 41.732 1.00 13.12 86 ILE C CA 1
ATOM 3307 C C . ILE C 1 87 ? -9.973 -36.507 40.973 1.00 15.84 86 ILE C C 1
ATOM 3308 O O . ILE C 1 87 ? -9.139 -37.377 41.227 1.00 15.42 86 ILE C O 1
ATOM 3313 N N . TYR C 1 88 ? -9.793 -35.589 40.027 1.00 17.31 87 TYR C N 1
ATOM 3314 C CA . TYR C 1 88 ? -8.564 -35.557 39.246 1.00 15.39 87 TYR C CA 1
ATOM 3315 C C . TYR C 1 88 ? -7.371 -35.290 40.143 1.00 18.07 87 TYR C C 1
ATOM 3316 O O . TYR C 1 88 ? -7.513 -34.718 41.219 1.00 17.91 87 TYR C O 1
ATOM 3325 N N . PRO C 1 89 ? -6.179 -35.707 39.705 1.00 21.63 88 PRO C N 1
ATOM 3326 C CA . PRO C 1 89 ? -4.963 -35.429 40.478 1.00 18.54 88 PRO C CA 1
ATOM 3327 C C . PRO C 1 89 ? -4.739 -33.932 40.701 1.00 23.84 88 PRO C C 1
ATOM 3328 O O . PRO C 1 89 ? -4.004 -33.561 41.616 1.00 24.05 88 PRO C O 1
ATOM 3332 N N . SER C 1 90 ? -5.369 -33.091 39.884 1.00 22.55 89 SER C N 1
ATOM 3333 C CA . SER C 1 90 ? -5.329 -31.648 40.084 1.00 18.58 89 SER C CA 1
ATOM 3334 C C . SER C 1 90 ? -6.184 -31.216 41.269 1.00 19.68 89 SER C C 1
ATOM 3335 O O . SER C 1 90 ? -6.029 -30.113 41.786 1.00 19.19 89 SER C O 1
ATOM 3338 N N . GLY C 1 91 ? -7.108 -32.079 41.672 1.00 15.87 90 GLY C N 1
ATOM 3339 C CA . GLY C 1 91 ? -8.089 -31.721 42.679 1.00 17.91 90 GLY C CA 1
ATOM 3340 C C . GLY C 1 91 ? -9.451 -31.449 42.076 1.00 16.80 90 GLY C C 1
ATOM 3341 O O . GLY C 1 91 ? -10.444 -31.412 42.797 1.00 12.53 90 GLY C O 1
ATOM 3342 N N . THR C 1 92 ? -9.514 -31.276 40.754 1.00 14.05 91 THR C N 1
ATOM 3343 C CA . THR C 1 92 ? -10.781 -30.971 40.099 1.00 11.97 91 THR C CA 1
ATOM 3344 C C . THR C 1 92 ? -11.798 -32.099 40.215 1.00 12.56 91 THR C C 1
ATOM 3345 O O . THR C 1 92 ? -11.483 -33.271 39.990 1.00 14.06 91 THR C O 1
ATOM 3349 N N . VAL C 1 93 ? -13.024 -31.730 40.564 1.00 11.74 92 VAL C N 1
ATOM 3350 C CA . VAL C 1 93 ? -14.121 -32.680 40.651 1.00 12.08 92 VAL C CA 1
ATOM 3351 C C . VAL C 1 93 ? -14.646 -33.027 39.258 1.00 12.14 92 VAL C C 1
ATOM 3352 O O . VAL C 1 93 ? -15.008 -32.140 38.473 1.00 14.44 92 VAL C O 1
ATOM 3356 N N . CYS C 1 94 ? -14.688 -34.320 38.960 1.00 13.17 93 CYS C N 1
ATOM 3357 C CA . CYS C 1 94 ? -15.274 -34.811 37.728 1.00 16.58 93 CYS C CA 1
ATOM 3358 C C . CYS C 1 94 ? -16.699 -35.253 38.029 1.00 18.34 93 CYS C C 1
ATOM 3359 O O . CYS C 1 94 ? -16.925 -36.247 38.725 1.00 16.41 93 CYS C O 1
ATOM 3362 N N . LEU C 1 95 ? -17.656 -34.481 37.529 1.00 15.60 94 LEU C N 1
ATOM 3363 C CA . LEU C 1 95 ? -19.061 -34.658 37.872 1.00 12.96 94 LEU C CA 1
ATOM 3364 C C . LEU C 1 95 ? -19.891 -34.076 36.737 1.00 17.37 94 LEU C C 1
ATOM 3365 O O . LEU C 1 95 ? -19.631 -32.943 36.304 1.00 13.29 94 LEU C O 1
ATOM 3370 N N . SER C 1 96 ? -20.890 -34.821 36.269 1.00 15.36 95 SER C N 1
ATOM 3371 C CA . SER C 1 96 ? -21.635 -34.420 35.072 1.00 13.72 95 SER C CA 1
ATOM 3372 C C . SER C 1 96 ? -22.366 -33.079 35.208 1.00 12.24 95 SER C C 1
ATOM 3373 O O . SER C 1 96 ? -22.435 -32.319 34.240 1.00 12.99 95 SER C O 1
ATOM 3376 N N . ILE C 1 97 ? -22.887 -32.755 36.388 1.00 13.27 96 ILE C N 1
ATOM 3377 C CA . ILE C 1 97 ? -23.525 -31.443 36.535 1.00 11.92 96 ILE C CA 1
ATOM 3378 C C . ILE C 1 97 ? -22.535 -30.290 36.495 1.00 16.04 96 ILE C C 1
ATOM 3379 O O . ILE C 1 97 ? -22.946 -29.132 36.443 1.00 14.61 96 ILE C O 1
ATOM 3384 N N . LEU C 1 98 ? -21.238 -30.590 36.507 1.00 11.94 97 LEU C N 1
ATOM 3385 C CA . LEU C 1 98 ? -20.219 -29.541 36.409 1.00 11.91 97 LEU C CA 1
ATOM 3386 C C . LEU C 1 98 ? -19.602 -29.449 35.016 1.00 13.03 97 LEU C C 1
ATOM 3387 O O . LEU C 1 98 ? -18.604 -28.754 34.797 1.00 13.42 97 LEU C O 1
ATOM 3392 N N . ASN C 1 99 ? -20.212 -30.152 34.068 1.00 11.42 98 ASN C N 1
ATOM 3393 C CA . ASN C 1 99 ? -19.752 -30.193 32.691 1.00 12.43 98 ASN C CA 1
ATOM 3394 C C . ASN C 1 99 ? -20.760 -29.476 31.803 1.00 11.54 98 ASN C C 1
ATOM 3395 O O . ASN C 1 99 ? -21.911 -29.904 31.697 1.00 11.62 98 ASN C O 1
ATOM 3400 N N . GLU C 1 100 ? -20.321 -28.386 31.177 1.00 9.99 99 GLU C N 1
ATOM 3401 C CA . GLU C 1 100 ? -21.179 -27.536 30.353 1.00 13.10 99 GLU C CA 1
ATOM 3402 C C . GLU C 1 100 ? -21.856 -28.319 29.228 1.00 11.08 99 GLU C C 1
ATOM 3403 O O . GLU C 1 100 ? -22.951 -27.954 28.776 1.00 11.95 99 GLU C O 1
ATOM 3409 N N . ASP C 1 101 ? -21.188 -29.359 28.736 1.00 11.83 100 ASP C N 1
ATOM 3410 C CA . ASP C 1 101 ? -21.716 -30.094 27.597 1.00 13.12 100 ASP C CA 1
ATOM 3411 C C . ASP C 1 101 ? -22.497 -31.313 28.039 1.00 13.90 100 ASP C C 1
ATOM 3412 O O . ASP C 1 101 ? -23.004 -32.061 27.205 1.00 15.13 100 ASP C O 1
ATOM 3417 N N . GLU C 1 102 ? -22.617 -31.496 29.350 1.00 13.74 101 GLU C N 1
ATOM 3418 C CA . GLU C 1 102 ? -23.452 -32.580 29.870 1.00 14.11 101 GLU C CA 1
ATOM 3419 C C . GLU C 1 102 ? -24.611 -32.051 30.707 1.00 13.42 101 GLU C C 1
ATOM 3420 O O . GLU C 1 102 ? -25.538 -31.445 30.142 1.00 17.81 101 GLU C O 1
ATOM 3426 N N . ASP C 1 103 ? -24.527 -32.179 32.034 1.00 13.04 102 ASP C N 1
ATOM 3427 C CA . ASP C 1 103 ? -25.700 -31.902 32.867 1.00 16.89 102 ASP C CA 1
ATOM 3428 C C . ASP C 1 103 ? -25.681 -30.586 33.631 1.00 14.49 102 ASP C C 1
ATOM 3429 O O . ASP C 1 103 ? -26.587 -30.324 34.422 1.00 16.02 102 ASP C O 1
ATOM 3434 N N . TRP C 1 104 ? -24.695 -29.733 33.390 1.00 10.65 103 TRP C N 1
ATOM 3435 C CA . TRP C 1 104 ? -24.777 -28.386 33.938 1.00 9.09 103 TRP C CA 1
ATOM 3436 C C . TRP C 1 104 ? -25.983 -27.650 33.365 1.00 10.70 103 TRP C C 1
ATOM 3437 O O . TRP C 1 104 ? -26.263 -27.735 32.174 1.00 12.73 103 TRP C O 1
ATOM 3448 N N . LYS C 1 105 ? -26.692 -26.930 34.229 1.00 9.71 104 LYS C N 1
ATOM 3449 C CA . LYS C 1 105 ? -27.750 -26.017 33.800 1.00 9.54 104 LYS C CA 1
ATOM 3450 C C . LYS C 1 105 ? -27.508 -24.727 34.551 1.00 7.97 104 LYS C C 1
ATOM 3451 O O . LYS C 1 105 ? -27.164 -24.760 35.733 1.00 9.00 104 LYS C O 1
ATOM 3457 N N . PRO C 1 106 ? -27.643 -23.583 33.875 1.00 8.14 105 PRO C N 1
ATOM 3458 C CA . PRO C 1 106 ? -27.441 -22.298 34.561 1.00 8.27 105 PRO C CA 1
ATOM 3459 C C . PRO C 1 106 ? -28.215 -22.133 35.864 1.00 9.88 105 PRO C C 1
ATOM 3460 O O . PRO C 1 106 ? -27.709 -21.452 36.754 1.00 10.33 105 PRO C O 1
ATOM 3464 N N . SER C 1 107 ? -29.362 -22.788 36.010 1.00 8.47 106 SER C N 1
ATOM 3465 C CA . SER C 1 107 ? -30.164 -22.643 37.231 1.00 5.98 106 SER C CA 1
ATOM 3466 C C . SER C 1 107 ? -29.673 -23.459 38.430 1.00 10.23 106 SER C C 1
ATOM 3467 O O . SER C 1 107 ? -30.199 -23.297 39.539 1.00 10.16 106 SER C O 1
ATOM 3470 N N . ILE C 1 108 ? -28.692 -24.335 38.228 1.00 8.19 107 ILE C N 1
ATOM 3471 C CA . ILE C 1 108 ? -28.162 -25.090 39.357 1.00 7.68 107 ILE C CA 1
ATOM 3472 C C . ILE C 1 108 ? -27.548 -24.110 40.359 1.00 6.83 107 ILE C C 1
ATOM 3473 O O . ILE C 1 108 ? -26.814 -23.190 39.990 1.00 8.34 107 ILE C O 1
ATOM 3478 N N . THR C 1 109 ? -27.881 -24.293 41.633 1.00 7.96 108 THR C N 1
ATOM 3479 C CA . THR C 1 109 ? -27.388 -23.406 42.692 1.00 6.95 108 THR C CA 1
ATOM 3480 C C . THR C 1 109 ? -26.083 -23.894 43.306 1.00 7.07 108 THR C C 1
ATOM 3481 O O . THR C 1 109 ? -25.701 -25.059 43.162 1.00 7.08 108 THR C O 1
ATOM 3485 N N . ILE C 1 110 ? -25.398 -23.007 44.015 1.00 7.63 109 ILE C N 1
ATOM 3486 C CA . ILE C 1 110 ? -24.175 -23.398 44.710 1.00 7.05 109 ILE C CA 1
ATOM 3487 C C . ILE C 1 110 ? -24.474 -24.483 45.765 1.00 8.03 109 ILE C C 1
ATOM 3488 O O . ILE C 1 110 ? -23.683 -25.415 45.922 1.00 8.33 109 ILE C O 1
ATOM 3493 N N . LYS C 1 111 ? -25.614 -24.384 46.449 1.00 8.62 110 LYS C N 1
ATOM 3494 C CA . LYS C 1 111 ? -26.030 -25.427 47.386 1.00 6.09 110 LYS C CA 1
ATOM 3495 C C . LYS C 1 111 ? -26.146 -26.778 46.684 1.00 8.55 110 LYS C C 1
ATOM 3496 O O . LYS C 1 111 ? -25.652 -27.783 47.174 1.00 9.94 110 LYS C O 1
ATOM 3502 N N . GLN C 1 112 ? -26.761 -26.787 45.508 1.00 7.48 111 GLN C N 1
ATOM 3503 C CA . GLN C 1 112 ? -26.909 -28.036 44.774 1.00 6.69 111 GLN C CA 1
ATOM 3504 C C . GLN C 1 112 ? -25.566 -28.605 44.327 1.00 9.88 111 GLN C C 1
ATOM 3505 O O . GLN C 1 112 ? -25.367 -29.826 44.346 1.00 10.83 111 GLN C O 1
ATOM 3511 N N . ILE C 1 113 ? -24.644 -27.733 43.942 1.00 7.49 112 ILE C N 1
ATOM 3512 C CA . ILE C 1 113 ? -23.296 -28.180 43.599 1.00 8.09 112 ILE C CA 1
ATOM 3513 C C . ILE C 1 113 ? -22.603 -28.840 44.794 1.00 10.05 112 ILE C C 1
ATOM 3514 O O . ILE C 1 113 ? -22.080 -29.949 44.683 1.00 9.21 112 ILE C O 1
ATOM 3519 N N . LEU C 1 114 ? -22.621 -28.175 45.951 1.00 9.00 113 LEU C N 1
ATOM 3520 C CA . LEU C 1 114 ? -21.934 -28.714 47.119 1.00 8.24 113 LEU C CA 1
ATOM 3521 C C . LEU C 1 114 ? -22.562 -30.015 47.620 1.00 10.50 113 LEU C C 1
ATOM 3522 O O . LEU C 1 114 ? -21.842 -30.945 47.995 1.00 10.90 113 LEU C O 1
ATOM 3527 N N . LEU C 1 115 ? -23.890 -30.094 47.591 1.00 9.43 114 LEU C N 1
ATOM 3528 C CA . LEU C 1 115 ? -24.562 -31.333 47.971 1.00 11.29 114 LEU C CA 1
ATOM 3529 C C . LEU C 1 115 ? -24.251 -32.424 46.963 1.00 11.16 114 LEU C C 1
ATOM 3530 O O . LEU C 1 115 ? -24.088 -33.588 47.327 1.00 11.10 114 LEU C O 1
ATOM 3535 N N . GLY C 1 116 ? -24.158 -32.053 45.691 1.00 10.74 115 GLY C N 1
ATOM 3536 C CA . GLY C 1 116 ? -23.820 -33.011 44.656 1.00 12.64 115 GLY C CA 1
ATOM 3537 C C . GLY C 1 116 ? -22.423 -33.565 44.832 1.00 11.40 115 GLY C C 1
ATOM 3538 O O . GLY C 1 116 ? -22.193 -34.761 44.639 1.00 13.25 115 GLY C O 1
ATOM 3539 N N . ILE C 1 117 ? -21.485 -32.698 45.194 1.00 10.31 116 ILE C N 1
ATOM 3540 C CA . ILE C 1 117 ? -20.122 -33.148 45.436 1.00 10.94 116 ILE C CA 1
ATOM 3541 C C . ILE C 1 117 ? -20.043 -34.004 46.705 1.00 13.13 116 ILE C C 1
ATOM 3542 O O . ILE C 1 117 ? -19.347 -35.021 46.733 1.00 12.84 116 ILE C O 1
ATOM 3547 N N . GLN C 1 118 ? -20.767 -33.613 47.751 1.00 10.87 117 GLN C N 1
ATOM 3548 C CA . GLN C 1 118 ? -20.804 -34.439 48.955 1.00 11.25 117 GLN C CA 1
ATOM 3549 C C . GLN C 1 118 ? -21.278 -35.849 48.640 1.00 16.15 117 GLN C C 1
ATOM 3550 O O . GLN C 1 118 ? -20.720 -36.832 49.130 1.00 15.28 117 GLN C O 1
ATOM 3556 N N . ASP C 1 119 ? -22.316 -35.933 47.818 1.00 12.61 118 ASP C N 1
ATOM 3557 C CA . ASP C 1 119 ? -22.857 -37.231 47.440 1.00 16.38 118 ASP C CA 1
ATOM 3558 C C . ASP C 1 119 ? -21.880 -38.038 46.609 1.00 15.11 118 ASP C C 1
ATOM 3559 O O . ASP C 1 119 ? -21.762 -39.254 46.792 1.00 17.25 118 ASP C O 1
ATOM 3564 N N . LEU C 1 120 ? -21.176 -37.370 45.706 1.00 12.88 119 LEU C N 1
ATOM 3565 C CA . LEU C 1 120 ? -20.169 -38.033 44.892 1.00 14.00 119 LEU C CA 1
ATOM 3566 C C . LEU C 1 120 ? -19.104 -38.709 45.764 1.00 15.88 119 LEU C C 1
ATOM 3567 O O . LEU C 1 120 ? -18.658 -39.817 45.453 1.00 15.88 119 LEU C O 1
ATOM 3572 N N . LEU C 1 121 ? -18.696 -38.050 46.849 1.00 14.28 120 LEU C N 1
ATOM 3573 C CA . LEU C 1 121 ? -17.693 -38.638 47.735 1.00 14.46 120 LEU C CA 1
ATOM 3574 C C . LEU C 1 121 ? -18.125 -40.032 48.183 1.00 15.25 120 LEU C C 1
ATOM 3575 O O . LEU C 1 121 ? -17.321 -40.973 48.170 1.00 18.40 120 LEU C O 1
ATOM 3580 N N . ASP C 1 122 ? -19.395 -40.175 48.553 1.00 18.63 121 ASP C N 1
ATOM 3581 C CA . ASP C 1 122 ? -19.895 -41.474 49.008 1.00 19.36 121 ASP C CA 1
ATOM 3582 C C . ASP C 1 122 ? -20.254 -42.435 47.871 1.00 20.52 121 ASP C C 1
ATOM 3583 O O . ASP C 1 122 ? -20.365 -43.646 48.099 1.00 23.68 121 ASP C O 1
ATOM 3588 N N . ASN C 1 123 ? -20.437 -41.906 46.659 1.00 17.69 122 ASN C N 1
ATOM 3589 C CA A ASN C 1 123 ? -20.935 -42.701 45.539 0.08 22.05 122 ASN C CA 1
ATOM 3590 C CA B ASN C 1 123 ? -20.933 -42.703 45.539 0.92 20.62 122 ASN C CA 1
ATOM 3591 C C . ASN C 1 123 ? -20.107 -42.537 44.266 1.00 19.54 122 ASN C C 1
ATOM 3592 O O . ASN C 1 123 ? -20.512 -41.841 43.333 1.00 21.86 122 ASN C O 1
ATOM 3601 N N . PRO C 1 124 ? -18.942 -43.193 44.211 1.00 20.27 123 PRO C N 1
ATOM 3602 C CA . PRO C 1 124 ? -18.071 -43.082 43.037 1.00 18.52 123 PRO C CA 1
ATOM 3603 C C . PRO C 1 124 ? -18.743 -43.538 41.746 1.00 22.53 123 PRO C C 1
ATOM 3604 O O . PRO C 1 124 ? -19.600 -44.427 41.772 1.00 25.30 123 PRO C O 1
ATOM 3608 N N . ASN C 1 125 ? -18.347 -42.926 40.635 1.00 24.26 124 ASN C N 1
ATOM 3609 C CA . ASN C 1 125 ? -18.871 -43.249 39.314 1.00 24.39 124 ASN C CA 1
ATOM 3610 C C . ASN C 1 125 ? -17.810 -43.989 38.510 1.00 20.05 124 ASN C C 1
ATOM 3611 O O . ASN C 1 125 ? -16.812 -43.396 38.107 1.00 22.73 124 ASN C O 1
ATOM 3616 N N . PRO C 1 126 ? -18.019 -45.296 38.279 1.00 24.41 125 PRO C N 1
ATOM 3617 C CA . PRO C 1 126 ? -17.009 -46.133 37.624 1.00 28.41 125 PRO C CA 1
ATOM 3618 C C . PRO C 1 126 ? -16.801 -45.811 36.151 1.00 25.19 125 PRO C C 1
ATOM 3619 O O . PRO C 1 126 ? -15.823 -46.281 35.564 1.00 29.58 125 PRO C O 1
ATOM 3623 N N . ASN C 1 127 ? -17.705 -45.037 35.558 1.00 26.35 126 ASN C N 1
ATOM 3624 C CA . ASN C 1 127 ? -17.592 -44.671 34.147 1.00 32.46 126 ASN C CA 1
ATOM 3625 C C . ASN C 1 127 ? -16.854 -43.355 33.922 1.00 29.62 126 ASN C C 1
ATOM 3626 O O . ASN C 1 127 ? -16.547 -42.993 32.783 1.00 40.50 126 ASN C O 1
ATOM 3631 N N . SER C 1 128 ? -16.568 -42.637 35.004 1.00 28.46 127 SER C N 1
ATOM 3632 C CA . SER C 1 128 ? -15.849 -41.371 34.883 1.00 30.41 127 SER C CA 1
ATOM 3633 C C . SER C 1 128 ? -14.573 -41.377 35.712 1.00 27.44 127 SER C C 1
ATOM 3634 O O . SER C 1 128 ? -14.407 -40.540 36.600 1.00 34.63 127 SER C O 1
ATOM 3637 N N . PRO C 1 129 ? -13.652 -42.311 35.416 1.00 23.17 128 PRO C N 1
ATOM 3638 C CA . PRO C 1 129 ? -12.431 -42.363 36.220 1.00 31.13 128 PRO C CA 1
ATOM 3639 C C . PRO C 1 129 ? -11.570 -41.134 35.990 1.00 28.91 128 PRO C C 1
ATOM 3640 O O . PRO C 1 129 ? -11.302 -40.765 34.845 1.00 32.18 128 PRO C O 1
ATOM 3644 N N . ALA C 1 130 ? -11.134 -40.515 37.078 1.00 20.85 129 ALA C N 1
ATOM 3645 C CA . ALA C 1 130 ? -10.302 -39.326 37.001 1.00 18.33 129 ALA C CA 1
ATOM 3646 C C . ALA C 1 130 ? -8.967 -39.504 37.715 1.00 18.21 129 ALA C C 1
ATOM 3647 O O . ALA C 1 130 ? -8.023 -38.752 37.486 1.00 19.74 129 ALA C O 1
ATOM 3649 N N . GLN C 1 131 ? -8.896 -40.505 38.586 1.00 17.27 130 GLN C N 1
ATOM 3650 C CA . GLN C 1 131 ? -7.692 -40.757 39.361 1.00 17.81 130 GLN C CA 1
ATOM 3651 C C . GLN C 1 131 ? -7.432 -42.249 39.378 1.00 20.71 130 GLN C C 1
ATOM 3652 O O . GLN C 1 131 ? -8.196 -43.024 39.963 1.00 19.45 130 GLN C O 1
ATOM 3658 N N . ALA C 1 132 ? -6.329 -42.645 38.755 1.00 21.89 131 ALA C N 1
ATOM 3659 C CA . ALA C 1 132 ? -6.069 -44.059 38.499 1.00 19.63 131 ALA C CA 1
ATOM 3660 C C . ALA C 1 132 ? -6.027 -44.944 39.741 1.00 19.19 131 ALA C C 1
ATOM 3661 O O . ALA C 1 132 ? -6.678 -45.993 39.777 1.00 19.30 131 ALA C O 1
ATOM 3663 N N . GLU C 1 133 ? -5.246 -44.558 40.742 1.00 19.38 132 GLU C N 1
ATOM 3664 C CA . GLU C 1 133 ? -5.044 -45.447 41.886 1.00 20.52 132 GLU C CA 1
ATOM 3665 C C . GLU C 1 133 ? -6.326 -45.717 42.699 1.00 20.26 132 GLU C C 1
ATOM 3666 O O . GLU C 1 133 ? -6.635 -46.875 42.959 1.00 19.44 132 GLU C O 1
ATOM 3672 N N . PRO C 1 134 ? -7.084 -44.673 43.095 1.00 18.82 133 PRO C N 1
ATOM 3673 C CA . PRO C 1 134 ? -8.319 -45.013 43.813 1.00 18.57 133 PRO C CA 1
ATOM 3674 C C . PRO C 1 134 ? -9.361 -45.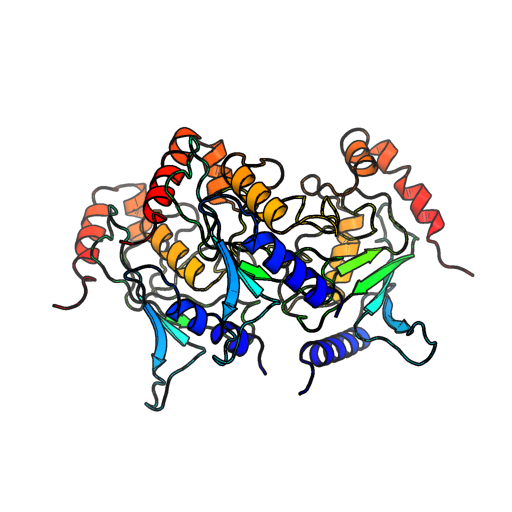689 42.919 1.00 18.30 133 PRO C C 1
ATOM 3675 O O . PRO C 1 134 ? -10.135 -46.511 43.411 1.00 18.11 133 PRO C O 1
ATOM 3679 N N . PHE C 1 135 ? -9.394 -45.344 41.633 1.00 18.44 134 PHE C N 1
ATOM 3680 C CA . PHE C 1 135 ? -10.314 -46.007 40.712 1.00 18.37 134 PHE C CA 1
ATOM 3681 C C . PHE C 1 135 ? -10.047 -47.501 40.631 1.00 18.78 134 PHE C C 1
ATOM 3682 O O . PHE C 1 135 ? -10.961 -48.318 40.715 1.00 18.09 134 PHE C O 1
ATOM 3690 N N . LEU C 1 136 ? -8.776 -47.842 40.494 1.00 18.66 135 LEU C N 1
ATOM 3691 C CA . LEU C 1 136 ? -8.359 -49.219 40.355 1.00 18.64 135 LEU C CA 1
ATOM 3692 C C . LEU C 1 136 ? -8.689 -49.979 41.629 1.00 18.66 135 LEU C C 1
ATOM 3693 O O . LEU C 1 136 ? -9.207 -51.098 41.592 1.00 17.90 135 LEU C O 1
ATOM 3698 N N . LEU C 1 137 ? -8.406 -49.355 42.764 1.00 17.76 136 LEU C N 1
ATOM 3699 C CA . LEU C 1 137 ? -8.622 -50.001 44.040 1.00 17.63 136 LEU C CA 1
ATOM 3700 C C . LEU C 1 137 ? -10.115 -50.189 44.307 1.00 17.61 136 LEU C C 1
ATOM 3701 O O . LEU C 1 137 ? -10.535 -51.225 44.820 1.00 17.61 136 LEU C O 1
ATOM 3706 N N . TYR C 1 138 ? -10.910 -49.182 43.961 1.00 17.74 137 TYR C N 1
ATOM 3707 C CA . TYR C 1 138 ? -12.358 -49.277 44.073 1.00 17.92 137 TYR C CA 1
ATOM 3708 C C . TYR C 1 138 ? -12.921 -50.458 43.265 1.00 19.01 137 TYR C C 1
ATOM 3709 O O . TYR C 1 138 ? -13.854 -51.130 43.715 1.00 21.09 137 TYR C O 1
ATOM 3718 N N . GLN C 1 139 ? -12.353 -50.725 42.088 1.00 18.02 138 GLN C N 1
ATOM 3719 C CA . GLN C 1 139 ? -12.843 -51.836 41.264 1.00 20.25 138 GLN C CA 1
ATOM 3720 C C . GLN C 1 139 ? -12.366 -53.194 41.751 1.00 18.31 138 GLN C C 1
ATOM 3721 O O . GLN C 1 139 ? -13.111 -54.185 41.707 1.00 20.50 138 GLN C O 1
ATOM 3727 N N . GLN C 1 140 ? -11.116 -53.245 42.209 1.00 18.12 139 GLN C N 1
ATOM 3728 C CA A GLN C 1 140 ? -10.446 -54.514 42.485 0.00 18.18 139 GLN C CA 1
ATOM 3729 C CA B GLN C 1 140 ? -10.447 -54.519 42.483 1.00 18.16 139 GLN C CA 1
ATOM 3730 C C . GLN C 1 140 ? -10.499 -54.953 43.943 1.00 18.05 139 GLN C C 1
ATOM 3731 O O . GLN C 1 140 ? -10.472 -56.152 44.232 1.00 18.30 139 GLN C O 1
ATOM 3742 N N . ASP C 1 141 ? -10.568 -53.991 44.859 1.00 17.81 140 ASP C N 1
ATOM 3743 C CA . ASP C 1 141 ? -10.452 -54.311 46.280 1.00 19.72 140 ASP C CA 1
ATOM 3744 C C . ASP C 1 141 ? -11.112 -53.225 47.123 1.00 17.80 140 ASP C C 1
ATOM 3745 O O . ASP C 1 141 ? -10.458 -52.325 47.667 1.00 18.67 140 ASP C O 1
ATOM 3750 N N . ARG C 1 142 ? -12.430 -53.329 47.230 1.00 20.29 141 ARG C N 1
ATOM 3751 C CA . ARG C 1 142 ? -13.225 -52.314 47.902 1.00 22.63 141 ARG C CA 1
ATOM 3752 C C . ARG C 1 142 ? -12.878 -52.199 49.383 1.00 20.17 141 ARG C C 1
ATOM 3753 O O . ARG C 1 142 ? -12.935 -51.105 49.947 1.00 22.48 141 ARG C O 1
ATOM 3761 N N . ASP C 1 143 ? -12.489 -53.306 50.006 1.00 22.52 142 ASP C N 1
ATOM 3762 C CA . ASP C 1 143 ? -12.114 -53.261 51.413 1.00 21.95 142 ASP C CA 1
ATOM 3763 C C . ASP C 1 143 ? -10.876 -52.393 51.628 1.00 23.60 142 ASP C C 1
ATOM 3764 O O . ASP C 1 143 ? -10.824 -51.593 52.567 1.00 21.81 142 ASP C O 1
ATOM 3769 N N . SER C 1 144 ? -9.890 -52.540 50.750 1.00 21.41 143 SER C N 1
ATOM 3770 C CA . SER C 1 144 ? -8.682 -51.737 50.857 1.00 21.42 143 SER C CA 1
ATOM 3771 C C . SER C 1 144 ? -8.979 -50.280 50.550 1.00 20.24 143 SER C C 1
ATOM 3772 O O . SER C 1 144 ? -8.424 -49.383 51.185 1.00 20.16 143 SER C O 1
ATOM 3775 N N . TYR C 1 145 ? -9.850 -50.053 49.569 1.00 19.38 144 TYR C N 1
ATOM 3776 C CA . TYR C 1 145 ? -10.293 -48.707 49.244 1.00 18.56 144 TYR C CA 1
ATOM 3777 C C . TYR C 1 145 ? -10.915 -48.020 50.453 1.00 18.32 144 TYR C C 1
ATOM 3778 O O . TYR C 1 145 ? -10.589 -46.866 50.763 1.00 17.95 144 TYR C O 1
ATOM 3787 N N . GLU C 1 146 ? -11.833 -48.713 51.114 1.00 19.94 145 GLU C N 1
ATOM 3788 C CA . GLU C 1 146 ? -12.508 -48.138 52.269 1.00 18.93 145 GLU C CA 1
ATOM 3789 C C . GLU C 1 146 ? -11.528 -47.837 53.397 1.00 19.35 145 GLU C C 1
ATOM 3790 O O . GLU C 1 146 ? -11.642 -46.804 54.062 1.00 20.05 145 GLU C O 1
ATOM 3796 N N . LYS C 1 147 ? -10.565 -48.731 53.604 1.00 20.21 146 LYS C N 1
ATOM 3797 C CA A LYS C 1 147 ? -9.546 -48.537 54.630 0.45 21.14 146 LYS C CA 1
ATOM 3798 C CA B LYS C 1 147 ? -9.538 -48.537 54.619 0.55 21.14 146 LYS C CA 1
ATOM 3799 C C . LYS C 1 147 ? -8.748 -47.254 54.390 1.00 20.38 146 LYS C C 1
ATOM 3800 O O . LYS C 1 147 ? -8.519 -46.470 55.319 1.00 22.18 146 LYS C O 1
ATOM 3811 N N . LYS C 1 148 ? -8.331 -47.043 53.147 1.00 19.71 147 LYS C N 1
ATOM 3812 C CA . LYS C 1 148 ? -7.517 -45.880 52.825 1.00 19.42 147 LYS C CA 1
ATOM 3813 C C . LYS C 1 148 ? -8.318 -44.596 52.935 1.00 18.39 147 LYS C C 1
ATOM 3814 O O . LYS C 1 148 ? -7.799 -43.571 53.392 1.00 21.03 147 LYS C O 1
ATOM 3820 N N . VAL C 1 149 ? -9.580 -44.637 52.521 1.00 17.74 148 VAL C N 1
ATOM 3821 C CA . VAL C 1 149 ? -10.404 -43.442 52.615 1.00 17.61 148 VAL C CA 1
ATOM 3822 C C . VAL C 1 149 ? -10.672 -43.077 54.072 1.00 17.39 148 VAL C C 1
ATOM 3823 O O . VAL C 1 149 ? -10.539 -41.915 54.452 1.00 17.13 148 VAL C O 1
ATOM 3827 N N . LYS C 1 150 ? -11.016 -44.058 54.902 1.00 18.16 149 LYS C N 1
ATOM 3828 C CA . LYS C 1 150 ? -11.286 -43.740 56.298 1.00 18.87 149 LYS C CA 1
ATOM 3829 C C . LYS C 1 150 ? -10.054 -43.170 56.976 1.00 21.41 149 LYS C C 1
ATOM 3830 O O . LYS C 1 150 ? -10.160 -42.276 57.814 1.00 19.70 149 LYS C O 1
ATOM 3836 N N . LYS C 1 151 ? -8.883 -43.679 56.611 1.00 19.65 150 LYS C N 1
ATOM 3837 C CA . LYS C 1 151 ? -7.667 -43.171 57.216 1.00 21.59 150 LYS C CA 1
ATOM 3838 C C . LYS C 1 151 ? -7.397 -41.726 56.784 1.00 20.72 150 LYS C C 1
ATOM 3839 O O . LYS C 1 151 ? -6.997 -40.894 57.601 1.00 23.67 150 LYS C O 1
ATOM 3845 N N . GLN C 1 152 ? -7.639 -41.415 55.514 1.00 18.69 151 GLN C N 1
ATOM 3846 C CA . GLN C 1 152 ? -7.479 -40.039 55.045 1.00 18.18 151 GLN C CA 1
ATOM 3847 C C . GLN C 1 152 ? -8.472 -39.088 55.696 1.00 23.16 151 GLN C C 1
ATOM 3848 O O . GLN C 1 152 ? -8.141 -37.932 55.993 1.00 20.10 151 GLN C O 1
ATOM 3854 N N . ALA C 1 153 ? -9.683 -39.577 55.931 1.00 18.01 152 ALA C N 1
ATOM 3855 C CA . ALA C 1 153 ? -10.725 -38.744 56.520 1.00 17.12 152 ALA C CA 1
ATOM 3856 C C . ALA C 1 153 ? -10.312 -38.178 57.872 1.00 19.23 152 ALA C C 1
ATOM 3857 O O . ALA C 1 153 ? -10.686 -37.057 58.220 1.00 18.07 152 ALA C O 1
ATOM 3859 N N . ILE C 1 154 ? -9.527 -38.942 58.625 1.00 18.46 153 ILE C N 1
ATOM 3860 C CA . ILE C 1 154 ? -9.044 -38.503 59.928 1.00 19.45 153 ILE C CA 1
ATOM 3861 C C . ILE C 1 154 ? -8.188 -37.229 59.819 1.00 19.12 153 ILE C C 1
ATOM 3862 O O . ILE C 1 154 ? -8.233 -36.351 60.688 1.00 22.11 153 ILE C O 1
ATOM 3867 N N . GLU C 1 155 ? -7.420 -37.125 58.740 1.00 21.26 154 GLU C N 1
ATOM 3868 C CA . GLU C 1 155 ? -6.541 -35.980 58.531 1.00 21.42 154 GLU C CA 1
ATOM 3869 C C . GLU C 1 155 ? -7.294 -34.670 58.296 1.00 21.54 154 GLU C C 1
ATOM 3870 O O . GLU C 1 155 ? -6.715 -33.584 58.394 1.00 22.78 154 GLU C O 1
ATOM 3876 N N . PHE C 1 156 ? -8.569 -34.774 57.944 1.00 18.93 155 PHE C N 1
ATOM 3877 C CA . PHE C 1 156 ? -9.382 -33.596 57.651 1.00 17.44 155 PHE C CA 1
ATOM 3878 C C . PHE C 1 156 ? -10.293 -33.153 58.804 1.00 16.89 155 PHE C C 1
ATOM 3879 O O . PHE C 1 156 ? -11.198 -32.338 58.617 1.00 17.09 155 PHE C O 1
ATOM 3887 N N . ARG C 1 157 ? -10.071 -33.697 59.993 1.00 17.73 156 ARG C N 1
ATOM 3888 C CA . ARG C 1 157 ? -10.789 -33.226 61.171 1.00 18.59 156 ARG C CA 1
ATOM 3889 C C . ARG C 1 157 ? -10.467 -31.769 61.515 1.00 20.14 156 ARG C C 1
ATOM 3890 O O . ARG C 1 157 ? -9.331 -31.326 61.337 1.00 23.63 156 ARG C O 1
ATOM 3898 N N . PRO C 1 158 ? -11.474 -31.018 62.001 1.00 22.83 157 PRO C N 1
ATOM 3899 C CA . PRO C 1 158 ? -11.332 -29.605 62.386 1.00 21.25 157 PRO C CA 1
ATOM 3900 C C . PRO C 1 158 ? -10.244 -29.330 63.424 1.00 21.43 157 PRO C C 1
ATOM 3901 O O . PRO C 1 158 ? -10.046 -30.135 64.339 1.00 23.49 157 PRO C O 1
ATOM 3905 N N . LYS C 1 159 ? -9.529 -28.217 63.243 1.00 19.83 158 LYS C N 1
ATOM 3906 C CA . LYS C 1 159 ? -8.483 -27.772 64.169 1.00 22.25 158 LYS C CA 1
ATOM 3907 C C . LYS C 1 159 ? -9.079 -27.243 65.476 1.00 20.55 158 LYS C C 1
ATOM 3908 O O . LYS C 1 159 ? -10.158 -26.644 65.467 1.00 23.55 158 LYS C O 1
ATOM 3914 N N . ASP C 1 160 ? -8.432 -27.538 66.600 1.00 21.89 159 ASP C N 1
ATOM 3915 C CA . ASP C 1 160 ? -8.809 -26.928 67.878 1.00 23.04 159 ASP C CA 1
ATOM 3916 C C . ASP C 1 160 ? -7.602 -26.460 68.700 1.00 24.33 159 ASP C C 1
ATOM 3917 O O . ASP C 1 160 ? -7.754 -25.953 69.813 1.00 25.56 159 ASP C O 1
#

Organism: Plasmodium falciparum (isolate 3D7) (NCBI:txid36329)

CATH classification: 3.10.110.10

Secondary structure (DSSP, 8-state):
-HHHHHHHHHHHHHHHS--TT-EEEEEEPTTSSSEEEEEEEEEEEPPTTSTTTT-EEEEEEE--TTTTTSPPEEEESS--S-TTB-TTSBB--GGG-TTTT--TT--HHHHHHHHHHHHHS--TTS---HHHHHHHHH-HHHHHHHHHHHHHHTSPP-/--HHHHHHHHHHHHHHHS--TT-EEEEEEPTTSSSEEEEEEEEEEEPPTTSTTTT-EEEEEEE--TTTTTSPPEEEESS--S-TTB-TTSBB--GGGSTTTT--TT--HHHHHHHHHHHHHS--TTS---HHHHHHHHH-HHHHHHHHHHHHHHTSPP-/---HHHHHHHHHHHHHHH---TT-EEEEEEPTTSSSEEEEEEEEEEEPPTTSTTTT-EEEEEEE--TTTTTSPPEEEESS--S-TTB-TTSBB--GGG-TTTT--TT--HHHHHHHHHHHHHS--TTS---HHHHHHHHH-HHHHHHHHHHHHHHTPPP-

Solvent-accessible surface area: 25182 Å² total; per-residue (Å²): 88,136,0,82,163,52,0,46,95,15,49,55,97,12,167,179,95,75,32,96,50,16,22,0,104,45,9,73,77,128,105,63,158,51,107,34,28,30,52,0,45,0,79,0,28,11,77,170,73,26,50,0,79,38,3,54,0,34,0,14,0,63,12,51,103,90,3,20,76,54,11,3,59,2,48,2,43,32,16,1,26,0,2,0,0,19,23,2,0,10,7,31,41,42,46,21,47,76,31,82,72,18,122,70,81,18,46,2,81,95,0,0,67,21,0,16,61,9,2,43,82,25,59,85,127,40,65,13,22,74,87,0,44,92,25,40,117,135,70,123,109,35,3,61,150,83,0,114,112,31,3,101,83,30,133,80,185,205,132,34,42,0,86,141,46,0,46,84,15,52,58,74,12,166,147,67,76,32,95,50,16,24,1,104,46,11,95,76,127,105,64,170,50,107,32,35,34,80,0,44,0,80,0,28,10,72,158,70,22,46,1,59,38,3,47,0,34,0,16,0,68,13,59,98,64,1,8,1,89,12,2,100,2,69,2,79,76,55,1,30,0,1,0,0,96,92,66,0,26,7,25,41,43,42,25,63,45,134,106,73,2,39,8,13,2,34,2,22,38,0,0,40,22,0,13,57,10,2,47,80,14,62,65,135,38,72,15,28,87,92,0,50,86,21,40,88,140,61,112,121,33,2,70,155,91,0,100,140,37,3,89,124,25,128,70,200,193,242,98,30,66,0,82,138,40,0,49,84,7,67,61,97,17,161,188,95,78,26,97,54,15,26,11,134,20,12,99,75,128,106,65,167,50,95,33,30,32,80,1,50,0,95,0,25,10,81,171,73,25,38,0,78,42,2,68,0,42,0,16,0,63,12,52,96,84,2,5,49,49,12,3,52,2,58,4,82,69,54,1,28,0,1,0,0,21,89,54,0,11,7,31,39,41,45,22,50,52,5,45,55,2,29,5,47,20,35,1,77,96,0,0,64,21,0,19,61,8,2,38,82,19,64,72,128,38,66,13,28,83,114,0,35,80,28,38,109,129,65,112,116,23,2,60,144,89,0,112,148,42,5,88,139,27,146,76,199,201

Nearest PDB structures (foldseek):
  4m1n-assembly1_A  TM=1.006E+00  e=4.872E-34  Plasmodium falciparum 3D7
  5fq2-assembly1_A  TM=9.926E-01  e=1.074E-24  Homo sapiens
  3rcz-assembly1_B  TM=9.790E-01  e=8.899E-25  Schizosaccharomyces pombe
  8odr-assembly1_A  TM=9.851E-01  e=2.280E-24  Homo sapiens
  3a4s-assembly1_A  TM=9.867E-01  e=5.487E-24  Homo sapiens

Radius of gyration: 24.63 Å; Cα contacts (8 Å, |Δi|>4): 882; chains: 3; bounding box: 56×52×73 Å

Foldseek 3Di:
DVQLVVLVVLVVVCVVDADPLKAWAFDADPVRPDGHSQKIKMWAAADPPALLHQFIWIWMWGHDPCPPLAATFIATPCAALAFQQAPRRTGRDQCNDNVGNPDNPQGPRNVSVRVSVCRRPPDLVRGRYPPSNVCCVVPVVVSSVVSNVVSVVRRPDD/DQPQLVQLVVLVVVCVVDADPPKDKAFDADPVRPDGHSQKIKMWAAADPPALLHQFIWIWMWGHDSCPPLAGTFIFTPQAALAFQQANRRTGRDQCNGNPGNPDRPDGPRNVSVVVSVCRRPPDLVHGRDPPLSCCVPPPVVVNSVRSNVVSVVRRDDD/DDQPQLVVLVVLVVVCVVDADPPKDKAFDADPVRDDGHSQKIKMWAAADPPALLHQFIWIKMWGHDSCPPLAGTFIFTPDAALAFQQAPRRTGRDQCNDNVGNPDRPQGPRNVSVRVSVCRRPPDLVRGRDPPLSVCVVPPVPVSSVVSNVVSVVRHDDD

Sequence (477 aa):
SIAKKRLAQERAEWRKDHPAGFSAKYSPMSDGKGLDIMKWICKIPGKKGGLWEGGEYPLLTMEFTEDYPSKPPKCKKFTTVLFHPNIYPSGTVCLSILNEDEDWKPSITIKQILLGIQDLLDNNPNPNSPAQAEPFLLYQQDRDSYEKKKVKKQAIEFRPKDASIAKKRLAQQERAEWRKDHPAGFSAKYSPMSDGKGLDIMKWICKIPGKKGGLWEGGEYPLLTMEFTEDYPSSKPPKCKFTTVLFHPNIYPSGTVCLSSILNEDEDWKPSITIKQILLGIQDLLDNNPNPNSPAQAEPFLLYQQDRDSSYEKKVKKQAIEEFRPKDMASIAKKRLAQERAEWRKDHPAGFSAKYSPMSDGKGLDIMKWICKIPGKKGGLWEGGEYPLTMEFTEDYPSSKPPKCKFTTVLFHPNIYPSGTVCLSILNEDEDWKPSITIKQILLGIQDLLDNNPNPNSPAQAEPFLLYQQQDRDSYEKKKVKKQAIEFRPKD

GO terms:
  GO:0016925 protein sumoylation (P, IDA)

InterPro domains:
  IPR000608 Ubiquitin-conjugating (UBC), catalytic core domain [PF00179] (7-151)
  IPR000608 Ubiquitin-conjugating (UBC), catalytic core domain [PS50127] (3-157)
  IPR016135 Ubiquitin-conjugating enzyme/RWD-like [G3DSA:3.10.110.10] (1-158)
  IPR016135 Ubiquitin-conjugating enzyme/RWD-like [SSF54495] (2-154)
  IPR023313 Ubiquitin-conjugating enzyme, active site [PS00183] (82-97)
  IPR050113 Ubiquitin-conjugating enzyme E2-like [PTHR24067] (1-150)

B-factor: mean 19.8, std 12.21, range [4.45, 78.14]